Protein AF-A0A914Y088-F1 (afdb_monomer_lite)

Secondary structure (DSSP, 8-state):
--HHHHHHHHHHHHHHTT--PPP-----------------------------------SSHHHHHHHHHHTT----PPPPHHHHHHHHHHHHHHHHHHHHHHHHHHHHTTS-------------------------PPPBPTTT--BGGG-S--S-TT-S-SSHHHHHHHHHHHHHHS-TTPPPEEE-TTSPEEPPTT-----TTTHHHHHHH-TT-EEE--HHHHHHHS--S----HHHHHHHHHHHHHHHHHHHHHHHHHHHHHHT----HHHHHHHHHHHHHHHHHHHS-TT-HHHHHHHHHHHHHHH-SS-THHHHHHTTSS-HHHHHH--TTTT---TTGGG-----------------------PPPPPP--PPPPPTTTTTS-SSSS-GGGGGGG-S--TT-HHHHHHHHHHHHHHHHHHHHHHHHHHHHHHHHHHHHHHHHHHHS------THHHHHHHHHHHHTTS------------------------PPPP-PPPP---------------------------PPPP-PPPPPPP-PPPPPPPP-----

pLDDT: mean 70.46, std 23.75, range [33.97, 98.5]

InterPro domains:
  IPR003618 Transcription elongation factor S-II, central domain [PF07500] (245-339)
  IPR036575 Transcription elongation factor S-II, central domain superfamily [G3DSA:1.10.472.30] (227-340)
  IPR036575 Transcription elongation factor S-II, central domain superfamily [SSF46942] (241-339)

Structure (mmCIF, N/CA/C/O backbone):
data_AF-A0A914Y088-F1
#
_entry.id   AF-A0A914Y088-F1
#
loop_
_atom_site.group_PDB
_atom_site.id
_atom_site.type_symbol
_atom_site.label_atom_id
_atom_site.label_alt_id
_atom_site.label_comp_id
_atom_site.label_asym_id
_atom_site.label_entity_id
_atom_site.label_seq_id
_atom_site.pdbx_PDB_ins_code
_atom_site.Cartn_x
_atom_site.Cartn_y
_atom_site.Cartn_z
_atom_site.occupancy
_atom_site.B_iso_or_equiv
_atom_site.auth_seq_id
_atom_site.auth_comp_id
_atom_site.auth_asym_id
_atom_site.auth_atom_id
_atom_site.pdbx_PDB_model_num
ATOM 1 N N . MET A 1 1 ? -32.982 34.245 6.188 1.00 52.62 1 MET A N 1
ATOM 2 C CA . MET A 1 1 ? -31.551 34.110 6.546 1.00 52.62 1 MET A CA 1
ATOM 3 C C . MET A 1 1 ? -30.838 33.014 5.766 1.00 52.62 1 MET A C 1
ATOM 5 O O . MET A 1 1 ? -29.846 33.351 5.147 1.00 52.62 1 MET A O 1
ATOM 9 N N . GLN A 1 2 ? -31.280 31.748 5.761 1.00 54.53 2 GLN A N 1
ATOM 10 C CA . GLN A 1 2 ? -30.639 30.725 4.911 1.00 54.53 2 GLN A CA 1
ATOM 11 C C . GLN A 1 2 ? -31.173 30.785 3.469 1.00 54.53 2 GLN A C 1
ATOM 13 O O . GLN A 1 2 ? -30.380 30.837 2.538 1.00 54.53 2 GLN A O 1
ATOM 18 N N . ASP A 1 3 ? -32.484 30.988 3.316 1.00 56.72 3 ASP A N 1
ATOM 19 C CA . ASP A 1 3 ? -33.123 31.165 2.003 1.00 56.72 3 ASP A CA 1
ATOM 20 C C . ASP A 1 3 ? -32.678 32.462 1.295 1.00 56.72 3 ASP A C 1
ATOM 22 O O . ASP A 1 3 ? -32.440 32.471 0.097 1.00 56.72 3 ASP A O 1
ATOM 26 N N . GLU A 1 4 ? -32.443 33.546 2.046 1.00 74.44 4 GLU A N 1
ATOM 27 C CA . GLU A 1 4 ? -31.908 34.809 1.495 1.00 74.44 4 GLU A CA 1
ATOM 28 C C . GLU A 1 4 ? -30.444 34.689 1.047 1.00 74.44 4 GLU A C 1
ATOM 30 O O . GLU A 1 4 ? -29.996 35.439 0.184 1.00 74.44 4 GLU A O 1
ATOM 35 N N . PHE A 1 5 ? -29.683 33.762 1.638 1.00 81.25 5 PHE A N 1
ATOM 36 C CA . PHE A 1 5 ? -28.299 33.515 1.241 1.00 81.25 5 PHE A CA 1
ATOM 37 C C . PHE A 1 5 ? -28.235 32.666 -0.031 1.00 81.25 5 PHE A C 1
ATOM 39 O O . PHE A 1 5 ? -27.378 32.898 -0.878 1.00 81.25 5 PHE A O 1
ATOM 46 N N . GLU A 1 6 ? -29.157 31.715 -0.183 1.00 80.69 6 GLU A N 1
ATOM 47 C CA . GLU A 1 6 ? -29.270 30.880 -1.380 1.00 80.69 6 GLU A CA 1
ATOM 48 C C . GLU A 1 6 ? -29.784 31.701 -2.576 1.00 80.69 6 GLU A C 1
ATOM 50 O O . GLU A 1 6 ? -29.189 31.650 -3.651 1.00 80.69 6 GLU A O 1
ATOM 55 N N . GLU A 1 7 ? -30.757 32.592 -2.353 1.00 82.19 7 GLU A N 1
ATOM 56 C CA . GLU A 1 7 ? -31.261 33.512 -3.383 1.00 82.19 7 GLU A CA 1
ATOM 57 C C . GLU A 1 7 ? -30.207 34.547 -3.826 1.00 82.19 7 GLU A C 1
ATOM 59 O O . GLU A 1 7 ? -30.140 34.921 -4.999 1.00 82.19 7 GLU A O 1
ATOM 64 N N . GLN A 1 8 ? -29.333 34.997 -2.916 1.00 81.44 8 GLN A N 1
ATOM 65 C CA . GLN A 1 8 ? -28.230 35.891 -3.278 1.00 81.44 8 GLN A CA 1
ATOM 66 C C . GLN A 1 8 ? -27.146 35.162 -4.088 1.00 81.44 8 GLN A C 1
ATOM 68 O O . GLN A 1 8 ? -26.593 35.733 -5.026 1.00 81.44 8 GLN A O 1
ATOM 73 N N . MET A 1 9 ? -26.879 33.891 -3.776 1.00 82.62 9 MET A N 1
ATOM 74 C CA . MET A 1 9 ? -25.893 33.084 -4.499 1.00 82.62 9 MET A CA 1
ATOM 75 C C . MET A 1 9 ? -26.346 32.766 -5.930 1.00 82.62 9 MET A C 1
ATOM 77 O O . MET A 1 9 ? -25.525 32.773 -6.847 1.00 82.62 9 MET A O 1
ATOM 81 N N . GLU A 1 10 ? -27.646 32.534 -6.138 1.00 81.50 10 GLU A N 1
ATOM 82 C CA . GLU A 1 10 ? -28.207 32.332 -7.478 1.00 81.50 10 GLU A CA 1
ATOM 83 C C . GLU A 1 10 ? -28.177 33.616 -8.320 1.00 81.50 10 GLU A C 1
ATOM 85 O O . GLU A 1 10 ? -27.851 33.550 -9.507 1.00 81.50 10 GLU A O 1
ATOM 90 N N . ARG A 1 11 ? -28.406 34.799 -7.726 1.00 79.25 11 ARG A N 1
ATOM 91 C CA . ARG A 1 11 ? -28.247 36.080 -8.448 1.00 79.25 11 ARG A CA 1
ATOM 92 C C . ARG A 1 11 ? -26.803 36.336 -8.875 1.00 79.25 11 ARG A C 1
ATOM 94 O O . ARG A 1 11 ? -26.570 36.773 -10.002 1.00 79.25 11 ARG A O 1
ATOM 101 N N . ASP A 1 12 ? -25.841 36.025 -8.011 1.00 74.44 12 ASP A N 1
ATOM 102 C CA . ASP A 1 12 ? -24.424 36.249 -8.305 1.00 74.44 12 ASP A CA 1
ATOM 103 C C . ASP A 1 12 ? -23.892 35.254 -9.358 1.00 74.44 12 ASP A C 1
ATOM 105 O O . ASP A 1 12 ? -23.021 35.600 -10.158 1.00 74.44 12 ASP A O 1
ATOM 109 N N . ALA A 1 13 ? -24.453 34.040 -9.430 1.00 69.81 13 ALA A N 1
ATOM 110 C CA . ALA A 1 13 ? -24.103 33.051 -10.452 1.00 69.81 13 ALA A CA 1
ATOM 111 C C . ALA A 1 13 ? -24.585 33.445 -11.862 1.00 69.81 13 ALA A C 1
ATOM 113 O O . ALA A 1 13 ? -23.889 33.182 -12.844 1.00 69.81 13 ALA A O 1
ATOM 114 N N . VAL A 1 14 ? -25.737 34.118 -11.971 1.00 70.56 14 VAL A N 1
ATOM 115 C CA . VAL A 1 14 ? -26.262 34.606 -13.259 1.00 70.56 14 VAL A CA 1
ATOM 116 C C . VAL A 1 14 ? -25.459 35.811 -13.766 1.00 70.56 14 VAL A C 1
ATOM 118 O O . VAL A 1 14 ? -25.165 35.890 -14.957 1.00 70.56 14 VAL A O 1
ATOM 121 N N . ALA A 1 15 ? -24.986 36.688 -12.873 1.00 59.72 15 ALA A N 1
ATOM 122 C CA . ALA A 1 15 ? -24.200 37.870 -13.244 1.00 59.72 15 ALA A CA 1
ATOM 123 C C . ALA A 1 15 ? -22.813 37.549 -13.846 1.00 59.72 15 ALA A C 1
ATOM 125 O O . ALA A 1 15 ? -22.247 38.361 -14.578 1.00 59.72 15 ALA A O 1
ATOM 126 N N . ILE A 1 16 ? -22.261 36.361 -13.572 1.00 57.28 16 ILE A N 1
ATOM 127 C CA . ILE A 1 16 ? -20.964 35.920 -14.118 1.00 57.28 16 ILE A CA 1
ATOM 128 C C . ILE A 1 16 ? -21.120 35.330 -15.534 1.00 57.28 16 ILE A C 1
ATOM 130 O O . ILE A 1 16 ? -20.161 35.305 -16.303 1.00 57.28 16 ILE A O 1
ATOM 134 N N . SER A 1 17 ? -22.332 34.915 -15.919 1.00 50.00 17 SER A N 1
ATOM 135 C CA . SER A 1 17 ? -22.613 34.323 -17.233 1.00 50.00 17 SER A CA 1
ATOM 136 C C . SER A 1 17 ? -22.752 35.348 -18.369 1.00 50.00 17 SER A C 1
ATOM 138 O O . SER A 1 17 ? -22.724 34.949 -19.532 1.00 50.00 17 SER A O 1
ATOM 140 N N . GLU A 1 18 ? -22.910 36.642 -18.071 1.00 48.28 18 GLU A N 1
ATOM 141 C CA . GLU A 1 18 ? -23.184 37.684 -19.079 1.00 48.28 18 GLU A CA 1
ATOM 142 C C . GLU A 1 18 ? -21.977 38.575 -19.423 1.00 48.28 18 GLU A C 1
ATOM 144 O O . GLU A 1 18 ? -22.102 39.524 -20.198 1.00 48.28 18 GLU A O 1
ATOM 149 N N . GLN A 1 19 ? -20.776 38.274 -18.919 1.00 45.19 19 GLN A N 1
ATOM 150 C CA . GLN A 1 19 ? -19.577 39.024 -19.306 1.00 45.19 19 GLN A CA 1
ATOM 151 C C . GLN A 1 19 ? -18.964 38.469 -20.600 1.00 45.19 19 GLN A C 1
ATOM 153 O O . GLN A 1 19 ? -18.194 37.511 -20.618 1.00 45.19 19 GLN A O 1
ATOM 158 N N . SER A 1 20 ? -19.349 39.129 -21.691 1.00 41.34 20 SER A N 1
ATOM 159 C CA . SER A 1 20 ? -18.813 39.056 -23.050 1.00 41.34 20 SER A CA 1
ATOM 160 C C . SER A 1 20 ? -17.281 38.977 -23.117 1.00 41.34 20 SER A C 1
ATOM 162 O O . SER A 1 20 ? -16.577 39.837 -22.583 1.00 41.34 20 SER A O 1
ATOM 164 N N . ILE A 1 21 ? -16.778 37.986 -23.855 1.00 44.25 21 ILE A N 1
ATOM 165 C CA . ILE A 1 21 ? -15.374 37.852 -24.262 1.00 44.25 21 ILE A CA 1
ATOM 166 C C . ILE A 1 21 ? -15.082 38.910 -25.342 1.00 44.25 21 ILE A C 1
ATOM 168 O O . ILE A 1 21 ? -15.785 38.917 -26.353 1.00 44.25 21 ILE A O 1
ATOM 172 N N . PRO A 1 22 ? -14.079 39.794 -25.188 1.00 44.72 22 PRO A N 1
ATOM 173 C CA . PRO A 1 22 ? -13.679 40.685 -26.269 1.00 44.72 22 PRO A CA 1
ATOM 174 C C . PRO A 1 22 ? -12.830 39.944 -27.312 1.00 44.72 22 PRO A C 1
ATOM 176 O O . PRO A 1 22 ? -11.824 39.305 -26.988 1.00 44.72 22 PRO A O 1
ATOM 179 N N . ASP A 1 23 ? -13.244 40.081 -28.571 1.00 40.44 23 ASP A N 1
ATOM 180 C CA . ASP A 1 23 ? -12.515 39.688 -29.775 1.00 40.44 23 ASP A CA 1
ATOM 181 C C . ASP A 1 23 ? -11.099 40.275 -29.788 1.00 40.44 23 ASP A C 1
ATOM 183 O O . ASP A 1 23 ? -10.900 41.490 -29.750 1.00 40.44 23 ASP A O 1
ATOM 187 N N . THR A 1 24 ? -10.099 39.403 -29.909 1.00 36.88 24 THR A N 1
ATOM 188 C CA . THR A 1 24 ? -8.731 39.800 -30.256 1.00 36.88 24 THR A CA 1
ATOM 189 C C . THR A 1 24 ? -8.348 39.155 -31.580 1.00 36.88 24 THR A C 1
ATOM 191 O O . THR A 1 24 ? -7.883 38.022 -31.663 1.00 36.88 24 THR A O 1
ATOM 194 N N . SER A 1 25 ? -8.561 39.915 -32.652 1.00 36.00 25 SER A N 1
ATOM 195 C CA . SER A 1 25 ? -8.020 39.647 -33.978 1.00 36.00 25 SER A CA 1
ATOM 196 C C . SER A 1 25 ? -6.497 39.810 -33.952 1.00 36.00 25 SER A C 1
ATOM 198 O O . SER A 1 25 ? -5.996 40.937 -33.903 1.00 36.00 25 SER A O 1
ATOM 200 N N . PHE A 1 26 ? -5.750 38.706 -34.002 1.00 36.72 26 PHE A N 1
ATOM 201 C CA . PHE A 1 26 ? -4.308 38.745 -34.243 1.00 36.72 26 PHE A CA 1
ATOM 202 C C . PHE A 1 26 ? -4.000 38.422 -35.707 1.00 36.72 26 PHE A C 1
ATOM 204 O O . PHE A 1 26 ? -4.193 37.315 -36.202 1.00 36.72 26 PHE A O 1
ATOM 211 N N . ARG A 1 27 ? -3.532 39.468 -36.382 1.00 39.44 27 ARG A N 1
ATOM 212 C CA . ARG A 1 27 ? -3.046 39.558 -37.756 1.00 39.44 27 ARG A CA 1
ATOM 213 C C . ARG A 1 27 ? -1.782 38.699 -37.905 1.00 39.44 27 ARG A C 1
ATOM 215 O O . ARG A 1 27 ? -0.796 38.963 -37.224 1.00 39.44 27 ARG A O 1
ATOM 222 N N . SER A 1 28 ? -1.804 37.685 -38.769 1.00 37.41 28 SER A N 1
ATOM 223 C CA . SER A 1 28 ? -0.600 36.942 -39.176 1.00 37.41 28 SER A CA 1
ATOM 224 C C . SER A 1 28 ? -0.248 37.347 -40.601 1.00 37.41 28 SER A C 1
ATOM 226 O O . SER A 1 28 ? -1.010 37.103 -41.535 1.00 37.41 28 SER A O 1
ATOM 228 N N . GLU A 1 29 ? 0.877 38.037 -40.743 1.00 39.19 29 GLU A N 1
ATOM 229 C CA . GLU A 1 29 ? 1.436 38.425 -42.030 1.00 39.19 29 GLU A CA 1
ATOM 230 C C . GLU A 1 29 ? 2.183 37.257 -42.683 1.00 39.19 29 GLU A C 1
ATOM 232 O O . GLU A 1 29 ? 2.813 36.433 -42.021 1.00 39.19 29 GLU A O 1
ATOM 237 N N . ASN A 1 30 ? 2.058 37.243 -44.009 1.00 38.03 30 ASN A N 1
ATOM 238 C CA . ASN A 1 30 ? 2.815 36.521 -45.024 1.00 38.03 30 ASN A CA 1
ATOM 239 C C . ASN A 1 30 ? 4.246 36.123 -44.650 1.00 38.03 30 ASN A C 1
ATOM 241 O O . ASN A 1 30 ? 5.026 36.974 -44.240 1.00 38.03 30 ASN A O 1
ATOM 245 N N . LEU A 1 31 ? 4.626 34.905 -45.046 1.00 38.12 31 LEU A N 1
ATOM 246 C CA . LEU A 1 31 ? 5.864 34.654 -45.791 1.00 38.12 31 LEU A CA 1
ATOM 247 C C . LEU A 1 31 ? 5.683 33.393 -46.653 1.00 38.12 31 LEU A C 1
ATOM 249 O O . LEU A 1 31 ? 5.597 32.274 -46.151 1.00 38.12 31 LEU A O 1
ATOM 253 N N . ASN A 1 32 ? 5.582 33.627 -47.962 1.00 36.12 32 ASN A N 1
ATOM 254 C CA . ASN A 1 32 ? 5.768 32.642 -49.021 1.00 36.12 32 ASN A CA 1
ATOM 255 C C . ASN A 1 32 ? 7.254 32.291 -49.105 1.00 36.12 32 ASN A C 1
ATOM 257 O O . ASN A 1 32 ? 8.066 33.199 -49.269 1.00 36.12 32 ASN A O 1
ATOM 261 N N . GLU A 1 33 ? 7.590 31.005 -49.140 1.00 36.22 33 GLU A N 1
ATOM 262 C CA . GLU A 1 33 ? 8.746 30.562 -49.916 1.00 36.22 33 GLU A CA 1
ATOM 263 C C . GLU A 1 33 ? 8.504 29.155 -50.467 1.00 36.22 33 GLU A C 1
ATOM 265 O O . GLU A 1 33 ? 8.215 28.199 -49.746 1.00 36.22 33 GLU A O 1
ATOM 270 N N . SER A 1 34 ? 8.528 29.098 -51.794 1.00 38.25 34 SER A N 1
ATOM 271 C CA . SER A 1 34 ? 8.219 27.968 -52.655 1.00 38.25 34 SER A CA 1
ATOM 272 C C . SER A 1 34 ? 9.339 26.931 -52.644 1.00 38.25 34 SER A C 1
ATOM 274 O O . SER A 1 34 ? 10.502 27.287 -52.810 1.00 38.25 34 SER A O 1
ATOM 276 N N . ILE A 1 35 ? 8.986 25.646 -52.575 1.00 37.09 35 ILE A N 1
ATOM 277 C CA . ILE A 1 35 ? 9.830 24.565 -53.094 1.00 37.09 35 ILE A CA 1
ATOM 278 C C . ILE A 1 35 ? 8.941 23.649 -53.937 1.00 37.09 35 ILE A C 1
ATOM 280 O O . ILE A 1 35 ? 8.073 22.945 -53.423 1.00 37.09 35 ILE A O 1
ATOM 284 N N . GLU A 1 36 ? 9.164 23.714 -55.248 1.00 45.69 36 GLU A N 1
ATOM 285 C CA . GLU A 1 36 ? 8.666 22.792 -56.264 1.00 45.69 36 GLU A CA 1
ATOM 286 C C . GLU A 1 36 ? 9.301 21.411 -56.066 1.00 45.69 36 GLU A C 1
ATOM 288 O O . GLU A 1 36 ? 10.526 21.291 -56.056 1.00 45.69 36 GLU A O 1
ATOM 293 N N . ILE A 1 37 ? 8.480 20.363 -55.961 1.00 36.97 37 ILE A N 1
ATOM 294 C CA . ILE A 1 37 ? 8.893 18.997 -56.301 1.00 36.97 37 ILE A CA 1
ATOM 295 C C . ILE A 1 37 ? 7.746 18.337 -57.069 1.00 36.97 37 ILE A C 1
ATOM 297 O O . ILE A 1 37 ? 6.751 17.899 -56.490 1.00 36.97 37 ILE A O 1
ATOM 301 N N . ASP A 1 38 ? 7.922 18.270 -58.386 1.00 36.81 38 ASP A N 1
ATOM 302 C CA . ASP A 1 38 ? 7.256 17.320 -59.271 1.00 36.81 38 ASP A CA 1
ATOM 303 C C . ASP A 1 38 ? 7.608 15.884 -58.856 1.00 36.81 38 ASP A C 1
ATOM 305 O O . ASP A 1 38 ? 8.783 15.575 -58.647 1.00 36.81 38 ASP A O 1
ATOM 309 N N . ASN A 1 39 ? 6.607 14.999 -58.772 1.00 35.88 39 ASN A N 1
ATOM 310 C CA . ASN A 1 39 ? 6.607 13.698 -59.463 1.00 35.88 39 ASN A CA 1
ATOM 311 C C . ASN A 1 39 ? 5.371 12.841 -59.115 1.00 35.88 39 ASN A C 1
ATOM 313 O O . ASN A 1 39 ? 5.274 12.229 -58.056 1.00 35.88 39 ASN A O 1
ATOM 317 N N . GLN A 1 40 ? 4.446 12.808 -60.079 1.00 35.41 40 GLN A N 1
ATOM 318 C CA . GLN A 1 40 ? 3.777 11.636 -60.666 1.00 35.41 40 GLN A CA 1
ATOM 319 C C . GLN A 1 40 ? 3.453 10.422 -59.766 1.00 35.41 40 GLN A C 1
ATOM 321 O O . GLN A 1 40 ? 4.309 9.586 -59.486 1.00 35.41 40 GLN A O 1
ATOM 326 N N . ILE A 1 41 ? 2.156 10.224 -59.491 1.00 38.78 41 ILE A N 1
ATOM 327 C CA . ILE A 1 41 ? 1.543 8.905 -59.233 1.00 38.78 41 ILE A CA 1
ATOM 328 C C . ILE A 1 41 ? 0.261 8.809 -60.085 1.00 38.78 41 ILE A C 1
ATOM 330 O O . ILE A 1 41 ? -0.500 9.778 -60.120 1.00 38.78 41 ILE A O 1
ATOM 334 N N . PRO A 1 42 ? 0.016 7.691 -60.798 1.00 51.28 42 PRO A N 1
ATOM 335 C CA . PRO A 1 42 ? -1.097 7.581 -61.731 1.00 51.28 42 PRO A CA 1
ATOM 336 C C . PRO A 1 42 ? -2.438 7.294 -61.047 1.00 51.28 42 PRO A C 1
ATOM 338 O O . PRO A 1 42 ? -2.533 6.560 -60.064 1.00 51.28 42 PRO A O 1
ATOM 341 N N . HIS A 1 43 ? -3.470 7.866 -61.664 1.00 36.34 43 HIS A N 1
ATOM 342 C CA . HIS A 1 43 ? -4.889 7.619 -61.457 1.00 36.34 43 HIS A CA 1
ATOM 343 C C . HIS A 1 43 ? -5.259 6.136 -61.597 1.00 36.34 43 HIS A C 1
ATOM 345 O O . HIS A 1 43 ? -4.905 5.491 -62.584 1.00 36.34 43 HIS A O 1
ATOM 351 N N . THR A 1 44 ? -6.094 5.651 -60.681 1.00 36.28 44 THR A N 1
ATOM 352 C CA . THR A 1 44 ? -7.078 4.610 -60.989 1.00 36.28 44 THR A CA 1
ATOM 353 C C . THR A 1 44 ? -8.434 5.058 -60.473 1.00 36.28 44 THR A C 1
ATOM 355 O O . THR A 1 44 ? -8.643 5.179 -59.265 1.00 36.28 44 THR A O 1
ATOM 358 N N . ASP A 1 45 ? -9.317 5.319 -61.429 1.00 37.19 45 ASP A N 1
ATOM 359 C CA . ASP A 1 45 ? -10.744 5.547 -61.268 1.00 37.19 45 ASP A CA 1
ATOM 360 C C . ASP A 1 45 ? -11.422 4.342 -60.615 1.00 37.19 45 ASP A C 1
ATOM 362 O O . ASP A 1 45 ? -11.272 3.220 -61.091 1.00 37.19 45 ASP A O 1
ATOM 366 N N . PHE A 1 46 ? -12.229 4.583 -59.583 1.00 37.22 46 PHE A N 1
ATOM 367 C CA . PHE A 1 46 ? -13.428 3.789 -59.329 1.00 37.22 46 PHE A CA 1
ATOM 368 C C . PHE A 1 46 ? -14.491 4.687 -58.693 1.00 37.22 46 PHE A C 1
ATOM 370 O O . PHE A 1 46 ? -14.384 5.127 -57.549 1.00 37.22 46 PHE A O 1
ATOM 377 N N . SER A 1 47 ? -15.493 4.990 -59.507 1.00 36.53 47 SER A N 1
ATOM 378 C CA . SER A 1 47 ? -16.741 5.656 -59.168 1.00 36.53 47 SER A CA 1
ATOM 379 C C . SER A 1 47 ? -17.754 4.683 -58.552 1.00 36.53 47 SER A C 1
ATOM 381 O O . SER A 1 47 ? -17.686 3.484 -58.811 1.00 36.53 47 SER A O 1
ATOM 383 N N . GLU A 1 48 ? -18.747 5.273 -57.869 1.00 37.81 48 GLU A N 1
ATOM 384 C CA . GLU A 1 48 ? -20.058 4.740 -57.426 1.00 37.81 48 GLU A CA 1
ATOM 385 C C . GLU A 1 48 ? -20.229 4.453 -55.910 1.00 37.81 48 GLU A C 1
ATOM 387 O O . GLU A 1 48 ? -19.253 4.267 -55.189 1.00 37.81 48 GLU A O 1
ATOM 392 N N . PRO A 1 49 ? -21.463 4.532 -55.358 1.00 47.72 49 PRO A N 1
ATOM 393 C CA . PRO A 1 49 ? -22.060 5.806 -54.971 1.00 47.72 49 PRO A CA 1
ATOM 394 C C . PRO A 1 49 ? -22.550 5.814 -53.510 1.00 47.72 49 PRO A C 1
ATOM 396 O O . PRO A 1 49 ? -22.780 4.789 -52.866 1.00 47.72 49 PRO A O 1
ATOM 399 N N . VAL A 1 50 ? -22.761 7.030 -53.012 1.00 37.72 50 VAL A N 1
ATOM 400 C CA . VAL A 1 50 ? -23.325 7.358 -51.700 1.00 37.72 50 VAL A CA 1
ATOM 401 C C . VAL A 1 50 ? -24.718 6.736 -51.530 1.00 37.72 50 VAL A C 1
ATOM 403 O O . VAL A 1 50 ? -25.616 6.968 -52.340 1.00 37.72 50 VAL A O 1
ATOM 406 N N . LYS A 1 51 ? -24.907 5.975 -50.446 1.00 35.50 51 LYS A N 1
ATOM 407 C CA . LYS A 1 51 ? -26.222 5.690 -49.863 1.00 35.50 51 LYS A CA 1
ATOM 408 C C . LYS A 1 51 ? -26.264 6.266 -48.457 1.00 35.50 51 LYS A C 1
ATOM 410 O O . LYS A 1 51 ? -25.634 5.739 -47.542 1.00 35.50 51 LYS A O 1
ATOM 415 N N . ASP A 1 52 ? -27.035 7.335 -48.325 1.00 37.62 52 ASP A N 1
ATOM 416 C CA . ASP A 1 52 ? -27.499 7.877 -47.060 1.00 37.62 52 ASP A CA 1
ATOM 417 C C . ASP A 1 52 ? -28.350 6.835 -46.329 1.00 37.62 52 ASP A C 1
ATOM 419 O O . ASP A 1 52 ? -29.377 6.382 -46.840 1.00 37.62 52 ASP A O 1
ATOM 423 N N . ILE A 1 53 ? -27.937 6.467 -45.116 1.00 34.31 53 ILE A N 1
ATOM 424 C CA . ILE A 1 53 ? -28.815 5.841 -44.128 1.00 34.31 53 ILE A CA 1
ATOM 425 C C . ILE A 1 53 ? -28.634 6.592 -42.815 1.00 34.31 53 ILE A C 1
ATOM 427 O O . ILE A 1 53 ? -27.657 6.437 -42.085 1.00 34.31 53 ILE A O 1
ATOM 431 N N . SER A 1 54 ? -29.630 7.425 -42.542 1.00 41.66 54 SER A N 1
ATOM 432 C CA . SER A 1 54 ? -29.988 7.927 -41.228 1.00 41.66 54 SER A CA 1
ATOM 433 C C . SER A 1 54 ? -30.341 6.770 -40.291 1.00 41.66 54 SER A C 1
ATOM 435 O O . SER A 1 54 ? -31.263 6.014 -40.592 1.00 41.66 54 SER A O 1
ATOM 437 N N . THR A 1 55 ? -29.720 6.700 -39.116 1.00 38.09 55 THR A N 1
ATOM 438 C CA . THR A 1 55 ? -30.319 6.036 -37.947 1.00 38.09 55 THR A CA 1
ATOM 439 C C . THR A 1 55 ? -29.892 6.760 -36.678 1.00 38.09 55 THR A C 1
ATOM 441 O O . THR A 1 55 ? -28.817 6.531 -36.125 1.00 38.09 55 THR A O 1
ATOM 444 N N . ALA A 1 56 ? -30.770 7.655 -36.234 1.00 44.25 56 ALA A N 1
ATOM 445 C CA . ALA A 1 56 ? -30.923 7.994 -34.834 1.00 44.25 56 ALA A CA 1
ATOM 446 C C . ALA A 1 56 ? -31.589 6.796 -34.148 1.00 44.25 56 ALA A C 1
ATOM 448 O O . ALA A 1 56 ? -32.734 6.511 -34.461 1.00 44.25 56 ALA A O 1
ATOM 449 N N . GLU A 1 57 ? -30.871 6.089 -33.275 1.00 43.38 57 GLU A N 1
ATOM 450 C CA . GLU A 1 57 ? -31.422 5.166 -32.269 1.00 43.38 57 GLU A CA 1
ATOM 451 C C . GLU A 1 57 ? -30.263 4.611 -31.425 1.00 43.38 57 GLU A C 1
ATOM 453 O O . GLU A 1 57 ? -29.658 3.594 -31.750 1.00 43.38 57 GLU A O 1
ATOM 458 N N . ASN A 1 58 ? -29.889 5.303 -30.343 1.00 46.94 58 ASN A N 1
ATOM 459 C CA . ASN A 1 58 ? -28.940 4.744 -29.373 1.00 46.94 58 ASN A CA 1
ATOM 460 C C . ASN A 1 58 ? -29.143 5.301 -27.955 1.00 46.94 58 ASN A C 1
ATOM 462 O O . ASN A 1 58 ? -28.235 5.885 -27.371 1.00 46.94 58 ASN A O 1
ATOM 466 N N . ILE A 1 59 ? -30.363 5.166 -27.415 1.00 44.75 59 ILE A N 1
ATOM 467 C CA . ILE A 1 59 ? -30.673 5.530 -26.013 1.00 44.75 59 ILE A CA 1
ATOM 468 C C . ILE A 1 59 ? -31.334 4.375 -25.220 1.00 44.75 59 ILE A C 1
ATOM 470 O O . ILE A 1 59 ? -31.458 4.456 -24.005 1.00 44.75 59 ILE A O 1
ATOM 474 N N . ASN A 1 60 ? -31.657 3.224 -25.828 1.00 49.06 60 ASN A N 1
ATOM 475 C CA . ASN A 1 60 ? -32.391 2.146 -25.131 1.00 49.06 60 ASN A CA 1
ATOM 476 C C . ASN A 1 60 ? -31.581 0.885 -24.757 1.00 49.06 60 ASN A C 1
ATOM 478 O O . ASN A 1 60 ? -32.169 -0.105 -24.323 1.00 49.06 60 ASN A O 1
ATOM 482 N N . SER A 1 61 ? -30.247 0.885 -24.855 1.00 50.38 61 SER A N 1
ATOM 483 C CA . SER A 1 61 ? -29.434 -0.299 -24.507 1.00 50.38 61 SER A CA 1
ATOM 484 C C 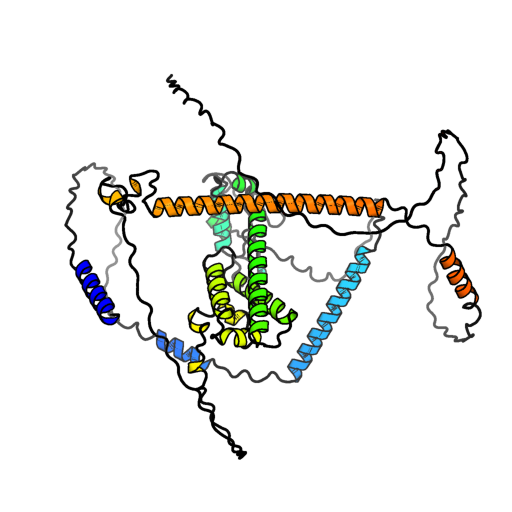. SER A 1 61 ? -29.076 -0.421 -23.018 1.00 50.38 61 SER A C 1
ATOM 486 O O . SER A 1 61 ? -28.757 -1.518 -22.560 1.00 50.38 61 SER A O 1
ATOM 488 N N . GLU A 1 62 ? -29.160 0.655 -22.230 1.00 47.53 62 GLU A N 1
ATOM 489 C CA . GLU A 1 62 ? -28.692 0.642 -20.833 1.00 47.53 62 GLU A CA 1
ATOM 490 C C . GLU A 1 62 ? -29.748 0.095 -19.852 1.00 47.53 62 GLU A C 1
ATOM 492 O O . GLU A 1 62 ? -29.426 -0.647 -18.920 1.00 47.53 62 GLU A O 1
ATOM 497 N N . ALA A 1 63 ? -31.035 0.348 -20.118 1.00 52.38 63 ALA A N 1
ATOM 498 C CA . ALA A 1 63 ? -32.141 -0.181 -19.315 1.00 52.38 63 ALA A CA 1
ATOM 499 C C . ALA A 1 63 ? -32.319 -1.704 -19.479 1.00 52.38 63 ALA A C 1
ATOM 501 O O . ALA A 1 63 ? -32.658 -2.399 -18.519 1.00 52.38 63 ALA A O 1
ATOM 502 N N . ALA A 1 64 ? -32.023 -2.242 -20.667 1.00 50.47 64 ALA A N 1
ATOM 503 C CA . ALA A 1 64 ? -32.083 -3.678 -20.929 1.00 50.47 64 ALA A CA 1
ATOM 504 C C . ALA A 1 64 ? -30.992 -4.450 -20.167 1.00 50.47 64 ALA A C 1
ATOM 506 O O . ALA A 1 64 ? -31.254 -5.534 -19.661 1.00 50.47 64 ALA A O 1
ATOM 507 N N . ILE A 1 65 ? -29.795 -3.875 -20.003 1.00 54.56 65 ILE A N 1
ATOM 508 C CA . ILE A 1 65 ? -28.684 -4.512 -19.275 1.00 54.56 65 ILE A CA 1
ATOM 509 C C . ILE A 1 65 ? -28.957 -4.550 -17.761 1.00 54.56 65 ILE A C 1
ATOM 511 O O . ILE A 1 65 ? -28.624 -5.534 -17.095 1.00 54.56 65 ILE A O 1
ATOM 515 N N . LEU A 1 66 ? -29.617 -3.526 -17.210 1.00 51.75 66 LEU A N 1
ATOM 516 C CA . LEU A 1 66 ? -29.985 -3.491 -15.789 1.00 51.75 66 LEU A CA 1
ATOM 517 C C . LEU A 1 66 ? -31.133 -4.454 -15.442 1.00 51.75 66 LEU A C 1
ATOM 519 O O . LEU A 1 66 ? -31.131 -5.026 -14.348 1.00 51.75 66 LEU A O 1
ATOM 523 N N . ALA A 1 67 ? -32.053 -4.716 -16.377 1.00 49.25 67 ALA A N 1
ATOM 524 C CA . ALA A 1 67 ? -33.088 -5.737 -16.206 1.00 49.25 67 ALA A CA 1
ATOM 525 C C . ALA A 1 67 ? -32.492 -7.160 -16.155 1.00 49.25 67 ALA A C 1
ATOM 527 O O . ALA A 1 67 ? -32.873 -7.957 -15.298 1.00 49.25 67 ALA A O 1
ATOM 528 N N . THR A 1 68 ? -31.474 -7.458 -16.969 1.00 49.88 68 THR A N 1
ATOM 529 C CA . THR A 1 68 ? -30.823 -8.783 -16.985 1.00 49.88 68 THR A CA 1
ATOM 530 C C . THR A 1 68 ? -29.974 -9.057 -15.735 1.00 49.88 68 THR A C 1
ATOM 532 O O . THR A 1 68 ? -29.800 -10.210 -15.342 1.00 49.88 68 THR A O 1
ATOM 535 N N . ILE A 1 69 ? -29.457 -8.017 -15.068 1.00 49.88 69 ILE A N 1
ATOM 536 C CA . ILE A 1 69 ? -28.682 -8.158 -13.819 1.00 49.88 69 ILE A CA 1
ATOM 537 C C . ILE A 1 69 ? -29.606 -8.369 -12.603 1.00 49.88 69 ILE A C 1
ATOM 539 O O . ILE A 1 69 ? -29.221 -9.050 -11.648 1.00 49.88 69 ILE A O 1
ATOM 543 N N . SER A 1 70 ? -30.841 -7.855 -12.647 1.00 43.28 70 SER A N 1
ATOM 544 C CA . SER A 1 70 ? -31.857 -8.039 -11.596 1.00 43.28 70 SER A CA 1
ATOM 545 C C . SER A 1 70 ? -32.300 -9.504 -11.440 1.00 43.28 70 SER A C 1
ATOM 547 O O . SER A 1 70 ? -32.519 -9.963 -10.315 1.00 43.28 70 SER A O 1
ATOM 549 N N . ASP A 1 71 ? -32.341 -10.268 -12.535 1.00 39.00 71 ASP A N 1
ATOM 550 C CA . ASP A 1 71 ? -32.782 -11.672 -12.534 1.00 39.00 71 ASP A CA 1
ATOM 551 C C . ASP A 1 71 ? -31.691 -12.682 -12.134 1.00 39.00 71 ASP A C 1
ATOM 553 O O . ASP A 1 71 ? -31.991 -13.824 -11.783 1.00 39.00 71 ASP A O 1
ATOM 557 N N . TYR A 1 72 ? -30.424 -12.260 -12.037 1.00 41.22 72 TYR A N 1
ATOM 558 C CA . TYR A 1 72 ? -29.330 -13.098 -11.520 1.00 41.22 72 TYR A CA 1
ATOM 559 C C . TYR A 1 72 ? -29.243 -13.145 -9.984 1.00 41.22 72 TYR A C 1
ATOM 561 O O . TYR A 1 72 ? -28.259 -13.631 -9.414 1.00 41.22 72 TYR A O 1
ATOM 569 N N . ARG A 1 73 ? -30.303 -12.726 -9.278 1.00 42.00 73 ARG A N 1
ATOM 570 C CA . ARG A 1 73 ? -30.509 -12.982 -7.842 1.00 42.00 73 ARG A CA 1
ATOM 571 C C . ARG A 1 73 ? -30.914 -14.445 -7.610 1.00 42.00 73 ARG A C 1
ATOM 573 O O . ARG A 1 73 ? -31.963 -14.766 -7.053 1.00 42.00 73 ARG A O 1
ATOM 580 N N . ILE A 1 74 ? -30.035 -15.351 -8.030 1.00 41.66 74 ILE A N 1
ATOM 581 C CA . ILE A 1 74 ? -30.126 -16.780 -7.761 1.00 41.66 74 ILE A CA 1
ATOM 582 C C . ILE A 1 74 ? -30.046 -16.974 -6.246 1.00 41.66 74 ILE A C 1
ATOM 584 O O . ILE A 1 74 ? -29.063 -16.635 -5.583 1.00 41.66 74 ILE A O 1
ATOM 588 N N . ARG A 1 75 ? -31.131 -17.525 -5.704 1.00 42.19 75 ARG A N 1
ATOM 589 C CA . ARG A 1 75 ? -31.241 -18.042 -4.343 1.00 42.19 75 ARG A CA 1
ATOM 590 C C . ARG A 1 75 ? -30.076 -19.003 -4.101 1.00 42.19 75 ARG A C 1
ATOM 592 O O . ARG A 1 75 ? -30.036 -20.085 -4.680 1.00 42.19 75 ARG A O 1
ATOM 599 N N . PHE A 1 76 ? -29.135 -18.627 -3.237 1.00 43.59 76 PHE A N 1
ATOM 600 C CA . PHE A 1 76 ? -28.162 -19.577 -2.704 1.00 43.59 76 PHE A CA 1
ATOM 601 C C . PHE A 1 76 ? -28.913 -20.547 -1.795 1.00 43.59 76 PHE A C 1
ATOM 603 O O . PHE A 1 76 ? -29.122 -20.280 -0.612 1.00 43.59 76 PHE A O 1
ATOM 610 N N . SER A 1 77 ? -29.348 -21.669 -2.365 1.00 52.66 77 SER A N 1
ATOM 611 C CA . SER A 1 77 ? -29.781 -22.815 -1.578 1.00 52.66 77 SER A CA 1
ATOM 612 C C . SER A 1 77 ? -28.629 -23.233 -0.655 1.00 52.66 77 SER A C 1
ATOM 614 O O . SER A 1 77 ? -27.476 -23.284 -1.104 1.00 52.66 77 SER A O 1
ATOM 616 N N . PRO A 1 78 ? -28.892 -23.502 0.636 1.00 64.31 78 PRO A N 1
ATOM 617 C CA . PRO A 1 78 ? -27.863 -23.966 1.552 1.00 64.31 78 PRO A CA 1
ATOM 618 C C . PRO A 1 78 ? -27.212 -25.231 0.986 1.00 64.31 78 PRO A C 1
ATOM 620 O O . PRO A 1 78 ? -27.898 -26.149 0.536 1.00 64.31 78 PRO A O 1
ATOM 623 N N . LEU A 1 79 ? -25.875 -25.252 0.986 1.00 70.06 79 LEU A N 1
ATOM 624 C CA . LEU A 1 79 ? -25.102 -26.398 0.515 1.00 70.06 79 LEU A CA 1
ATOM 625 C C . LEU A 1 79 ? -25.575 -27.670 1.239 1.00 70.06 79 LEU A C 1
ATOM 627 O O . LEU A 1 79 ? -25.736 -27.634 2.466 1.00 70.06 79 LEU A O 1
ATOM 631 N N . PRO A 1 80 ? -25.756 -28.792 0.519 1.00 81.25 80 PRO A N 1
ATOM 632 C CA . PRO A 1 80 ? -26.147 -30.053 1.127 1.00 81.25 80 PRO A CA 1
ATOM 633 C C . PRO A 1 80 ? -25.201 -30.418 2.285 1.00 81.25 80 PRO A C 1
ATOM 635 O O . PRO A 1 80 ? -23.982 -30.234 2.162 1.00 81.25 80 PRO A O 1
ATOM 638 N N . PRO A 1 81 ? -25.710 -30.974 3.399 1.00 76.44 81 PRO A N 1
ATOM 639 C CA . PRO A 1 81 ? -24.886 -31.370 4.544 1.00 76.44 81 PRO A CA 1
ATOM 640 C C . PRO A 1 81 ? -23.715 -32.301 4.184 1.00 76.44 81 PRO A C 1
ATOM 642 O O . PRO A 1 81 ? -22.676 -32.259 4.844 1.00 76.44 81 PRO A O 1
ATOM 645 N N . SER A 1 82 ? -23.850 -33.098 3.117 1.00 78.62 82 SER A N 1
ATOM 646 C CA . SER A 1 82 ? -22.788 -33.953 2.571 1.00 78.62 82 SER A CA 1
ATOM 647 C C . SER A 1 82 ? -21.569 -33.146 2.108 1.00 78.62 82 SER A C 1
ATOM 649 O O . SER A 1 82 ? -20.455 -33.416 2.557 1.00 78.62 82 SER A O 1
ATOM 651 N N . VAL A 1 83 ? -21.781 -32.085 1.323 1.00 78.94 83 VAL A N 1
ATOM 652 C CA . VAL A 1 83 ? -20.720 -31.194 0.816 1.00 78.94 83 VAL A CA 1
ATOM 653 C C . VAL A 1 83 ? -20.046 -30.439 1.964 1.00 78.94 83 VAL A C 1
ATOM 655 O O . VAL A 1 83 ? -18.825 -30.269 1.994 1.00 78.94 83 VAL A O 1
ATOM 658 N N . LEU A 1 84 ? -20.822 -30.030 2.973 1.00 82.12 84 LEU A N 1
ATOM 659 C CA . LEU A 1 84 ? -20.285 -29.367 4.162 1.00 82.12 84 LEU A CA 1
ATOM 660 C C . LEU A 1 84 ? -19.388 -30.305 4.991 1.00 82.12 84 LEU A C 1
ATOM 662 O O . LEU A 1 84 ? -18.360 -29.876 5.528 1.00 82.12 84 LEU A O 1
ATOM 666 N N . ASN A 1 85 ? -19.761 -31.580 5.105 1.00 87.44 85 ASN A N 1
ATOM 667 C CA . ASN A 1 85 ? -18.977 -32.587 5.818 1.00 87.44 85 ASN A CA 1
ATOM 668 C C . ASN A 1 85 ? -17.698 -32.960 5.060 1.00 87.44 85 ASN A C 1
ATOM 670 O O . ASN A 1 85 ? -16.641 -33.095 5.683 1.00 87.44 85 ASN A O 1
ATOM 674 N N . GLU A 1 86 ? -17.755 -33.014 3.732 1.00 87.19 86 GLU A N 1
ATOM 675 C CA . GLU A 1 86 ? -16.589 -33.234 2.879 1.00 87.19 86 GLU A CA 1
ATOM 676 C C . GLU A 1 86 ? -15.588 -32.069 2.970 1.00 87.19 86 GLU A C 1
ATOM 678 O O . GLU A 1 86 ? -14.400 -32.280 3.222 1.00 87.19 86 GLU A O 1
ATOM 683 N N . LEU A 1 87 ? -16.068 -30.820 2.947 1.00 85.38 87 LEU A N 1
ATOM 684 C CA . LEU A 1 87 ? -15.250 -29.624 3.194 1.00 85.38 87 LEU A CA 1
ATOM 685 C C . LEU A 1 87 ? -14.610 -29.617 4.592 1.00 85.38 87 LEU A C 1
ATOM 687 O O . LEU A 1 87 ? -13.458 -29.199 4.762 1.00 85.38 87 LEU A O 1
ATOM 691 N N . LYS A 1 88 ? -15.325 -30.087 5.623 1.00 89.62 88 LYS A N 1
ATOM 692 C CA . LYS A 1 88 ? -14.763 -30.246 6.977 1.00 89.62 88 LYS A CA 1
ATOM 693 C C . LYS A 1 88 ? -13.673 -31.321 7.009 1.00 89.62 88 LYS A C 1
ATOM 695 O O . LYS A 1 88 ? -12.650 -31.114 7.672 1.00 89.62 88 LYS A O 1
ATOM 700 N N . LEU A 1 89 ? -13.852 -32.428 6.287 1.00 93.06 89 LEU A N 1
ATOM 701 C CA . LEU A 1 89 ? -12.863 -33.499 6.180 1.00 93.06 89 LEU A CA 1
ATOM 702 C C . LEU A 1 89 ? -11.604 -33.027 5.439 1.00 93.06 89 LEU A C 1
ATOM 704 O O . LEU A 1 89 ? -10.502 -33.197 5.966 1.00 93.06 89 LEU A O 1
ATOM 708 N N . GLN A 1 90 ? -11.758 -32.326 4.312 1.00 89.12 90 GLN A N 1
ATOM 709 C CA . GLN A 1 90 ? -10.649 -31.723 3.565 1.00 89.12 90 GLN A CA 1
ATOM 710 C C . GLN A 1 90 ? -9.871 -30.711 4.422 1.00 89.12 90 GLN A C 1
ATOM 712 O O . GLN A 1 90 ? -8.642 -30.762 4.501 1.00 89.12 90 GLN A O 1
ATOM 717 N N . ARG A 1 91 ? -10.562 -29.846 5.182 1.00 92.06 91 ARG A N 1
ATOM 718 C CA . ARG A 1 91 ? -9.909 -28.919 6.131 1.00 92.06 91 ARG A CA 1
ATOM 719 C C . ARG A 1 91 ? -9.151 -29.652 7.244 1.00 92.06 91 ARG A C 1
ATOM 721 O O . ARG A 1 91 ? -8.101 -29.175 7.684 1.00 92.06 91 ARG A O 1
ATOM 728 N N . LYS A 1 92 ? -9.652 -30.801 7.715 1.00 92.38 92 LYS A N 1
ATOM 729 C CA . LYS A 1 92 ? -8.980 -31.637 8.727 1.00 92.38 92 LYS A CA 1
ATOM 730 C C . LYS A 1 92 ? -7.735 -32.320 8.151 1.00 92.38 92 LYS A C 1
ATOM 732 O O . LYS A 1 92 ? -6.708 -32.350 8.830 1.00 92.38 92 LYS A O 1
ATOM 737 N N . GLN A 1 93 ? -7.796 -32.806 6.912 1.00 90.88 93 GLN A N 1
ATOM 738 C CA . GLN A 1 93 ? -6.655 -33.395 6.201 1.00 90.88 93 GLN A CA 1
ATOM 739 C C . GLN A 1 93 ? -5.568 -32.347 5.905 1.00 90.88 93 GLN A C 1
ATOM 741 O O . GLN A 1 93 ? -4.408 -32.569 6.248 1.00 90.88 93 GLN A O 1
ATOM 746 N N . ALA A 1 94 ? -5.936 -31.151 5.433 1.00 87.06 94 ALA A N 1
ATOM 747 C CA . ALA A 1 94 ? -4.994 -30.053 5.194 1.00 87.06 94 ALA A CA 1
ATOM 748 C C . ALA A 1 94 ? -4.271 -29.590 6.476 1.00 87.06 94 ALA A C 1
ATOM 750 O O . ALA A 1 94 ? -3.075 -29.294 6.463 1.00 87.06 94 ALA A O 1
ATOM 751 N N . LYS A 1 95 ? -4.969 -29.567 7.623 1.00 91.88 95 LYS A N 1
ATOM 752 C CA . LYS A 1 95 ? -4.346 -29.278 8.929 1.00 91.88 95 LYS A CA 1
ATOM 753 C C . LYS A 1 95 ? -3.364 -30.371 9.368 1.00 91.88 95 LYS A C 1
ATOM 755 O O . LYS A 1 95 ? -2.350 -30.045 9.985 1.00 91.88 95 LYS A O 1
ATOM 760 N N . LYS A 1 96 ? -3.641 -31.646 9.061 1.00 91.50 96 LYS A N 1
ATOM 761 C CA . LYS A 1 96 ? -2.714 -32.758 9.334 1.00 91.50 96 LYS A CA 1
ATOM 762 C C . LYS A 1 96 ? -1.464 -32.677 8.450 1.00 91.50 96 LYS A C 1
ATOM 764 O O . LYS A 1 96 ? -0.370 -32.801 8.993 1.00 91.50 96 LYS A O 1
ATOM 769 N N . ALA A 1 97 ? -1.617 -32.372 7.159 1.00 89.25 97 ALA A N 1
ATOM 770 C CA . ALA A 1 97 ? -0.499 -32.185 6.229 1.00 89.25 97 ALA A CA 1
ATOM 771 C C . ALA A 1 97 ? 0.441 -31.051 6.681 1.00 89.25 97 ALA A C 1
ATOM 773 O O . ALA A 1 97 ? 1.626 -31.281 6.892 1.00 89.25 97 ALA A O 1
ATOM 774 N N . LYS A 1 98 ? -0.100 -29.869 7.018 1.00 88.06 98 LYS A N 1
ATOM 775 C CA . LYS A 1 98 ? 0.712 -28.746 7.534 1.00 88.06 98 LYS A CA 1
ATOM 776 C C . LYS A 1 98 ? 1.456 -29.063 8.838 1.00 88.06 98 LYS A C 1
ATOM 778 O O . LYS A 1 98 ? 2.528 -28.517 9.089 1.00 88.06 98 LYS A O 1
ATOM 783 N N . LYS A 1 99 ? 0.890 -29.916 9.703 1.00 88.31 99 LYS A N 1
ATOM 784 C CA . LYS A 1 99 ? 1.557 -30.360 10.940 1.00 88.31 99 LYS A CA 1
ATOM 785 C C . LYS A 1 99 ? 2.685 -31.356 10.647 1.00 88.31 99 LYS A C 1
ATOM 787 O O . LYS A 1 99 ? 3.670 -31.357 11.381 1.00 88.31 99 LYS A O 1
ATOM 792 N N . HIS A 1 100 ? 2.537 -32.178 9.608 1.00 90.31 100 HIS A N 1
ATOM 793 C CA . HIS A 1 100 ? 3.573 -33.095 9.140 1.00 90.31 100 HIS A CA 1
ATOM 794 C C . HIS A 1 100 ? 4.753 -32.330 8.528 1.00 90.31 100 HIS A C 1
ATOM 796 O O . HIS A 1 100 ? 5.877 -32.524 8.982 1.00 90.31 100 HIS A O 1
ATOM 802 N N . ASP A 1 101 ? 4.494 -31.375 7.630 1.00 85.12 101 ASP A N 1
ATOM 803 C CA . ASP A 1 101 ? 5.544 -30.555 7.002 1.00 85.12 101 ASP A CA 1
ATOM 804 C C . ASP A 1 101 ? 6.362 -29.779 8.033 1.00 85.12 101 ASP A C 1
ATOM 806 O O . ASP A 1 101 ? 7.588 -29.827 8.022 1.00 85.12 101 ASP A O 1
ATOM 810 N N . ARG A 1 102 ? 5.701 -29.152 9.018 1.00 84.06 102 ARG A N 1
ATOM 811 C CA . ARG A 1 102 ? 6.413 -28.503 10.131 1.00 84.06 102 ARG A CA 1
ATOM 812 C C . ARG A 1 102 ? 7.302 -29.477 10.904 1.00 84.06 102 ARG A C 1
ATOM 814 O O . ARG A 1 102 ? 8.351 -29.078 11.394 1.00 84.06 102 ARG A O 1
ATOM 821 N N . ARG A 1 103 ? 6.884 -30.736 11.073 1.00 84.56 103 ARG A N 1
ATOM 822 C CA . ARG A 1 103 ? 7.662 -31.741 11.813 1.00 84.56 103 ARG A CA 1
ATOM 823 C C . ARG A 1 103 ? 8.891 -32.191 11.023 1.00 84.56 103 ARG A C 1
ATOM 825 O O . ARG A 1 103 ? 9.926 -32.406 11.648 1.00 84.56 103 ARG A O 1
ATOM 832 N N . GLU A 1 104 ? 8.788 -32.300 9.702 1.00 82.81 104 GLU A N 1
ATOM 833 C CA . GLU A 1 104 ? 9.925 -32.597 8.821 1.00 82.81 104 GLU A CA 1
ATOM 834 C C . GLU A 1 104 ? 10.903 -31.415 8.747 1.00 82.81 104 GLU A C 1
ATOM 836 O O . GLU A 1 104 ? 12.099 -31.609 8.952 1.00 82.81 104 GLU A O 1
ATOM 841 N N . GLU A 1 105 ? 10.408 -30.176 8.659 1.00 83.62 105 GLU A N 1
ATOM 842 C CA . GLU A 1 105 ? 11.249 -28.968 8.689 1.00 83.62 105 GLU A CA 1
ATOM 843 C C . GLU A 1 105 ? 12.086 -28.868 9.987 1.00 83.62 105 GLU A C 1
ATOM 845 O O . GLU A 1 105 ? 13.256 -28.476 9.977 1.00 83.62 105 GLU A O 1
ATOM 850 N N . TYR A 1 106 ? 11.517 -29.272 11.132 1.00 77.88 106 TYR A N 1
ATOM 851 C CA . TYR A 1 106 ? 12.245 -29.330 12.408 1.00 77.88 106 TYR A CA 1
ATOM 852 C C . TYR A 1 106 ? 13.262 -30.478 12.493 1.00 77.88 106 TYR A C 1
ATOM 854 O O . TYR A 1 106 ? 14.230 -30.361 13.251 1.00 77.88 106 TYR A O 1
ATOM 862 N N . LYS A 1 107 ? 13.058 -31.584 11.765 1.00 78.81 107 LYS A N 1
ATOM 863 C CA . LYS A 1 107 ? 14.043 -32.675 11.683 1.00 78.81 107 LYS A CA 1
ATOM 864 C C . LYS A 1 107 ? 15.215 -32.288 10.788 1.00 78.81 107 LYS A C 1
ATOM 866 O O . LYS A 1 107 ? 16.352 -32.611 11.120 1.00 78.81 107 LYS A O 1
ATOM 871 N N . GLU A 1 108 ? 14.950 -31.567 9.705 1.00 71.75 108 GLU A N 1
ATOM 872 C CA . GLU A 1 108 ? 15.975 -31.126 8.760 1.00 71.75 108 GLU A CA 1
ATOM 873 C C . GLU A 1 108 ? 16.913 -30.085 9.390 1.00 71.75 108 GLU A C 1
ATOM 875 O O . GLU A 1 108 ? 18.130 -30.219 9.308 1.00 71.75 108 GLU A O 1
ATOM 880 N N . LYS A 1 109 ? 16.372 -29.160 10.196 1.00 74.38 109 LYS A N 1
ATOM 881 C CA . LYS A 1 109 ? 17.153 -28.174 10.975 1.00 74.38 109 LYS A CA 1
ATOM 882 C C . LYS A 1 109 ? 17.992 -28.759 12.125 1.00 74.38 109 LYS A C 1
ATOM 884 O O . LYS A 1 109 ? 18.680 -28.007 12.812 1.00 74.38 109 LYS A O 1
ATOM 889 N N . ARG A 1 110 ? 17.918 -30.070 12.390 1.00 64.00 110 ARG A N 1
ATOM 890 C CA . ARG A 1 110 ? 18.673 -30.749 13.462 1.00 64.00 110 ARG A CA 1
ATOM 891 C C . ARG A 1 110 ? 19.767 -31.690 12.965 1.00 64.00 110 ARG A C 1
ATOM 893 O O . ARG A 1 110 ? 20.406 -32.324 13.803 1.00 64.00 110 ARG A O 1
ATOM 900 N N . LYS A 1 111 ? 20.012 -31.788 11.657 1.00 53.31 111 LYS A N 1
ATOM 901 C CA . LYS A 1 111 ? 21.185 -32.514 11.163 1.00 53.31 111 LYS A CA 1
ATOM 902 C C . LYS A 1 111 ? 22.424 -31.618 11.318 1.00 53.31 111 LYS A C 1
ATOM 904 O O . LYS A 1 111 ? 22.441 -30.541 10.732 1.00 53.31 111 LYS A O 1
ATOM 909 N N . PRO A 1 112 ? 23.420 -31.999 12.138 1.00 50.69 112 PRO A N 1
ATOM 910 C CA . PRO A 1 112 ? 24.678 -31.270 12.197 1.00 50.69 112 PRO A CA 1
ATOM 911 C C . PRO A 1 112 ? 25.414 -31.432 10.864 1.00 50.69 112 PRO A C 1
ATOM 913 O O . PRO A 1 112 ? 25.611 -32.556 10.402 1.00 50.69 112 PRO A O 1
ATOM 916 N N . ASP 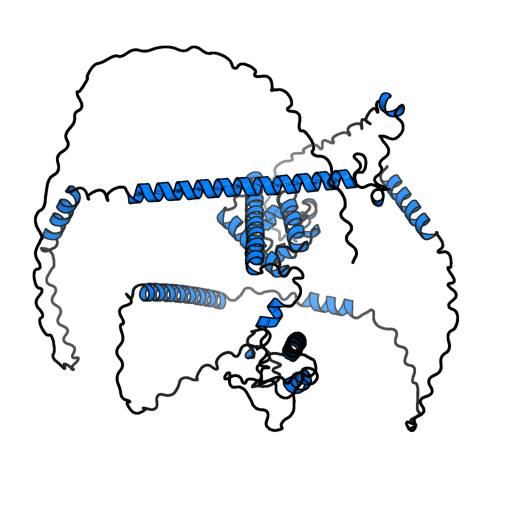A 1 113 ? 25.805 -30.305 10.266 1.00 45.72 113 ASP A N 1
ATOM 917 C CA . ASP A 1 113 ? 26.671 -30.244 9.090 1.00 45.72 113 ASP A CA 1
ATOM 918 C C . ASP A 1 113 ? 28.000 -30.931 9.398 1.00 45.72 113 ASP A C 1
ATOM 920 O O . ASP A 1 113 ? 28.869 -30.389 10.083 1.00 45.72 113 ASP A O 1
ATOM 924 N N . ASN A 1 114 ? 28.151 -32.153 8.900 1.00 52.09 114 ASN A N 1
ATOM 925 C CA . ASN A 1 114 ? 29.421 -32.851 8.886 1.00 52.09 114 ASN A CA 1
ATOM 926 C C . ASN A 1 114 ? 29.555 -33.555 7.536 1.00 52.09 114 ASN A C 1
ATOM 928 O O . ASN A 1 114 ? 29.125 -34.690 7.358 1.00 52.09 114 ASN A O 1
ATOM 932 N N . SER A 1 115 ? 30.100 -32.836 6.558 1.00 41.84 115 SER A N 1
ATOM 933 C CA . SER A 1 115 ? 30.435 -33.386 5.246 1.00 41.84 115 SER A CA 1
ATOM 934 C C . SER A 1 115 ? 31.596 -32.599 4.643 1.00 41.84 115 SER A C 1
ATOM 936 O O . SER A 1 115 ? 31.411 -31.630 3.908 1.00 41.84 115 SER A O 1
ATOM 938 N N . LYS A 1 116 ? 32.812 -33.048 4.971 1.00 45.16 116 LYS A N 1
ATOM 939 C CA . LYS A 1 116 ? 34.003 -32.852 4.145 1.00 45.16 116 LYS A CA 1
ATOM 940 C C . LYS A 1 116 ? 34.015 -33.937 3.059 1.00 45.16 116 LYS A C 1
ATOM 942 O O . LYS A 1 116 ? 34.045 -35.114 3.384 1.00 45.16 116 LYS A O 1
ATOM 947 N N . GLN A 1 117 ? 33.956 -33.490 1.808 1.00 43.41 117 GLN A N 1
ATOM 948 C CA . GLN A 1 117 ? 34.791 -33.878 0.662 1.00 43.41 117 GLN A CA 1
ATOM 949 C C . GLN A 1 117 ? 35.340 -35.324 0.587 1.00 43.41 117 GLN A C 1
ATOM 951 O O . GLN A 1 117 ? 36.270 -35.668 1.310 1.00 43.41 117 GLN A O 1
ATOM 956 N N . SER A 1 118 ? 34.892 -36.088 -0.418 1.00 38.19 118 SER A N 1
ATOM 957 C CA . SER A 1 118 ? 35.761 -36.993 -1.191 1.00 38.19 118 SER A CA 1
ATOM 958 C C . SER A 1 118 ? 35.169 -37.286 -2.575 1.00 38.19 118 SER A C 1
ATOM 960 O O . SER A 1 118 ? 34.057 -37.796 -2.701 1.00 38.19 118 SER A O 1
ATOM 962 N N . THR A 1 119 ? 35.939 -36.932 -3.595 1.00 43.53 119 THR A N 1
ATOM 963 C CA . THR A 1 119 ? 35.914 -37.420 -4.978 1.00 43.53 119 THR A CA 1
ATOM 964 C C . THR A 1 119 ? 36.457 -38.852 -5.029 1.00 43.53 119 THR A C 1
ATOM 966 O O . THR A 1 119 ? 37.509 -39.062 -4.435 1.00 43.53 119 THR A O 1
ATOM 969 N N . ASP A 1 120 ? 35.789 -39.799 -5.702 1.00 35.41 120 ASP A N 1
ATOM 970 C CA . ASP A 1 120 ? 36.384 -40.559 -6.820 1.00 35.41 120 ASP A CA 1
ATOM 971 C C . ASP A 1 120 ? 35.405 -41.524 -7.532 1.00 35.41 120 ASP A C 1
ATOM 973 O O . ASP A 1 120 ? 34.411 -41.973 -6.969 1.00 35.41 120 ASP A O 1
ATOM 977 N N . GLU A 1 121 ? 35.751 -41.750 -8.797 1.00 35.62 121 GLU A N 1
ATOM 978 C CA . GLU A 1 121 ? 35.311 -42.596 -9.919 1.00 35.62 121 GLU A CA 1
ATOM 979 C C . GLU A 1 121 ? 34.206 -43.694 -9.889 1.00 35.62 121 GLU A C 1
ATOM 981 O O . GLU A 1 121 ? 34.163 -44.612 -9.074 1.00 35.62 121 GLU A O 1
ATOM 986 N N . SER A 1 122 ? 33.481 -43.675 -11.026 1.00 38.28 122 SER A N 1
ATOM 987 C CA . SER A 1 122 ? 33.052 -44.781 -11.918 1.00 38.28 122 SER A CA 1
ATOM 988 C C . SER A 1 122 ? 31.591 -45.294 -11.939 1.00 38.28 122 SER A C 1
ATOM 990 O O . SER A 1 122 ? 30.918 -45.354 -10.910 1.00 38.28 122 SER A O 1
ATOM 992 N N . PRO A 1 123 ? 31.051 -45.628 -13.142 1.00 47.59 123 PRO A N 1
ATOM 993 C CA . PRO A 1 123 ? 29.612 -45.595 -13.419 1.00 47.59 123 PRO A CA 1
ATOM 994 C C . PRO A 1 123 ? 28.956 -46.988 -13.525 1.00 47.59 123 PRO A C 1
ATOM 996 O O . PRO A 1 123 ? 29.471 -47.851 -14.238 1.00 47.59 123 PRO A O 1
ATOM 999 N N . PRO A 1 124 ? 27.759 -47.212 -12.943 1.00 42.00 124 PRO A N 1
ATOM 1000 C CA . PRO A 1 124 ? 26.953 -48.386 -13.253 1.00 42.00 124 PRO A CA 1
ATOM 1001 C C . PRO A 1 124 ? 25.892 -48.085 -14.326 1.00 42.00 124 PRO A C 1
ATOM 1003 O O . PRO A 1 124 ? 25.286 -47.012 -14.374 1.00 42.00 124 PRO A O 1
ATOM 1006 N N . GLN A 1 125 ? 25.678 -49.074 -15.193 1.00 43.47 125 GLN A N 1
ATOM 1007 C CA . GLN A 1 125 ? 24.772 -49.062 -16.343 1.00 43.47 125 GLN A CA 1
ATOM 1008 C C . GLN A 1 125 ? 23.294 -48.757 -16.006 1.00 43.47 125 GLN A C 1
ATOM 1010 O O . GLN A 1 125 ? 22.823 -49.048 -14.902 1.00 43.47 125 GLN A O 1
ATOM 1015 N N . PRO A 1 126 ? 22.520 -48.207 -16.966 1.00 48.88 126 PRO A N 1
ATOM 1016 C CA . PRO A 1 126 ? 21.175 -47.716 -16.708 1.00 48.88 126 PRO A CA 1
ATOM 1017 C C . PRO A 1 126 ? 20.131 -48.835 -16.808 1.00 48.88 126 PRO A C 1
ATOM 1019 O O . PRO A 1 126 ? 19.777 -49.282 -17.896 1.00 48.88 126 PRO A O 1
ATOM 1022 N N . GLN A 1 127 ? 19.546 -49.220 -15.674 1.00 42.59 127 GLN A N 1
ATOM 1023 C CA . GLN A 1 127 ? 18.248 -49.892 -15.684 1.00 42.59 127 GLN A CA 1
ATOM 1024 C C . GLN A 1 127 ? 17.136 -48.869 -15.949 1.00 42.59 127 GLN A C 1
ATOM 1026 O O . GLN A 1 127 ? 17.040 -47.834 -15.281 1.00 42.59 127 GLN A O 1
ATOM 1031 N N . LEU A 1 128 ? 16.308 -49.175 -16.950 1.00 51.97 128 LEU A N 1
ATOM 1032 C CA . LEU A 1 128 ? 15.151 -48.415 -17.421 1.00 51.97 128 LEU A CA 1
ATOM 1033 C C . LEU A 1 128 ? 14.105 -48.240 -16.309 1.00 51.97 128 LEU A C 1
ATOM 1035 O O . LEU A 1 128 ? 13.111 -48.955 -16.227 1.00 51.97 128 LEU A O 1
ATOM 1039 N N . LYS A 1 129 ? 14.311 -47.245 -15.447 1.00 45.94 129 LYS A N 1
ATOM 1040 C CA . LYS A 1 129 ? 13.259 -46.710 -14.582 1.00 45.94 129 LYS A CA 1
ATOM 1041 C C . LYS A 1 129 ? 12.385 -45.797 -15.435 1.00 45.94 129 LYS A C 1
ATOM 1043 O O . LYS A 1 129 ? 12.891 -44.810 -15.975 1.00 45.94 129 LYS A O 1
ATOM 1048 N N . LEU A 1 130 ? 11.090 -46.114 -15.540 1.00 54.16 130 LEU A N 1
ATOM 1049 C CA . LEU A 1 130 ? 10.077 -45.221 -16.107 1.00 54.16 130 LEU A CA 1
ATOM 1050 C C . LEU A 1 130 ? 10.264 -43.822 -15.504 1.00 54.16 130 LEU A C 1
ATOM 1052 O O . LEU A 1 130 ? 10.021 -43.591 -14.315 1.00 54.16 130 LEU A O 1
ATOM 1056 N N . LYS A 1 131 ? 10.761 -42.894 -16.326 1.00 42.38 131 LYS A N 1
ATOM 1057 C CA . LYS A 1 131 ? 10.951 -41.499 -15.942 1.00 42.38 131 LYS A CA 1
ATOM 1058 C C . LYS A 1 131 ? 9.564 -40.924 -15.682 1.00 42.38 131 LYS A C 1
ATOM 1060 O O . LYS A 1 131 ? 8.767 -40.795 -16.607 1.00 42.38 131 LYS A O 1
ATOM 1065 N N . LYS A 1 132 ? 9.289 -40.570 -14.422 1.00 48.00 132 LYS A N 1
ATOM 1066 C CA . LYS A 1 132 ? 8.172 -39.684 -14.067 1.00 48.00 132 LYS A CA 1
ATOM 1067 C C . LYS A 1 132 ? 8.176 -38.513 -15.061 1.00 48.00 132 LYS A C 1
ATOM 1069 O O . LYS A 1 132 ? 9.272 -37.996 -15.312 1.00 48.00 132 LYS A O 1
ATOM 1074 N N . PRO A 1 133 ? 7.024 -38.114 -15.631 1.00 48.56 133 PRO A N 1
ATOM 1075 C CA . PRO A 1 133 ? 6.970 -37.007 -16.574 1.00 48.56 133 PRO A CA 1
ATOM 1076 C C . PRO A 1 133 ? 7.662 -35.820 -15.916 1.00 48.56 133 PRO A C 1
ATOM 1078 O O . PRO A 1 133 ? 7.284 -35.379 -14.829 1.00 48.56 133 PRO A O 1
ATOM 1081 N N . ARG A 1 134 ? 8.777 -35.404 -16.519 1.00 51.78 134 ARG A N 1
ATOM 1082 C CA . ARG A 1 134 ? 9.601 -34.300 -16.047 1.00 51.78 134 ARG A CA 1
ATOM 1083 C C . ARG A 1 134 ? 8.690 -33.083 -16.111 1.00 51.78 134 ARG A C 1
ATOM 1085 O O . ARG A 1 134 ? 8.470 -32.582 -17.207 1.00 51.78 134 ARG A O 1
ATOM 1092 N N . LEU A 1 135 ? 8.105 -32.706 -14.966 1.00 51.31 135 LEU A N 1
ATOM 1093 C CA . LEU A 1 135 ? 7.275 -31.513 -14.794 1.00 51.31 135 LEU A CA 1
ATOM 1094 C C . LEU A 1 135 ? 7.922 -30.407 -15.619 1.00 51.31 135 LEU A C 1
ATOM 1096 O O . LEU A 1 135 ? 9.059 -30.016 -15.329 1.00 51.31 135 LEU A O 1
ATOM 1100 N N . GLN A 1 136 ? 7.255 -30.025 -16.711 1.00 63.22 136 GLN A N 1
ATOM 1101 C CA . GLN A 1 136 ? 7.716 -28.961 -17.586 1.00 63.22 136 GLN A CA 1
ATOM 1102 C C . GLN A 1 136 ? 7.968 -27.769 -16.672 1.00 63.22 136 GLN A C 1
ATOM 1104 O O . GLN A 1 136 ? 7.064 -27.325 -15.964 1.00 63.22 136 GLN A O 1
ATOM 1109 N N . ARG A 1 137 ? 9.234 -27.347 -16.573 1.00 69.94 137 ARG A N 1
ATOM 1110 C CA . ARG A 1 137 ? 9.604 -26.203 -15.742 1.00 69.94 137 ARG A CA 1
ATOM 1111 C C . ARG A 1 137 ? 8.715 -25.049 -16.186 1.00 69.94 137 ARG A C 1
ATOM 1113 O O . ARG A 1 137 ? 8.712 -24.722 -17.371 1.00 69.94 137 ARG A O 1
ATOM 1120 N N . LEU A 1 138 ? 7.946 -24.496 -15.250 1.00 76.81 138 LEU A N 1
ATOM 1121 C CA . LEU A 1 138 ? 7.114 -23.325 -15.498 1.00 76.81 138 LEU A CA 1
ATOM 1122 C C . LEU A 1 138 ? 8.012 -22.244 -16.102 1.00 76.81 138 LEU A C 1
ATOM 1124 O O . LEU A 1 138 ? 9.001 -21.834 -15.493 1.00 76.81 138 LEU A O 1
ATOM 1128 N N . ARG A 1 139 ? 7.722 -21.872 -17.348 1.00 86.88 139 ARG A N 1
ATOM 1129 C CA . ARG A 1 139 ? 8.446 -20.819 -18.054 1.00 86.88 139 ARG A CA 1
ATOM 1130 C C . ARG A 1 139 ? 7.853 -19.488 -17.616 1.00 86.88 139 ARG A C 1
ATOM 1132 O O . ARG A 1 139 ? 6.647 -19.281 -17.754 1.00 86.88 139 ARG A O 1
ATOM 1139 N N . ALA A 1 140 ? 8.698 -18.609 -17.091 1.00 93.00 140 ALA A N 1
ATOM 1140 C CA . ALA A 1 140 ? 8.323 -17.246 -16.741 1.00 93.00 140 ALA A CA 1
ATOM 1141 C C . ALA A 1 140 ? 8.564 -16.315 -17.936 1.00 93.00 140 ALA A C 1
ATOM 1143 O O . ALA A 1 140 ? 9.566 -16.437 -18.640 1.00 93.00 140 ALA A O 1
ATOM 1144 N N . CYS A 1 141 ? 7.650 -15.373 -18.155 1.00 95.38 141 CYS A N 1
ATOM 1145 C CA . CYS A 1 141 ? 7.749 -14.369 -19.207 1.00 95.38 141 CYS A CA 1
ATOM 1146 C C . CYS A 1 141 ? 8.983 -13.484 -19.002 1.00 95.38 141 CYS A C 1
ATOM 1148 O O . CYS A 1 141 ? 9.142 -12.888 -17.939 1.00 95.38 141 CYS A O 1
ATOM 1150 N N . ALA A 1 142 ? 9.799 -13.306 -20.042 1.00 94.50 142 ALA A N 1
ATOM 1151 C CA . ALA A 1 142 ? 11.033 -12.524 -19.986 1.00 94.50 142 ALA A CA 1
ATOM 1152 C C . ALA A 1 142 ? 10.825 -11.031 -19.656 1.00 94.50 142 ALA A C 1
ATOM 1154 O O . ALA A 1 142 ? 11.775 -10.361 -19.250 1.00 94.50 142 ALA A O 1
ATOM 1155 N N . THR A 1 143 ? 9.608 -10.502 -19.838 1.00 95.25 143 THR A N 1
ATOM 1156 C CA . THR A 1 143 ? 9.289 -9.085 -19.593 1.00 95.25 143 THR A CA 1
ATOM 1157 C C . THR A 1 143 ? 8.619 -8.845 -18.240 1.00 95.25 143 THR A C 1
ATOM 1159 O O . THR A 1 143 ? 8.961 -7.882 -17.552 1.00 95.25 143 THR A O 1
ATOM 1162 N N . CYS A 1 144 ? 7.639 -9.677 -17.865 1.00 94.69 144 CYS A N 1
ATOM 1163 C CA . CYS A 1 144 ? 6.798 -9.461 -16.679 1.00 94.69 144 CYS A CA 1
ATOM 1164 C C . CYS A 1 144 ? 6.955 -10.527 -15.586 1.00 94.69 144 CYS A C 1
ATOM 1166 O O . CYS A 1 144 ? 6.309 -10.408 -14.552 1.00 94.69 144 CYS A O 1
ATOM 1168 N N . ASN A 1 145 ? 7.782 -11.555 -15.804 1.00 93.44 145 ASN A N 1
ATOM 1169 C CA . ASN A 1 145 ? 8.009 -12.692 -14.903 1.00 93.44 145 ASN A CA 1
ATOM 1170 C C . ASN A 1 145 ? 6.760 -13.517 -14.531 1.00 93.44 145 ASN A C 1
ATOM 1172 O O . ASN A 1 145 ? 6.852 -14.395 -13.678 1.00 93.44 145 ASN A O 1
ATOM 1176 N N . ASN A 1 146 ? 5.608 -13.286 -15.168 1.00 92.38 146 ASN A N 1
ATOM 1177 C CA . ASN A 1 146 ? 4.420 -14.123 -14.981 1.00 92.38 146 ASN A CA 1
ATOM 1178 C C . ASN A 1 146 ? 4.580 -15.473 -15.692 1.00 92.38 146 ASN A C 1
ATOM 1180 O O . ASN A 1 146 ? 5.228 -15.548 -16.738 1.00 92.38 146 ASN A O 1
ATOM 1184 N N . ASP A 1 147 ? 3.930 -16.513 -15.171 1.00 90.69 147 ASP A N 1
ATOM 1185 C CA . ASP A 1 147 ? 3.903 -17.838 -15.796 1.00 90.69 147 ASP A CA 1
ATOM 1186 C C . ASP A 1 147 ? 3.228 -17.783 -17.174 1.00 90.69 147 ASP A C 1
ATOM 1188 O O . ASP A 1 147 ? 2.085 -17.342 -17.311 1.00 90.69 147 ASP A O 1
ATOM 1192 N N . ILE A 1 148 ? 3.938 -18.249 -18.203 1.00 89.50 148 ILE A N 1
ATOM 1193 C CA . ILE A 1 148 ? 3.489 -18.174 -19.600 1.00 89.50 148 ILE A CA 1
ATOM 1194 C C . ILE A 1 148 ? 2.266 -19.078 -19.827 1.00 89.50 148 ILE A C 1
ATOM 1196 O O . ILE A 1 148 ? 1.305 -18.667 -20.469 1.00 89.50 148 ILE A O 1
ATOM 1200 N N . PHE A 1 149 ? 2.240 -20.258 -19.204 1.00 81.31 149 PHE A N 1
ATOM 1201 C CA . PHE A 1 149 ? 1.200 -21.281 -19.384 1.00 81.31 149 PHE A CA 1
ATOM 1202 C C . PHE A 1 149 ? -0.214 -20.887 -18.930 1.00 81.31 149 PHE A C 1
ATOM 1204 O O . PHE A 1 149 ? -1.164 -21.598 -19.240 1.00 81.31 149 PHE A O 1
ATOM 1211 N N . MET A 1 150 ? -0.374 -19.787 -18.190 1.00 75.38 150 MET A N 1
ATOM 1212 C CA . MET A 1 150 ? -1.686 -19.364 -17.685 1.00 75.38 150 MET A CA 1
ATOM 1213 C C . MET A 1 150 ? -2.507 -18.570 -18.711 1.00 75.38 150 MET A C 1
ATOM 1215 O O . MET A 1 150 ? -3.703 -18.377 -18.507 1.00 75.38 150 MET A O 1
ATOM 1219 N N . ASN A 1 151 ? -1.897 -18.114 -19.808 1.00 73.94 151 ASN A N 1
ATOM 1220 C CA . ASN A 1 151 ? -2.607 -17.372 -20.846 1.00 73.94 151 ASN A CA 1
ATOM 1221 C C . ASN A 1 151 ? -3.085 -18.320 -21.949 1.00 73.94 151 ASN A C 1
ATOM 1223 O O . ASN A 1 151 ? -2.275 -18.975 -22.591 1.00 73.94 151 ASN A O 1
ATOM 1227 N N . SER A 1 152 ? -4.389 -18.336 -22.234 1.00 77.25 152 SER A N 1
ATOM 1228 C CA . SER A 1 152 ? -4.962 -19.074 -23.375 1.00 77.25 152 SER A CA 1
ATOM 1229 C C . SER A 1 152 ? -4.481 -18.553 -24.735 1.00 77.25 152 SER A C 1
ATOM 1231 O O . SER A 1 152 ? -4.551 -19.263 -25.730 1.00 77.25 152 SER A O 1
ATOM 1233 N N . ASN A 1 153 ? -3.978 -17.316 -24.773 1.00 82.94 153 ASN A N 1
ATOM 1234 C CA . ASN A 1 153 ? -3.587 -16.606 -25.990 1.00 82.94 153 ASN A CA 1
ATOM 1235 C C . ASN A 1 153 ? -2.060 -16.551 -26.108 1.00 82.94 153 ASN A C 1
ATOM 1237 O O . ASN A 1 153 ? -1.464 -15.472 -26.192 1.00 82.94 153 ASN A O 1
ATOM 1241 N N . LEU A 1 154 ? -1.416 -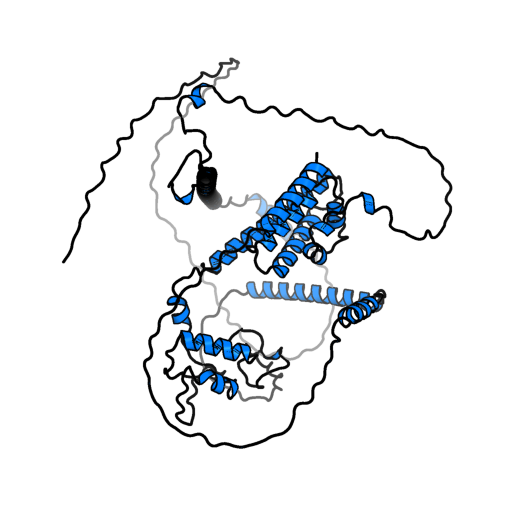17.715 -26.030 1.00 84.75 154 LEU A N 1
ATOM 1242 C CA . LEU A 1 154 ? 0.018 -17.820 -26.272 1.00 84.75 154 LEU A CA 1
ATOM 1243 C C . LEU A 1 154 ? 0.327 -17.395 -27.705 1.00 84.75 154 LEU A C 1
ATOM 1245 O O . LEU A 1 154 ? -0.310 -17.856 -28.644 1.00 84.75 154 LEU A O 1
ATOM 1249 N N . ILE A 1 155 ? 1.337 -16.539 -27.859 1.00 91.06 155 ILE A N 1
ATOM 1250 C CA . ILE A 1 155 ? 1.830 -16.116 -29.177 1.00 91.06 155 ILE A CA 1
ATOM 1251 C C . ILE A 1 155 ? 2.384 -17.332 -29.928 1.00 91.06 155 ILE A C 1
ATOM 1253 O O . ILE A 1 155 ? 2.168 -17.489 -31.123 1.00 91.06 155 ILE A O 1
ATOM 1257 N N . HIS A 1 156 ? 3.106 -18.194 -29.205 1.00 92.19 156 HIS A N 1
ATOM 1258 C CA . HIS A 1 156 ? 3.697 -19.422 -29.718 1.00 92.19 156 HIS A CA 1
ATOM 1259 C C . HIS A 1 156 ? 3.969 -20.396 -28.561 1.00 92.19 156 HIS A C 1
ATOM 1261 O O . HIS A 1 156 ? 4.269 -19.958 -27.448 1.00 92.19 156 HIS A O 1
ATOM 1267 N N . GLU A 1 157 ? 3.939 -21.708 -28.813 1.00 90.62 157 GLU A N 1
ATOM 1268 C CA . GLU A 1 157 ? 4.166 -22.754 -27.794 1.00 90.62 157 GLU A CA 1
ATOM 1269 C C . GLU A 1 157 ? 5.545 -22.633 -27.118 1.00 90.62 157 GLU A C 1
ATOM 1271 O O . GLU A 1 157 ? 5.715 -22.887 -25.926 1.00 90.62 157 GLU A O 1
ATOM 1276 N N . ARG A 1 158 ? 6.540 -22.183 -27.888 1.00 92.62 158 ARG A N 1
ATOM 1277 C CA . ARG A 1 158 ? 7.917 -21.948 -27.422 1.00 92.62 158 ARG A CA 1
ATOM 1278 C C . ARG A 1 158 ? 8.209 -20.496 -27.050 1.00 92.62 158 ARG A C 1
ATOM 1280 O O . ARG A 1 158 ? 9.370 -20.125 -26.952 1.00 92.62 158 ARG A O 1
ATOM 1287 N N . SER A 1 159 ? 7.190 -19.654 -26.910 1.00 94.75 159 SER A N 1
ATOM 1288 C CA . SER A 1 159 ? 7.436 -18.244 -26.633 1.00 94.75 159 SER A CA 1
ATOM 1289 C C . SER A 1 159 ? 8.032 -18.033 -25.240 1.00 94.75 159 SER A C 1
ATOM 1291 O O . SER A 1 159 ? 7.594 -18.645 -24.266 1.00 94.75 159 SER A O 1
ATOM 1293 N N . VAL A 1 160 ? 8.980 -17.098 -25.143 1.00 95.88 160 VAL A N 1
ATOM 1294 C CA . VAL A 1 160 ? 9.481 -16.552 -23.872 1.00 95.88 160 VAL A CA 1
ATOM 1295 C C . VAL A 1 160 ? 8.666 -15.342 -23.394 1.00 95.88 160 VAL A C 1
ATOM 1297 O O . VAL A 1 160 ? 8.975 -14.753 -22.357 1.00 95.88 160 VAL A O 1
ATOM 1300 N N . TYR A 1 161 ? 7.605 -14.970 -24.117 1.00 96.00 161 TYR A N 1
ATOM 1301 C CA . TYR A 1 161 ? 6.723 -13.841 -23.829 1.00 96.00 161 TYR A CA 1
ATOM 1302 C C . TYR A 1 161 ? 5.273 -14.308 -23.662 1.00 96.00 161 TYR A C 1
ATOM 1304 O O . TYR A 1 161 ? 4.758 -15.101 -24.439 1.00 96.00 161 TYR A O 1
ATOM 1312 N N . CYS A 1 162 ? 4.565 -13.776 -22.663 1.00 95.06 162 CYS A N 1
ATOM 1313 C CA . CYS A 1 162 ? 3.174 -14.172 -22.411 1.00 95.06 162 CYS A CA 1
ATOM 1314 C C . CYS A 1 162 ? 2.130 -13.411 -23.252 1.00 95.06 162 CYS A C 1
ATOM 1316 O O . CYS A 1 162 ? 0.950 -13.746 -23.185 1.00 95.06 162 CYS A O 1
ATOM 1318 N N . SER A 1 163 ? 2.522 -12.347 -23.966 1.00 96.00 163 SER A N 1
ATOM 1319 C CA . SER A 1 163 ? 1.637 -11.516 -24.802 1.00 96.00 163 SER A CA 1
ATOM 1320 C C . SER A 1 163 ? 2.430 -10.572 -25.714 1.00 96.00 163 SER A C 1
ATOM 1322 O O . SER A 1 163 ? 3.565 -10.208 -25.395 1.00 96.00 163 SER A O 1
ATOM 1324 N N . ILE A 1 164 ? 1.814 -10.108 -26.807 1.00 96.25 164 ILE A N 1
ATOM 1325 C CA . ILE A 1 164 ? 2.395 -9.091 -27.708 1.00 96.25 164 ILE A CA 1
ATOM 1326 C C . ILE A 1 164 ? 2.726 -7.802 -26.935 1.00 96.25 164 ILE A C 1
ATOM 1328 O O . ILE A 1 164 ? 3.743 -7.163 -27.185 1.00 96.25 164 ILE A O 1
ATOM 1332 N N . ALA A 1 165 ? 1.932 -7.452 -25.918 1.00 96.12 165 ALA A N 1
ATOM 1333 C CA . ALA A 1 165 ? 2.225 -6.322 -25.036 1.00 96.12 165 ALA A CA 1
ATOM 1334 C C . ALA A 1 165 ? 3.568 -6.481 -24.294 1.00 96.12 165 ALA A C 1
ATOM 1336 O O . ALA A 1 165 ? 4.302 -5.510 -24.119 1.00 96.12 165 ALA A O 1
ATOM 1337 N N . CYS A 1 166 ? 3.930 -7.705 -23.890 1.00 96.75 166 CYS A N 1
ATOM 1338 C CA . CYS A 1 166 ? 5.234 -7.980 -23.285 1.00 96.75 166 CYS A CA 1
ATOM 1339 C C . CYS A 1 166 ? 6.388 -7.875 -24.291 1.00 96.75 166 CYS A C 1
ATOM 1341 O O . CYS A 1 166 ? 7.470 -7.442 -23.892 1.00 96.75 166 CYS A O 1
ATOM 1343 N N . ILE A 1 167 ? 6.160 -8.205 -25.566 1.00 97.38 167 ILE A N 1
ATOM 1344 C CA . ILE A 1 167 ? 7.131 -7.967 -26.645 1.00 97.38 167 ILE A CA 1
ATOM 1345 C C . ILE A 1 167 ? 7.344 -6.462 -26.827 1.00 97.38 167 ILE A C 1
ATOM 1347 O O . ILE A 1 167 ? 8.472 -5.992 -26.704 1.00 97.38 167 ILE A O 1
ATOM 1351 N N . LYS A 1 168 ? 6.266 -5.687 -27.007 1.00 97.31 168 LYS A N 1
ATOM 1352 C CA . LYS A 1 168 ? 6.329 -4.221 -27.152 1.00 97.31 168 LYS A CA 1
ATOM 1353 C C . LYS A 1 168 ? 7.071 -3.559 -25.990 1.00 97.31 168 LYS A C 1
ATOM 1355 O O . LYS A 1 168 ? 7.963 -2.743 -26.198 1.00 97.31 168 LYS A O 1
ATOM 1360 N N . ASN A 1 169 ? 6.770 -3.969 -24.758 1.00 96.75 169 ASN A N 1
ATOM 1361 C CA . ASN A 1 169 ? 7.462 -3.471 -23.569 1.00 96.75 169 ASN A CA 1
ATOM 1362 C C . ASN A 1 169 ? 8.955 -3.832 -23.548 1.00 96.75 169 ASN A C 1
ATOM 1364 O O . ASN A 1 169 ? 9.766 -3.016 -23.113 1.00 96.75 169 ASN A O 1
ATOM 1368 N N . MET A 1 170 ? 9.334 -5.023 -24.020 1.00 96.62 170 MET A N 1
ATOM 1369 C CA . MET A 1 170 ? 10.744 -5.395 -24.156 1.00 96.62 170 MET A CA 1
ATOM 1370 C C . MET A 1 170 ? 11.447 -4.520 -25.202 1.00 96.62 170 MET A C 1
ATOM 1372 O O . MET A 1 170 ? 12.521 -3.992 -24.927 1.00 96.62 170 MET A O 1
ATOM 1376 N N . VAL A 1 171 ? 10.816 -4.291 -26.358 1.00 97.25 171 VAL A N 1
ATOM 1377 C CA . VAL A 1 171 ? 11.346 -3.418 -27.420 1.00 97.25 171 VAL A CA 1
ATOM 1378 C C . VAL A 1 171 ? 11.563 -1.997 -26.907 1.00 97.25 171 VAL A C 1
ATOM 1380 O O . VAL A 1 171 ? 12.623 -1.418 -27.134 1.00 97.25 171 VAL A O 1
ATOM 1383 N N . LEU A 1 172 ? 10.596 -1.449 -26.164 1.00 96.06 172 LEU A N 1
ATOM 1384 C CA . LEU A 1 172 ? 10.718 -0.127 -25.548 1.00 96.06 172 LEU A CA 1
ATOM 1385 C C . LEU A 1 172 ? 11.903 -0.052 -24.579 1.00 96.06 172 LEU A C 1
ATOM 1387 O O . LEU A 1 172 ? 12.625 0.942 -24.586 1.00 96.06 172 LEU A O 1
ATOM 1391 N N . ARG A 1 173 ? 12.150 -1.100 -23.780 1.00 95.38 173 ARG A N 1
ATOM 1392 C CA . ARG A 1 173 ? 13.340 -1.163 -22.914 1.00 95.38 173 ARG A CA 1
ATOM 1393 C C . ARG A 1 173 ? 14.632 -1.218 -23.730 1.00 95.38 173 ARG A C 1
ATOM 1395 O O . ARG A 1 173 ? 15.563 -0.487 -23.422 1.00 95.38 173 ARG A O 1
ATOM 1402 N N . CYS A 1 174 ? 14.686 -2.018 -24.794 1.00 95.62 174 CYS A N 1
ATOM 1403 C CA . CYS A 1 174 ? 15.861 -2.078 -25.668 1.00 95.62 174 CYS A CA 1
ATOM 1404 C C . CYS A 1 174 ? 16.144 -0.734 -26.357 1.00 95.62 174 CYS A C 1
ATOM 1406 O O . CYS A 1 174 ? 17.297 -0.323 -26.411 1.00 95.62 174 CYS A O 1
ATOM 1408 N N . ARG A 1 175 ? 15.112 -0.013 -26.820 1.00 95.94 175 ARG A N 1
ATOM 1409 C CA . ARG A 1 175 ? 15.251 1.329 -27.423 1.00 95.94 175 ARG A CA 1
ATOM 1410 C C . ARG A 1 175 ? 15.807 2.375 -26.458 1.00 95.94 175 ARG A C 1
ATOM 1412 O O . ARG A 1 175 ? 16.410 3.340 -26.904 1.00 95.94 175 ARG A O 1
ATOM 1419 N N . LYS A 1 176 ? 15.606 2.192 -25.152 1.00 94.44 176 LYS A N 1
ATOM 1420 C CA . LYS A 1 176 ? 16.214 3.048 -24.129 1.00 94.44 176 LYS A CA 1
ATOM 1421 C C . LYS A 1 176 ? 17.705 2.728 -23.919 1.00 94.44 176 LYS A C 1
ATOM 1423 O O . LYS A 1 176 ? 18.481 3.640 -23.678 1.00 94.44 176 LYS A O 1
ATOM 1428 N N . CYS A 1 177 ? 18.105 1.455 -24.015 1.00 93.50 177 CYS A N 1
ATOM 1429 C CA . CYS A 1 177 ? 19.486 0.997 -23.778 1.00 93.50 177 CYS A CA 1
ATOM 1430 C C . CYS A 1 177 ? 20.411 1.184 -24.981 1.00 93.50 177 CYS A C 1
ATOM 1432 O O . CYS A 1 177 ? 21.623 1.295 -24.818 1.00 93.50 177 CYS A O 1
ATOM 1434 N N . CYS A 1 178 ? 19.862 1.066 -26.185 1.00 94.31 178 CYS A N 1
ATOM 1435 C CA . CYS A 1 178 ? 20.623 0.874 -27.411 1.00 94.31 178 CYS A CA 1
ATOM 1436 C C . CYS A 1 178 ? 20.279 1.976 -28.410 1.00 94.31 178 CYS A C 1
ATOM 1438 O O . CYS A 1 178 ? 19.129 2.414 -28.490 1.00 94.31 178 CYS A O 1
ATOM 1440 N N . LYS A 1 179 ? 21.254 2.397 -29.219 1.00 95.00 179 LYS A N 1
ATOM 1441 C CA . LYS A 1 179 ? 21.011 3.364 -30.295 1.00 95.00 179 LYS A CA 1
ATOM 1442 C C . LYS A 1 179 ? 20.090 2.747 -31.362 1.00 95.00 179 LYS A C 1
ATOM 1444 O O . LYS A 1 179 ? 20.046 1.520 -31.507 1.00 95.00 179 LYS A O 1
ATOM 1449 N N . PRO A 1 180 ? 19.372 3.569 -32.154 1.00 93.88 180 PRO A N 1
ATOM 1450 C CA . PRO A 1 180 ? 18.461 3.099 -33.202 1.00 93.88 180 PRO A CA 1
ATOM 1451 C C . PRO A 1 180 ? 19.082 2.060 -34.149 1.00 93.88 180 PRO A C 1
ATOM 1453 O O . PRO A 1 180 ? 18.405 1.118 -34.550 1.00 93.88 180 PRO A O 1
ATOM 1456 N N . ASN A 1 181 ? 20.382 2.192 -34.433 1.00 95.06 181 ASN A N 1
ATOM 1457 C CA . ASN A 1 181 ? 21.114 1.367 -35.396 1.00 95.06 181 ASN A CA 1
ATOM 1458 C C . ASN A 1 181 ? 22.059 0.338 -34.754 1.00 95.06 181 ASN A C 1
ATOM 1460 O O . ASN A 1 181 ? 22.806 -0.325 -35.471 1.00 95.06 181 ASN A O 1
ATOM 1464 N N . ASP A 1 182 ? 22.050 0.192 -33.426 1.00 94.50 182 ASP A N 1
ATOM 1465 C CA . ASP A 1 182 ? 22.908 -0.793 -32.767 1.00 94.50 182 ASP A CA 1
ATOM 1466 C C . ASP A 1 182 ? 22.423 -2.213 -33.076 1.00 94.50 182 ASP A C 1
ATOM 1468 O O . ASP A 1 182 ? 21.227 -2.519 -33.001 1.00 94.50 182 ASP A O 1
ATOM 1472 N N . LYS A 1 183 ? 23.370 -3.096 -33.411 1.00 94.81 183 LYS A N 1
ATOM 1473 C CA . LYS A 1 183 ? 23.104 -4.520 -33.622 1.00 94.81 183 LYS A CA 1
ATOM 1474 C C . LYS A 1 183 ? 22.780 -5.179 -32.284 1.00 94.81 183 LYS A C 1
ATOM 1476 O O . LYS A 1 183 ? 23.607 -5.181 -31.375 1.00 94.81 183 LYS A O 1
ATOM 1481 N N . ILE A 1 184 ? 21.605 -5.792 -32.195 1.00 95.94 184 ILE A N 1
ATOM 1482 C CA . ILE A 1 184 ? 21.155 -6.491 -30.989 1.00 95.94 184 ILE A CA 1
ATOM 1483 C C . ILE A 1 184 ? 21.545 -7.966 -31.084 1.00 95.94 184 ILE A C 1
ATOM 1485 O O . ILE A 1 184 ? 21.308 -8.623 -32.099 1.00 95.94 184 ILE A O 1
ATOM 1489 N N . THR A 1 185 ? 22.158 -8.495 -30.027 1.00 96.44 185 THR A N 1
ATOM 1490 C CA . THR A 1 185 ? 22.420 -9.931 -29.880 1.00 96.44 185 THR A CA 1
ATOM 1491 C C . THR A 1 185 ? 21.239 -10.611 -29.194 1.00 96.44 185 THR A C 1
ATOM 1493 O O . THR A 1 185 ? 20.523 -9.994 -28.407 1.00 96.44 185 THR A O 1
ATOM 1496 N N . PHE A 1 186 ? 21.008 -11.889 -29.495 1.00 96.56 186 PHE A N 1
ATOM 1497 C CA . PHE A 1 186 ? 19.875 -12.649 -28.966 1.00 96.56 186 PHE A CA 1
ATOM 1498 C C . PHE A 1 186 ? 20.349 -13.881 -28.210 1.00 96.56 186 PHE A C 1
ATOM 1500 O O . PHE A 1 186 ? 21.421 -14.419 -28.478 1.00 96.56 186 PHE A O 1
ATOM 1507 N N . MET A 1 187 ? 19.525 -14.329 -27.275 1.00 96.31 187 MET A N 1
ATOM 1508 C CA . MET A 1 187 ? 19.751 -15.483 -26.422 1.00 96.31 187 MET A CA 1
ATOM 1509 C C . MET A 1 187 ? 18.518 -16.385 -26.454 1.00 96.31 187 MET A C 1
ATOM 1511 O O . MET A 1 187 ? 17.388 -15.892 -26.489 1.00 96.31 187 MET A O 1
ATOM 1515 N N . ASP A 1 188 ? 18.729 -17.695 -26.464 1.00 94.19 188 ASP A N 1
ATOM 1516 C CA . ASP A 1 188 ? 17.652 -18.678 -26.360 1.00 94.19 188 ASP A CA 1
ATOM 1517 C C . ASP A 1 188 ? 17.209 -18.893 -24.896 1.00 94.19 188 ASP A C 1
ATOM 1519 O O . ASP A 1 188 ? 17.741 -18.307 -23.949 1.00 94.19 188 ASP A O 1
ATOM 1523 N N . GLU A 1 189 ? 16.234 -19.778 -24.690 1.00 90.25 189 GLU A N 1
ATOM 1524 C CA . GLU A 1 189 ? 15.803 -20.202 -23.351 1.00 90.25 189 GLU A CA 1
ATOM 1525 C C . GLU A 1 189 ? 16.902 -20.902 -22.536 1.00 90.25 189 GLU A C 1
ATOM 1527 O O . GLU A 1 189 ? 16.816 -20.951 -21.307 1.00 90.25 189 GLU A O 1
ATOM 1532 N N . SER A 1 190 ? 17.905 -21.483 -23.202 1.00 90.81 190 SER A N 1
ATOM 1533 C CA . SER A 1 190 ? 19.009 -22.183 -22.543 1.00 90.81 190 SER A CA 1
ATOM 1534 C C . SER A 1 190 ? 20.084 -21.227 -22.016 1.00 90.81 190 SER A C 1
ATOM 1536 O O . SER A 1 190 ? 20.909 -21.633 -21.199 1.00 90.81 190 SER A O 1
ATOM 1538 N N . GLY A 1 191 ? 20.036 -19.954 -22.421 1.00 91.81 191 GLY A N 1
ATOM 1539 C CA . GLY A 1 191 ? 21.057 -18.957 -22.116 1.00 91.81 191 GLY A CA 1
ATOM 1540 C C . GLY A 1 191 ? 22.178 -18.887 -23.159 1.00 91.81 191 GLY A C 1
ATOM 1541 O O . GLY A 1 191 ? 23.159 -18.172 -22.961 1.00 91.81 191 GLY A O 1
ATOM 1542 N N . THR A 1 192 ? 22.053 -19.613 -24.268 1.00 95.12 192 THR A N 1
ATOM 1543 C CA . THR A 1 192 ? 23.019 -19.641 -25.366 1.00 95.12 192 THR A CA 1
ATOM 1544 C C . THR A 1 192 ? 22.760 -18.480 -26.318 1.00 95.12 192 THR A C 1
ATOM 1546 O O . THR A 1 192 ? 21.624 -18.224 -26.721 1.00 95.12 192 THR A O 1
ATOM 1549 N N . LEU A 1 193 ? 23.820 -17.765 -26.699 1.00 95.06 193 LEU A N 1
ATOM 1550 C CA . LEU A 1 193 ? 23.726 -16.700 -27.694 1.00 95.06 193 LEU A CA 1
ATOM 1551 C C . LEU A 1 193 ? 23.431 -17.300 -29.072 1.00 95.06 193 LEU A C 1
ATOM 1553 O O . LEU A 1 193 ? 24.171 -18.153 -29.560 1.00 95.06 193 LEU A O 1
ATOM 1557 N N . ILE A 1 194 ? 22.355 -16.840 -29.702 1.00 93.62 194 ILE A N 1
ATOM 1558 C CA . ILE A 1 194 ? 21.927 -17.312 -31.017 1.00 93.62 194 ILE A CA 1
ATOM 1559 C C . ILE A 1 194 ? 22.587 -16.440 -32.083 1.00 93.62 194 ILE A C 1
ATOM 1561 O O . ILE A 1 194 ? 22.435 -15.216 -32.084 1.00 93.62 194 ILE A O 1
ATOM 1565 N N . GLN A 1 195 ? 23.285 -17.073 -33.024 1.00 91.56 195 GLN A N 1
ATOM 1566 C CA . GLN A 1 195 ? 23.726 -16.420 -34.253 1.00 91.56 195 GLN A CA 1
ATOM 1567 C C . GLN A 1 195 ? 22.639 -16.592 -35.316 1.00 91.56 195 GLN A C 1
ATOM 1569 O O . GLN A 1 195 ? 22.291 -17.715 -35.674 1.00 91.56 195 GLN A O 1
ATOM 1574 N N . LEU A 1 196 ? 22.070 -15.484 -35.794 1.00 90.00 196 LEU A N 1
ATOM 1575 C CA . LEU A 1 196 ? 21.026 -15.532 -36.815 1.00 90.00 196 LEU A CA 1
ATOM 1576 C C . LEU A 1 196 ? 21.636 -15.948 -38.167 1.00 90.00 196 LEU A C 1
ATOM 1578 O O . LEU A 1 196 ? 22.608 -15.321 -38.596 1.00 90.00 196 LEU A O 1
ATOM 1582 N N . PRO A 1 197 ? 21.076 -16.963 -38.853 1.00 82.25 197 PRO A N 1
ATOM 1583 C CA . PRO A 1 197 ? 21.728 -17.626 -39.987 1.00 82.25 197 PRO A CA 1
ATOM 1584 C C . PRO A 1 197 ? 21.911 -16.768 -41.252 1.00 82.25 197 PRO A C 1
ATOM 1586 O O . PRO A 1 197 ? 22.669 -17.161 -42.128 1.00 82.25 197 PRO A O 1
ATOM 1589 N N . ASN A 1 198 ? 21.305 -15.579 -41.349 1.00 75.62 198 ASN A N 1
ATOM 1590 C CA . ASN A 1 198 ? 21.261 -14.804 -42.601 1.00 75.62 198 ASN A CA 1
ATOM 1591 C C . ASN A 1 198 ? 21.940 -13.430 -42.537 1.00 75.62 198 ASN A C 1
ATOM 1593 O O . ASN A 1 198 ? 21.569 -12.535 -43.291 1.00 75.62 198 ASN A O 1
ATOM 1597 N N . ALA A 1 199 ? 22.878 -13.215 -41.608 1.00 69.88 199 ALA A N 1
ATOM 1598 C CA . ALA A 1 199 ? 23.529 -11.915 -41.383 1.00 69.88 199 ALA A CA 1
ATOM 1599 C C . ALA A 1 199 ? 22.555 -10.723 -41.219 1.00 69.88 199 ALA A C 1
ATOM 1601 O O . ALA A 1 199 ? 22.989 -9.572 -41.248 1.00 69.88 199 ALA A O 1
ATOM 1602 N N . GLN A 1 200 ? 21.255 -10.977 -41.010 1.00 86.81 200 GLN A N 1
ATOM 1603 C CA . GLN A 1 200 ? 20.258 -9.937 -40.815 1.00 86.81 200 GLN A CA 1
ATOM 1604 C C . GLN A 1 200 ? 20.631 -9.157 -39.560 1.00 86.81 200 GLN A C 1
ATOM 1606 O O . GLN A 1 200 ? 20.649 -9.683 -38.443 1.00 86.81 200 GLN A O 1
ATOM 1611 N N . ILE A 1 201 ? 20.989 -7.895 -39.765 1.00 89.56 201 ILE A N 1
ATOM 1612 C CA . ILE A 1 201 ? 21.309 -6.978 -38.684 1.00 89.56 201 ILE A CA 1
ATOM 1613 C C . ILE A 1 201 ? 19.974 -6.526 -38.104 1.00 89.56 201 ILE A C 1
ATOM 1615 O O . ILE A 1 201 ? 19.306 -5.655 -38.656 1.00 89.56 201 ILE A O 1
ATOM 1619 N N . ILE A 1 202 ? 19.567 -7.148 -36.999 1.00 95.19 202 ILE A N 1
ATOM 1620 C CA . ILE A 1 202 ? 18.394 -6.692 -36.258 1.00 95.19 202 ILE A CA 1
ATOM 1621 C C . ILE A 1 202 ? 18.806 -5.493 -35.409 1.00 95.19 202 ILE A C 1
ATOM 1623 O O . ILE A 1 202 ? 19.638 -5.600 -34.503 1.00 95.19 202 ILE A O 1
ATOM 1627 N N . THR A 1 203 ? 18.215 -4.351 -35.732 1.00 96.12 203 THR A N 1
ATOM 1628 C CA . THR A 1 203 ? 18.355 -3.093 -35.000 1.00 96.12 203 THR A CA 1
ATOM 1629 C C . THR A 1 203 ? 17.146 -2.871 -34.089 1.00 96.12 203 THR A C 1
ATOM 1631 O O . THR A 1 203 ? 16.142 -3.584 -34.173 1.00 96.12 203 THR A O 1
ATOM 1634 N N . THR A 1 204 ? 17.193 -1.865 -33.212 1.00 93.94 204 THR A N 1
ATOM 1635 C CA . THR A 1 204 ? 16.061 -1.543 -32.316 1.00 93.94 204 THR A CA 1
ATOM 1636 C C . THR A 1 204 ? 14.806 -1.057 -33.062 1.00 93.94 204 THR A C 1
ATOM 1638 O O . THR A 1 204 ? 13.705 -1.091 -32.497 1.00 93.94 204 THR A O 1
ATOM 1641 N N . MET A 1 205 ? 14.944 -0.621 -34.321 1.00 93.62 205 MET A N 1
ATOM 1642 C CA . MET A 1 205 ? 13.820 -0.236 -35.186 1.00 93.62 205 MET A CA 1
ATOM 1643 C C . MET A 1 205 ? 13.004 -1.456 -35.619 1.00 93.62 205 MET A C 1
ATOM 1645 O O . MET A 1 205 ? 11.789 -1.465 -35.431 1.00 93.62 205 MET A O 1
ATOM 1649 N N . ASN A 1 206 ? 13.678 -2.521 -36.061 1.00 96.62 206 ASN A N 1
ATOM 1650 C CA . ASN A 1 206 ? 13.037 -3.728 -36.602 1.00 96.62 206 ASN A CA 1
ATOM 1651 C C . ASN A 1 206 ? 12.818 -4.828 -35.544 1.00 96.62 206 ASN A C 1
ATOM 1653 O O . ASN A 1 206 ? 12.292 -5.900 -35.843 1.00 96.62 206 ASN A O 1
ATOM 1657 N N . LEU A 1 207 ? 13.217 -4.576 -34.292 1.00 97.06 207 LEU A N 1
ATOM 1658 C CA . LEU A 1 207 ? 13.157 -5.550 -33.202 1.00 97.06 207 LEU A CA 1
ATOM 1659 C C . LEU A 1 207 ? 11.731 -6.037 -32.900 1.00 97.06 207 LEU A C 1
ATOM 1661 O O . LEU A 1 207 ? 11.549 -7.201 -32.557 1.00 97.06 207 LEU A O 1
ATOM 1665 N N . GLU A 1 208 ? 10.722 -5.169 -33.006 1.00 97.62 208 GLU A N 1
ATOM 1666 C CA . GLU A 1 208 ? 9.331 -5.534 -32.705 1.00 97.62 208 GLU A CA 1
ATOM 1667 C C . GLU A 1 208 ? 8.777 -6.559 -33.694 1.00 97.62 208 GLU A C 1
ATOM 1669 O O . GLU A 1 208 ? 8.213 -7.577 -33.285 1.00 97.62 208 GLU A O 1
ATOM 1674 N N . GLU A 1 209 ? 8.982 -6.315 -34.988 1.00 97.38 209 GLU A N 1
ATOM 1675 C CA . GLU A 1 209 ? 8.566 -7.230 -36.046 1.00 97.38 209 GLU A CA 1
ATOM 1676 C C . GLU A 1 209 ? 9.295 -8.572 -35.912 1.00 97.38 209 GLU A C 1
ATOM 1678 O O . GLU A 1 209 ? 8.675 -9.635 -35.980 1.00 97.38 209 GLU A O 1
ATOM 1683 N N . PHE A 1 210 ? 10.599 -8.520 -35.630 1.00 96.94 210 PHE A N 1
ATOM 1684 C CA . PHE A 1 210 ? 11.419 -9.707 -35.441 1.00 96.94 210 PHE A CA 1
ATOM 1685 C C . PHE A 1 210 ? 10.970 -10.552 -34.239 1.00 96.94 210 PHE A C 1
ATOM 1687 O O . PHE A 1 210 ? 10.741 -11.746 -34.395 1.00 96.94 210 PHE A O 1
ATOM 1694 N N . LEU A 1 211 ? 10.768 -9.955 -33.058 1.00 97.06 211 LEU A N 1
ATOM 1695 C CA . LEU A 1 211 ? 10.316 -10.690 -31.865 1.00 97.06 211 LEU A CA 1
ATOM 1696 C C . LEU A 1 211 ? 8.878 -11.208 -31.989 1.00 97.06 211 LEU A C 1
ATOM 1698 O O . LEU A 1 211 ? 8.519 -12.174 -31.321 1.00 97.06 211 LEU A O 1
ATOM 1702 N N . THR A 1 212 ? 8.052 -10.577 -32.824 1.00 96.75 212 THR A N 1
ATOM 1703 C CA . THR A 1 212 ? 6.700 -11.072 -33.117 1.00 96.75 212 THR A CA 1
ATOM 1704 C C . THR A 1 212 ? 6.749 -12.320 -34.000 1.00 96.75 212 THR A C 1
ATOM 1706 O O . THR A 1 212 ? 5.965 -13.241 -33.780 1.00 96.75 212 THR A O 1
ATOM 1709 N N . LYS A 1 213 ? 7.690 -12.377 -34.955 1.00 96.25 213 LYS A N 1
ATOM 1710 C CA . LYS A 1 213 ? 7.940 -13.552 -35.807 1.00 96.25 213 LYS A CA 1
ATOM 1711 C C . LYS A 1 213 ? 8.642 -14.680 -35.045 1.00 96.25 213 LYS A C 1
ATOM 1713 O O . LYS A 1 213 ? 8.237 -15.829 -35.164 1.00 96.25 213 LYS A O 1
ATOM 1718 N N . GLU A 1 214 ? 9.629 -14.339 -34.217 1.00 96.31 214 GLU A N 1
ATOM 1719 C CA . GLU A 1 214 ? 10.477 -15.287 -33.485 1.00 96.31 214 GLU A CA 1
ATOM 1720 C C . GLU A 1 214 ? 10.368 -15.088 -31.959 1.00 96.31 214 GLU A C 1
ATOM 1722 O O . GLU A 1 214 ? 11.318 -14.669 -31.296 1.00 96.31 214 GLU A O 1
ATOM 1727 N N . PRO A 1 215 ? 9.221 -15.394 -31.327 1.00 96.44 215 PRO A N 1
ATOM 1728 C CA . PRO A 1 215 ? 8.960 -15.019 -29.937 1.00 96.44 215 PRO A CA 1
ATOM 1729 C C . PRO A 1 215 ? 9.643 -15.933 -28.905 1.00 96.44 215 PRO A C 1
ATOM 1731 O O . PRO A 1 215 ? 9.332 -15.841 -27.715 1.00 96.44 215 PRO A O 1
ATOM 1734 N N . TYR A 1 216 ? 10.515 -16.847 -29.340 1.00 95.44 216 TYR A N 1
ATOM 1735 C CA . TYR A 1 216 ? 11.307 -17.748 -28.493 1.00 95.44 216 TYR A CA 1
ATOM 1736 C C . TYR A 1 216 ? 12.721 -17.223 -28.200 1.00 95.44 216 TYR A C 1
ATOM 1738 O O . TYR A 1 216 ? 13.445 -17.831 -27.411 1.00 95.44 216 TYR A O 1
ATOM 1746 N N . VAL A 1 217 ? 13.127 -16.110 -28.820 1.00 96.31 217 VAL A N 1
ATOM 1747 C CA . VAL A 1 217 ? 14.427 -15.475 -28.568 1.00 96.31 217 VAL A CA 1
ATOM 1748 C C . VAL A 1 217 ? 14.274 -14.269 -27.648 1.00 96.31 217 VAL A C 1
ATOM 1750 O O . VAL A 1 217 ? 13.278 -13.549 -27.695 1.00 96.31 217 VAL A O 1
ATOM 1753 N N . LYS A 1 218 ? 15.279 -14.027 -26.808 1.00 96.06 218 LYS A N 1
ATOM 1754 C CA . LYS A 1 218 ? 15.348 -12.876 -25.904 1.00 96.06 218 LYS A CA 1
ATOM 1755 C C . LYS A 1 218 ? 16.498 -11.957 -26.328 1.00 96.06 218 LYS A C 1
ATOM 1757 O O . LYS A 1 218 ? 17.608 -12.456 -26.504 1.00 96.06 218 LYS A O 1
ATOM 1762 N N . PRO A 1 219 ? 16.298 -10.634 -26.457 1.00 96.88 219 PRO A N 1
ATOM 1763 C CA . PRO A 1 219 ? 17.401 -9.719 -26.719 1.00 96.88 219 PRO A CA 1
ATOM 1764 C C . PRO A 1 219 ? 18.352 -9.698 -25.514 1.00 96.88 219 PRO A C 1
ATOM 1766 O O . PRO A 1 219 ? 17.928 -9.540 -24.364 1.00 96.88 219 PRO A O 1
ATOM 1769 N N . PHE A 1 220 ? 19.642 -9.880 -25.778 1.00 95.31 220 PHE A N 1
ATOM 1770 C CA . PHE A 1 220 ? 20.710 -9.799 -24.793 1.00 95.31 220 PHE A CA 1
ATOM 1771 C C . PHE A 1 220 ? 21.197 -8.355 -24.714 1.00 95.31 220 PHE A C 1
ATOM 1773 O O . PHE A 1 220 ? 22.094 -7.925 -25.434 1.00 95.31 220 PHE A O 1
ATOM 1780 N N . VAL A 1 221 ? 20.540 -7.590 -23.849 1.00 93.88 221 VAL A N 1
ATOM 1781 C CA . VAL A 1 221 ? 20.867 -6.193 -23.582 1.00 93.88 221 VAL A CA 1
ATOM 1782 C C . VAL A 1 221 ? 21.150 -6.044 -22.095 1.00 93.88 221 VAL A C 1
ATOM 1784 O O . VAL A 1 221 ? 20.432 -6.596 -21.258 1.00 93.88 221 VAL A O 1
ATOM 1787 N N . ASP A 1 222 ? 22.210 -5.312 -21.770 1.00 90.44 222 ASP A N 1
ATOM 1788 C CA . ASP A 1 222 ? 22.581 -5.012 -20.393 1.00 90.44 222 ASP A CA 1
ATOM 1789 C C . ASP A 1 222 ? 21.649 -3.934 -19.822 1.00 90.44 222 ASP A C 1
ATOM 1791 O O . ASP A 1 222 ? 21.941 -2.737 -19.838 1.00 90.44 222 ASP A O 1
ATOM 1795 N N . PHE A 1 223 ? 20.478 -4.371 -19.357 1.00 87.06 223 PHE A N 1
ATOM 1796 C CA . PHE A 1 223 ? 19.486 -3.487 -18.745 1.00 87.06 223 PHE A CA 1
ATOM 1797 C C . PHE A 1 223 ? 19.964 -2.882 -17.419 1.00 87.06 223 PHE A C 1
ATOM 1799 O O . PHE A 1 223 ? 19.374 -1.897 -16.985 1.00 87.06 223 PHE A O 1
ATOM 1806 N N . ALA A 1 224 ? 21.023 -3.418 -16.797 1.00 84.19 224 ALA A N 1
ATOM 1807 C CA . ALA A 1 224 ? 21.538 -2.890 -15.535 1.00 84.19 224 ALA A CA 1
ATOM 1808 C C . ALA A 1 224 ? 22.081 -1.462 -15.703 1.00 84.19 224 ALA A C 1
ATOM 1810 O O . ALA A 1 224 ? 21.882 -0.626 -14.830 1.00 84.19 224 ALA A O 1
ATOM 1811 N N . LYS A 1 225 ? 22.673 -1.150 -16.864 1.00 78.62 225 LYS A N 1
ATOM 1812 C CA . LYS A 1 225 ? 23.189 0.196 -17.170 1.00 78.62 225 LYS A CA 1
ATOM 1813 C C . LYS A 1 225 ? 22.086 1.243 -17.326 1.00 78.62 225 LYS A C 1
ATOM 1815 O O . LYS A 1 225 ? 22.278 2.405 -16.992 1.00 78.62 225 LYS A O 1
ATOM 1820 N N . LEU A 1 226 ? 20.906 0.835 -17.794 1.00 72.88 226 LEU A N 1
ATOM 1821 C CA . LEU A 1 226 ? 19.774 1.750 -17.959 1.00 72.88 226 LEU A CA 1
ATOM 1822 C C . LEU A 1 226 ? 19.169 2.209 -16.634 1.00 72.88 226 LEU A C 1
ATOM 1824 O O . LEU A 1 226 ? 18.565 3.277 -16.575 1.00 72.88 226 LEU A O 1
ATOM 1828 N N . GLU A 1 227 ? 19.293 1.394 -15.587 1.00 70.69 227 GLU A N 1
ATOM 1829 C CA . GLU A 1 227 ? 18.816 1.767 -14.256 1.00 70.69 227 GLU A CA 1
ATOM 1830 C C . GLU A 1 227 ? 19.692 2.863 -13.619 1.00 70.69 227 GLU A C 1
ATOM 1832 O O . GLU A 1 227 ? 19.245 3.528 -12.684 1.00 70.69 227 GLU A O 1
ATOM 1837 N N . GLU A 1 228 ? 20.903 3.096 -14.142 1.00 71.62 228 GLU A N 1
ATOM 1838 C CA . GLU A 1 228 ? 21.849 4.090 -13.622 1.00 71.62 228 GLU A CA 1
ATOM 1839 C C . GLU A 1 228 ? 21.735 5.467 -14.308 1.00 71.62 228 GLU A C 1
ATOM 1841 O O . GLU A 1 228 ? 21.862 6.486 -13.623 1.00 71.62 228 GLU A O 1
ATOM 1846 N N . ASP A 1 229 ? 21.440 5.505 -15.616 1.00 53.81 229 ASP A N 1
ATOM 1847 C CA . ASP A 1 229 ? 21.537 6.718 -16.452 1.00 53.81 229 ASP A CA 1
ATOM 1848 C C . ASP A 1 229 ? 20.222 7.488 -16.681 1.00 53.81 229 ASP A C 1
ATOM 1850 O O . ASP A 1 229 ? 20.261 8.622 -17.168 1.00 53.81 229 ASP A O 1
ATOM 1854 N N . GLU A 1 230 ? 19.043 6.956 -16.321 1.00 53.12 230 GLU A N 1
ATOM 1855 C CA . GLU A 1 230 ? 17.853 7.819 -16.285 1.00 53.12 230 GLU A CA 1
ATOM 1856 C C . GLU A 1 230 ? 18.048 8.878 -15.178 1.00 53.12 230 GLU A C 1
ATOM 1858 O O . GLU A 1 230 ? 18.186 8.514 -14.001 1.00 53.12 230 GLU A O 1
ATOM 1863 N N . PRO A 1 231 ? 18.065 10.195 -15.504 1.00 46.25 231 PRO A N 1
ATOM 1864 C CA . PRO A 1 231 ? 18.217 11.245 -14.508 1.00 46.25 231 PRO A CA 1
ATOM 1865 C C . PRO A 1 231 ? 17.132 11.029 -13.470 1.00 46.25 231 PRO A C 1
ATOM 1867 O O . PRO A 1 231 ? 15.950 11.061 -13.809 1.00 46.25 231 PRO A O 1
ATOM 1870 N N . LYS A 1 232 ? 17.556 10.749 -12.230 1.00 44.72 232 LYS A N 1
ATOM 1871 C CA . LYS A 1 232 ? 16.728 10.393 -11.071 1.00 44.72 232 LYS A CA 1
ATOM 1872 C C . LYS A 1 232 ? 15.566 11.368 -10.893 1.00 44.72 232 LYS A C 1
ATOM 1874 O O . LYS A 1 232 ? 15.566 12.219 -10.004 1.00 44.72 232 LYS A O 1
ATOM 1879 N N . SER A 1 233 ? 14.506 11.181 -11.662 1.00 44.75 233 SER A N 1
ATOM 1880 C CA . SER A 1 233 ? 13.179 11.697 -11.397 1.00 44.75 233 SER A CA 1
ATOM 1881 C C . SER A 1 233 ? 12.620 10.856 -10.253 1.00 44.75 233 SER A C 1
ATOM 1883 O O . SER A 1 233 ? 11.773 9.995 -10.423 1.00 44.75 233 SER A O 1
ATOM 1885 N N . LYS A 1 234 ? 13.177 11.051 -9.050 1.00 45.34 234 LYS A N 1
ATOM 1886 C CA . LYS A 1 234 ? 12.696 10.478 -7.785 1.00 45.34 234 LYS A CA 1
ATOM 1887 C C . LYS A 1 234 ? 12.244 9.011 -7.887 1.00 45.34 234 LYS A C 1
ATOM 1889 O O . LYS A 1 234 ? 11.213 8.648 -7.317 1.00 45.34 234 LYS A O 1
ATOM 1894 N N . VAL A 1 235 ? 13.045 8.139 -8.498 1.00 45.22 235 VAL A N 1
ATOM 1895 C CA . VAL A 1 235 ? 12.996 6.713 -8.154 1.00 45.22 235 VAL A CA 1
ATOM 1896 C C . VAL A 1 235 ? 13.642 6.598 -6.777 1.00 45.22 235 VAL A C 1
ATOM 1898 O O . VAL A 1 235 ? 14.837 6.382 -6.603 1.00 45.22 235 VAL A O 1
ATOM 1901 N N . PHE A 1 236 ? 12.819 6.917 -5.779 1.00 45.62 236 PHE A N 1
ATOM 1902 C CA . PHE A 1 236 ? 13.029 6.626 -4.374 1.00 45.62 236 PHE A CA 1
ATOM 1903 C C . PHE A 1 236 ? 13.522 5.183 -4.265 1.00 45.62 236 PHE A C 1
ATOM 1905 O O . PHE A 1 236 ? 12.881 4.306 -4.841 1.00 45.62 236 PHE A O 1
ATOM 1912 N N . ASP A 1 237 ? 14.591 4.949 -3.497 1.00 43.09 237 ASP A N 1
ATOM 1913 C CA . ASP A 1 237 ? 14.962 3.643 -2.937 1.00 43.09 237 ASP A CA 1
ATOM 1914 C C . ASP A 1 237 ? 13.695 2.803 -2.704 1.00 43.09 237 ASP A C 1
ATOM 1916 O O . ASP A 1 237 ? 12.990 3.008 -1.709 1.00 43.09 237 ASP A O 1
ATOM 1920 N N . SER A 1 238 ? 13.352 1.901 -3.628 1.00 53.03 238 SER A N 1
ATOM 1921 C CA . SER A 1 238 ? 12.059 1.202 -3.580 1.00 53.03 238 SER A CA 1
ATOM 1922 C C . SER A 1 238 ? 11.980 0.312 -2.337 1.00 53.03 238 SER A C 1
ATOM 1924 O O . SER A 1 238 ? 10.921 0.152 -1.735 1.00 53.03 238 SER A O 1
ATOM 1926 N N . GLU A 1 239 ? 13.135 -0.129 -1.840 1.00 55.75 239 GLU A N 1
ATOM 1927 C CA . GLU A 1 239 ? 13.257 -0.870 -0.590 1.00 55.75 239 GLU A CA 1
ATOM 1928 C C . GLU A 1 239 ? 13.023 0.001 0.664 1.00 55.75 239 GLU A C 1
ATOM 1930 O O . GLU A 1 239 ? 12.397 -0.443 1.631 1.00 55.75 239 GLU A O 1
ATOM 1935 N N . LYS A 1 240 ? 13.444 1.278 0.660 1.00 60.03 240 LYS A N 1
ATOM 1936 C CA . LYS A 1 240 ? 13.071 2.229 1.731 1.00 60.03 240 LYS A CA 1
ATOM 1937 C C . LYS A 1 240 ? 11.623 2.697 1.582 1.00 60.03 240 LYS A C 1
ATOM 1939 O O . LYS A 1 240 ? 10.964 2.982 2.583 1.00 60.03 240 LYS A O 1
ATOM 1944 N N . GLY A 1 241 ? 11.117 2.764 0.351 1.00 63.59 241 GLY A N 1
ATOM 1945 C CA . GLY A 1 241 ? 9.733 3.091 0.029 1.00 63.59 241 GLY A CA 1
ATOM 1946 C C . GLY A 1 241 ? 8.745 2.080 0.607 1.00 63.59 241 GLY A C 1
ATOM 1947 O O . GLY A 1 241 ? 7.768 2.504 1.226 1.00 63.59 241 GLY A O 1
ATOM 1948 N N . LEU A 1 242 ? 9.045 0.782 0.480 1.00 74.81 242 LEU A N 1
ATOM 1949 C CA . LEU A 1 242 ? 8.249 -0.317 1.039 1.00 74.81 242 LEU A CA 1
ATOM 1950 C C . LEU A 1 242 ? 8.179 -0.253 2.570 1.00 74.81 242 LEU A C 1
ATOM 1952 O O . LEU A 1 242 ? 7.088 -0.294 3.131 1.00 74.81 242 LEU A O 1
ATOM 1956 N N . LYS A 1 243 ? 9.310 -0.010 3.252 1.00 86.44 243 LYS A N 1
ATOM 1957 C CA . LYS A 1 243 ? 9.335 0.144 4.722 1.00 86.44 243 LYS A CA 1
ATOM 1958 C C . LYS A 1 243 ? 8.447 1.293 5.209 1.00 86.44 243 LYS A C 1
ATOM 1960 O O . LYS A 1 243 ? 7.784 1.167 6.236 1.00 86.44 243 LYS A O 1
ATOM 1965 N N . LYS A 1 244 ? 8.408 2.409 4.470 1.00 91.50 244 LYS A N 1
ATOM 1966 C CA . LYS A 1 244 ? 7.525 3.543 4.790 1.00 91.50 244 LYS A CA 1
ATOM 1967 C C . LYS A 1 244 ? 6.051 3.216 4.542 1.00 91.50 244 LYS A C 1
ATOM 1969 O O . LYS A 1 244 ? 5.209 3.645 5.324 1.00 91.50 244 LYS A O 1
ATOM 1974 N N . GLU A 1 245 ? 5.723 2.477 3.483 1.00 94.12 245 GLU A N 1
ATOM 1975 C CA . GLU A 1 245 ? 4.340 2.042 3.254 1.00 94.12 245 GLU A CA 1
ATOM 1976 C C . GLU A 1 245 ? 3.866 1.072 4.332 1.00 94.12 245 GLU A C 1
ATOM 1978 O O . GLU A 1 245 ? 2.797 1.284 4.898 1.00 94.12 245 GLU A O 1
ATOM 1983 N N . ASP A 1 246 ? 4.675 0.078 4.689 1.00 95.12 246 ASP A N 1
ATOM 1984 C CA . ASP A 1 246 ? 4.332 -0.876 5.743 1.00 95.12 246 ASP A CA 1
ATOM 1985 C C . ASP A 1 246 ? 4.130 -0.195 7.102 1.00 95.12 246 ASP A C 1
ATOM 1987 O O . ASP A 1 246 ? 3.227 -0.575 7.850 1.00 95.12 246 ASP A O 1
ATOM 1991 N N . ALA A 1 247 ? 4.892 0.863 7.398 1.00 96.31 247 ALA A N 1
ATOM 1992 C CA . ALA A 1 247 ? 4.674 1.687 8.585 1.00 96.31 247 ALA A CA 1
ATOM 1993 C C . ALA A 1 247 ? 3.303 2.393 8.565 1.00 96.31 247 ALA A C 1
ATOM 1995 O O . ALA A 1 247 ? 2.582 2.356 9.563 1.00 96.31 247 ALA A O 1
ATOM 1996 N N . ILE A 1 248 ? 2.895 2.973 7.426 1.00 96.50 248 ILE A N 1
ATOM 1997 C CA . ILE A 1 248 ? 1.563 3.590 7.266 1.00 96.50 248 ILE A CA 1
ATOM 1998 C C . ILE A 1 248 ? 0.464 2.536 7.446 1.00 96.50 248 ILE A C 1
ATOM 2000 O O . ILE A 1 248 ? -0.517 2.771 8.148 1.00 96.50 248 ILE A O 1
ATOM 2004 N N . ARG A 1 249 ? 0.632 1.355 6.847 1.00 97.88 249 ARG A N 1
ATOM 2005 C CA . ARG A 1 249 ? -0.327 0.247 6.950 1.00 97.88 249 ARG A CA 1
ATOM 2006 C C . ARG A 1 249 ? -0.467 -0.246 8.388 1.00 97.88 249 ARG A C 1
ATOM 2008 O O . ARG A 1 249 ? -1.582 -0.434 8.869 1.00 97.88 249 ARG A O 1
ATOM 2015 N N . ALA A 1 250 ? 0.648 -0.406 9.099 1.00 97.88 250 ALA A N 1
ATOM 2016 C CA . ALA A 1 250 ? 0.651 -0.769 10.513 1.00 97.88 250 ALA A CA 1
ATOM 2017 C C . ALA A 1 250 ? -0.052 0.292 11.378 1.00 97.88 250 ALA A C 1
ATOM 2019 O O . ALA A 1 250 ? -0.855 -0.065 12.241 1.00 97.88 250 ALA A O 1
ATOM 2020 N N . ALA A 1 251 ? 0.181 1.581 11.107 1.00 97.75 251 ALA A N 1
ATOM 2021 C CA . ALA A 1 251 ? -0.497 2.678 11.794 1.00 97.75 251 ALA A CA 1
ATOM 2022 C C . ALA A 1 251 ? -2.014 2.679 11.533 1.00 97.75 251 ALA A C 1
ATOM 2024 O O . ALA A 1 251 ? -2.795 2.850 12.466 1.00 97.75 251 ALA A O 1
ATOM 2025 N N . VAL A 1 252 ? -2.452 2.419 10.295 1.00 98.31 252 VAL A N 1
ATOM 2026 C CA . VAL A 1 252 ? -3.882 2.302 9.958 1.00 98.31 252 VAL A CA 1
ATOM 2027 C C . VAL A 1 252 ? -4.539 1.131 10.690 1.00 98.31 252 VAL A C 1
ATOM 2029 O O . VAL A 1 252 ? -5.591 1.326 11.299 1.00 98.31 252 VAL A O 1
ATOM 2032 N N . LYS A 1 253 ? -3.911 -0.055 10.714 1.00 98.44 253 LYS A N 1
ATOM 2033 C CA . LYS A 1 253 ? -4.409 -1.214 11.487 1.00 98.44 253 LYS A CA 1
ATOM 2034 C C . LYS A 1 253 ? -4.605 -0.861 12.952 1.00 98.44 253 LYS A C 1
ATOM 2036 O O . LYS A 1 253 ? -5.664 -1.127 13.519 1.00 98.44 253 LYS A O 1
ATOM 2041 N N . GLN A 1 254 ? -3.587 -0.240 13.546 1.00 98.38 254 GLN A N 1
ATOM 2042 C CA . GLN A 1 254 ? -3.600 0.138 14.950 1.00 98.38 254 GLN A CA 1
ATOM 2043 C C . GLN A 1 254 ? -4.690 1.180 15.240 1.00 98.38 254 GLN A C 1
ATOM 2045 O O . GLN A 1 254 ? -5.466 0.992 16.173 1.00 98.38 254 GLN A O 1
ATOM 2050 N N . ASN A 1 255 ? -4.830 2.209 14.398 1.00 98.19 255 ASN A N 1
ATOM 2051 C CA . ASN A 1 255 ? -5.865 3.234 14.545 1.00 98.19 255 ASN A CA 1
ATOM 2052 C C . ASN A 1 255 ? -7.283 2.660 14.431 1.00 98.19 255 ASN A C 1
ATOM 2054 O O . ASN A 1 255 ? -8.138 2.984 15.256 1.00 98.19 255 ASN A O 1
ATOM 2058 N N . ILE A 1 256 ? -7.539 1.783 13.454 1.00 98.50 256 ILE A N 1
ATOM 2059 C CA . ILE A 1 256 ? -8.842 1.116 13.305 1.00 98.50 256 ILE A CA 1
ATOM 2060 C C . ILE A 1 256 ? -9.144 0.269 14.544 1.00 98.50 256 ILE A C 1
ATOM 2062 O O . ILE A 1 256 ? -10.219 0.398 15.133 1.00 98.50 256 ILE A O 1
ATOM 2066 N N . HIS A 1 257 ? -8.193 -0.562 14.978 1.00 98.50 257 HIS A N 1
ATOM 2067 C CA . HIS A 1 257 ? -8.341 -1.379 16.182 1.00 98.50 257 HIS A CA 1
ATOM 2068 C C . HIS A 1 257 ? -8.646 -0.525 17.421 1.00 98.50 257 HIS A C 1
ATOM 2070 O O . HIS A 1 257 ? -9.571 -0.835 18.177 1.00 98.50 257 HIS A O 1
ATOM 2076 N N . ASP A 1 258 ? -7.891 0.554 17.628 1.00 98.38 258 ASP A N 1
ATOM 2077 C CA . ASP A 1 258 ? -7.997 1.380 18.826 1.00 98.38 258 ASP A CA 1
ATOM 2078 C C . ASP A 1 258 ? -9.312 2.161 18.866 1.00 98.38 258 ASP A C 1
ATOM 2080 O O . ASP A 1 258 ? -9.952 2.198 19.921 1.00 98.38 258 ASP A O 1
ATOM 2084 N N . GLN A 1 259 ? -9.780 2.699 17.733 1.00 98.25 259 GLN A N 1
ATOM 2085 C CA . GLN A 1 259 ? -11.078 3.379 17.675 1.00 98.25 259 GLN A CA 1
ATOM 2086 C C . GLN A 1 259 ? -12.248 2.407 17.856 1.00 98.25 259 GLN A C 1
ATOM 2088 O O . GLN A 1 259 ? -13.151 2.692 18.647 1.00 98.25 259 GLN A O 1
ATOM 2093 N N . LEU A 1 260 ? -12.205 1.222 17.233 1.00 98.19 260 LEU A N 1
ATOM 2094 C CA . LEU A 1 260 ? -13.222 0.187 17.452 1.00 98.19 260 LEU A CA 1
ATOM 2095 C C . LEU A 1 260 ? -13.274 -0.242 18.925 1.00 98.19 260 LEU A C 1
ATOM 2097 O O . LEU A 1 260 ? -14.352 -0.336 19.509 1.00 98.19 260 LEU A O 1
ATOM 2101 N N . MET A 1 261 ? -12.119 -0.456 19.564 1.00 98.12 261 MET A N 1
ATOM 2102 C CA . MET A 1 261 ? -12.053 -0.823 20.983 1.00 98.12 261 MET A CA 1
ATOM 2103 C C . MET A 1 261 ? -12.507 0.310 21.910 1.00 98.12 261 MET A C 1
ATOM 2105 O O . MET A 1 261 ? -13.180 0.049 22.911 1.00 98.12 261 MET A O 1
ATOM 2109 N N . LYS A 1 262 ? -12.159 1.565 21.601 1.00 98.12 262 LYS A N 1
ATOM 2110 C CA . LYS A 1 262 ? -12.595 2.745 22.362 1.00 98.12 262 LYS A CA 1
ATOM 2111 C C . LYS A 1 262 ? -14.115 2.893 22.298 1.00 98.12 262 LYS A C 1
ATOM 2113 O O . LYS A 1 262 ? -14.759 3.042 23.339 1.00 98.12 262 LYS A O 1
ATOM 2118 N N . ARG A 1 263 ? -14.695 2.762 21.102 1.00 97.62 263 ARG A N 1
ATOM 2119 C CA . ARG A 1 263 ? -16.143 2.831 20.884 1.00 97.62 263 ARG A CA 1
ATOM 2120 C C . ARG A 1 263 ? -16.886 1.636 21.488 1.00 97.62 263 ARG A C 1
ATOM 2122 O O . ARG A 1 263 ? -17.933 1.837 22.102 1.00 97.62 263 ARG A O 1
ATOM 2129 N N . ALA A 1 264 ? -16.329 0.423 21.428 1.00 97.50 264 ALA A N 1
ATOM 2130 C CA . ALA A 1 264 ? -16.896 -0.769 22.075 1.00 97.50 264 ALA A CA 1
ATOM 2131 C C . ALA A 1 264 ? -17.047 -0.582 23.590 1.00 97.50 264 ALA A C 1
ATOM 2133 O O . ALA A 1 264 ? -18.112 -0.837 24.150 1.00 97.50 264 ALA A O 1
ATOM 2134 N N . LYS A 1 265 ? -16.001 -0.061 24.246 1.00 97.56 265 LYS A N 1
ATOM 2135 C CA . LYS A 1 265 ? -16.030 0.250 25.683 1.00 97.56 265 LYS A CA 1
ATOM 2136 C C . LYS A 1 265 ? -17.079 1.312 26.012 1.00 97.56 265 LYS A C 1
ATOM 2138 O O . LYS A 1 265 ? -17.832 1.139 26.965 1.00 97.56 265 LYS A O 1
ATOM 2143 N N . LYS A 1 266 ? -17.156 2.382 25.211 1.00 97.44 266 LYS A N 1
ATOM 2144 C CA . LYS A 1 266 ? -18.111 3.483 25.414 1.00 97.44 266 LYS A CA 1
ATOM 2145 C C . LYS A 1 266 ? -19.568 3.041 25.239 1.00 97.44 266 LYS A C 1
ATOM 2147 O O . LYS A 1 266 ? -20.423 3.416 26.031 1.00 97.44 266 LYS A O 1
ATOM 2152 N N . SER A 1 267 ? -19.836 2.205 24.238 1.00 96.00 267 SER A N 1
ATOM 2153 C CA . SER A 1 267 ? -21.171 1.672 23.926 1.00 96.00 267 SER A CA 1
ATOM 2154 C C . SER A 1 267 ? -21.562 0.433 24.740 1.00 96.00 267 SER A C 1
ATOM 2156 O O . SER A 1 267 ? -22.670 -0.073 24.570 1.00 96.00 267 SER A O 1
ATOM 2158 N N . LYS A 1 268 ? -20.676 -0.062 25.619 1.00 96.75 268 LYS A N 1
ATOM 2159 C CA . LYS A 1 268 ? -20.847 -1.304 26.397 1.00 96.75 268 LYS A CA 1
ATOM 2160 C C . LYS A 1 268 ? -21.143 -2.535 25.524 1.00 96.75 268 LYS A C 1
ATOM 2162 O O . LYS A 1 268 ? -21.769 -3.487 25.983 1.00 96.75 268 LYS A O 1
ATOM 2167 N N . VAL A 1 269 ? -20.681 -2.540 24.272 1.00 96.50 269 VAL A N 1
ATOM 2168 C CA . VAL A 1 269 ? -20.801 -3.704 23.386 1.00 96.50 269 VAL A CA 1
ATOM 2169 C C . VAL A 1 269 ? -19.692 -4.692 23.747 1.00 96.50 269 VAL A C 1
ATOM 2171 O O . VAL A 1 269 ? -18.506 -4.358 23.712 1.00 96.50 269 VAL A O 1
ATOM 2174 N N . GLY A 1 270 ? -20.076 -5.913 24.121 1.00 96.19 270 GLY A N 1
ATOM 2175 C CA . GLY A 1 270 ? -19.156 -6.975 24.528 1.00 96.19 270 GLY A CA 1
ATOM 2176 C C . GLY A 1 270 ? -18.377 -7.559 23.351 1.00 96.19 270 GLY A C 1
ATOM 2177 O O . GLY A 1 270 ? -18.719 -8.627 22.853 1.00 96.19 270 GLY A O 1
ATOM 2178 N N . VAL A 1 271 ? -17.325 -6.871 22.904 1.00 96.81 271 VAL A N 1
ATOM 2179 C CA . VAL A 1 271 ? -16.465 -7.329 21.801 1.00 96.81 271 VAL A CA 1
ATOM 2180 C C . VAL A 1 271 ? -15.144 -7.863 22.330 1.00 96.81 271 VAL A C 1
ATOM 2182 O O . VAL A 1 271 ? -14.474 -7.233 23.149 1.00 96.81 271 VAL A O 1
ATOM 2185 N N . SER A 1 272 ? -14.722 -9.017 21.816 1.00 97.75 272 SER A N 1
ATOM 2186 C CA . SER A 1 272 ? -13.393 -9.550 22.103 1.00 97.75 272 SER A CA 1
ATOM 2187 C C . SER A 1 272 ? -12.304 -8.705 21.437 1.00 97.75 272 SER A C 1
ATOM 2189 O O . SER A 1 272 ? -12.341 -8.481 20.227 1.00 97.75 272 SER A O 1
ATOM 2191 N N . ARG A 1 273 ? -11.265 -8.334 22.200 1.00 97.00 273 ARG A N 1
ATOM 2192 C CA . ARG A 1 273 ? -10.064 -7.637 21.692 1.00 97.00 273 ARG A CA 1
ATOM 2193 C C . ARG A 1 273 ? -9.387 -8.380 20.536 1.00 97.00 273 ARG A C 1
ATOM 2195 O O . ARG A 1 273 ? -8.781 -7.773 19.662 1.00 97.00 273 ARG A O 1
ATOM 2202 N N . LYS A 1 274 ? -9.463 -9.714 20.536 1.00 97.88 274 LYS A N 1
ATOM 2203 C CA . LYS A 1 274 ? -8.906 -10.526 19.450 1.00 97.88 274 LYS A CA 1
ATOM 2204 C C . LYS A 1 274 ? -9.716 -10.357 18.161 1.00 97.88 274 LYS A C 1
ATOM 2206 O O . LYS A 1 274 ? -9.120 -10.245 17.098 1.00 97.88 274 LYS A O 1
ATOM 2211 N N . ALA A 1 275 ? -11.045 -10.311 18.272 1.00 97.12 275 ALA A N 1
ATOM 2212 C CA . ALA A 1 275 ? -11.939 -10.168 17.127 1.00 97.12 275 ALA A CA 1
ATOM 2213 C C . ALA A 1 275 ? -11.813 -8.783 16.476 1.00 97.12 275 ALA A C 1
ATOM 2215 O O . ALA A 1 275 ? -11.736 -8.696 15.257 1.00 97.12 275 ALA A O 1
ATOM 2216 N N . THR A 1 276 ? -11.706 -7.709 17.267 1.00 97.62 276 THR A N 1
ATOM 2217 C CA . THR A 1 276 ? -11.485 -6.356 16.725 1.00 97.62 276 THR A CA 1
ATOM 2218 C C . THR A 1 276 ? -10.138 -6.217 16.029 1.00 97.62 276 THR A C 1
ATOM 2220 O O . THR A 1 276 ? -10.068 -5.569 14.990 1.00 97.62 276 THR A O 1
ATOM 2223 N N . LYS A 1 277 ? -9.080 -6.847 16.560 1.00 98.19 277 LYS A N 1
ATOM 2224 C CA . LYS A 1 277 ? -7.757 -6.851 15.921 1.00 98.19 277 LYS A CA 1
ATOM 2225 C C . LYS A 1 277 ? -7.765 -7.610 14.592 1.00 98.19 277 LYS A C 1
ATOM 2227 O O . LYS A 1 277 ? -7.203 -7.152 13.606 1.00 98.19 277 LYS A O 1
ATOM 2232 N N . GLU A 1 278 ? -8.420 -8.765 14.553 1.00 97.94 278 GLU A N 1
ATOM 2233 C CA . GLU A 1 278 ? -8.557 -9.535 13.315 1.00 97.94 278 GLU A CA 1
ATOM 2234 C C . GLU A 1 278 ? -9.393 -8.775 12.273 1.00 97.94 278 GLU A C 1
ATOM 2236 O O . GLU A 1 278 ? -9.026 -8.739 11.101 1.00 97.94 278 GLU A O 1
ATOM 2241 N N . LEU A 1 279 ? -10.459 -8.093 12.703 1.00 98.25 279 LEU A N 1
ATOM 2242 C CA . LEU A 1 279 ? -11.268 -7.241 11.836 1.00 98.25 279 LEU A CA 1
ATOM 2243 C C . LEU A 1 279 ? -10.471 -6.044 11.294 1.00 98.25 279 LEU A C 1
ATOM 2245 O O . LEU A 1 279 ? -10.539 -5.773 10.098 1.00 98.25 279 LEU A O 1
ATOM 2249 N N . SER A 1 280 ? -9.674 -5.359 12.125 1.00 98.44 280 SER A N 1
ATOM 2250 C CA . SER A 1 280 ? -8.823 -4.251 11.663 1.00 98.44 280 SER A CA 1
ATOM 2251 C C . SER A 1 280 ? -7.774 -4.706 10.649 1.00 98.44 280 SER A C 1
ATOM 2253 O O . SER A 1 280 ? -7.525 -4.006 9.669 1.00 98.44 280 SER A O 1
ATOM 2255 N N . ASP A 1 281 ? -7.192 -5.893 10.854 1.00 98.38 281 ASP A N 1
ATOM 2256 C CA . ASP A 1 281 ? -6.239 -6.482 9.913 1.00 98.38 281 ASP A CA 1
ATOM 2257 C C . ASP A 1 281 ? -6.920 -6.800 8.572 1.00 98.38 281 ASP A C 1
ATOM 2259 O O . ASP A 1 281 ? -6.372 -6.489 7.516 1.00 98.38 281 ASP A O 1
ATOM 2263 N N . GLN A 1 282 ? -8.127 -7.377 8.598 1.00 98.44 282 GLN A N 1
ATOM 2264 C CA . GLN A 1 282 ? -8.889 -7.702 7.387 1.00 98.44 282 GLN A CA 1
ATOM 2265 C C . GLN A 1 282 ? -9.333 -6.457 6.610 1.00 98.44 282 GLN A C 1
ATOM 2267 O O . GLN A 1 282 ? -9.213 -6.444 5.385 1.00 98.44 282 GLN A O 1
ATOM 2272 N N . ILE A 1 283 ? -9.822 -5.421 7.302 1.00 98.44 283 ILE A N 1
ATOM 2273 C CA . ILE A 1 283 ? -10.214 -4.150 6.676 1.00 98.44 283 ILE A CA 1
ATOM 2274 C C . ILE A 1 283 ? -9.014 -3.534 5.958 1.00 98.44 283 ILE A C 1
ATOM 2276 O O . ILE A 1 283 ? -9.123 -3.175 4.790 1.00 98.44 283 ILE A O 1
ATOM 2280 N N . GLU A 1 284 ? -7.854 -3.464 6.617 1.00 98.38 284 GLU A N 1
ATOM 2281 C CA . GLU A 1 284 ? -6.655 -2.896 6.002 1.00 98.38 284 GLU A CA 1
ATOM 2282 C C . GLU A 1 284 ? -6.181 -3.706 4.790 1.00 98.38 284 GLU A C 1
ATOM 2284 O O . GLU A 1 284 ? -5.832 -3.119 3.767 1.00 98.38 284 GLU A O 1
ATOM 2289 N N . ILE A 1 285 ? -6.194 -5.041 4.870 1.00 98.25 285 ILE A N 1
ATOM 2290 C CA . ILE A 1 285 ? -5.768 -5.904 3.759 1.00 98.25 285 ILE A CA 1
ATOM 2291 C C . ILE A 1 285 ? -6.635 -5.664 2.520 1.00 98.25 285 ILE A C 1
ATOM 2293 O O . ILE A 1 285 ? -6.098 -5.526 1.418 1.00 98.25 285 ILE A O 1
ATOM 2297 N N . GLU A 1 286 ? -7.959 -5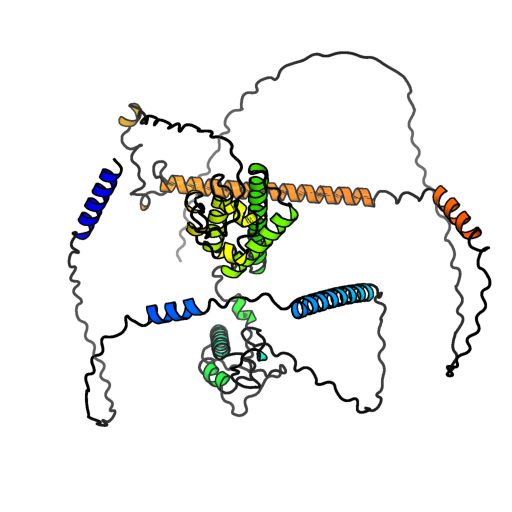.614 2.680 1.00 98.38 286 GLU A N 1
ATOM 2298 C CA . GLU A 1 286 ? -8.866 -5.369 1.554 1.00 98.38 286 GLU A CA 1
ATOM 2299 C C . GLU A 1 286 ? -8.759 -3.919 1.053 1.00 98.38 286 GLU A C 1
ATOM 2301 O O . GLU A 1 286 ? -8.749 -3.693 -0.156 1.00 98.38 286 GLU A O 1
ATOM 2306 N N . LEU A 1 287 ? -8.560 -2.944 1.945 1.00 98.06 287 LEU A N 1
ATOM 2307 C CA . LEU A 1 287 ? -8.335 -1.546 1.572 1.00 98.06 287 LEU A CA 1
ATOM 2308 C C . LEU A 1 287 ? -7.062 -1.370 0.734 1.00 98.06 287 LEU A C 1
ATOM 2310 O O . LEU A 1 287 ? -7.077 -0.721 -0.316 1.00 98.06 287 LEU A O 1
ATOM 2314 N N . TYR A 1 288 ? -5.957 -1.983 1.164 1.00 97.94 288 TYR A N 1
ATOM 2315 C CA . TYR A 1 288 ? -4.701 -1.948 0.422 1.00 97.94 288 TYR A CA 1
ATOM 2316 C C . TYR A 1 288 ? -4.815 -2.700 -0.906 1.00 97.94 288 TYR A C 1
ATOM 2318 O O . TYR A 1 288 ? -4.279 -2.243 -1.912 1.00 97.94 288 TYR A O 1
ATOM 2326 N N . ARG A 1 289 ? -5.562 -3.813 -0.954 1.00 97.69 289 ARG A N 1
ATOM 2327 C CA . ARG A 1 289 ? -5.829 -4.537 -2.207 1.00 97.69 289 ARG A CA 1
ATOM 2328 C C . ARG A 1 289 ? -6.533 -3.649 -3.239 1.00 97.69 289 ARG A C 1
ATOM 2330 O O . ARG A 1 289 ? -6.156 -3.696 -4.408 1.00 97.69 289 ARG A O 1
ATOM 2337 N N . VAL A 1 290 ? -7.527 -2.858 -2.827 1.00 96.75 290 VAL A N 1
ATOM 2338 C CA . VAL A 1 290 ? -8.289 -1.977 -3.731 1.00 96.75 290 VAL A CA 1
ATOM 2339 C C . VAL A 1 290 ? -7.430 -0.817 -4.240 1.00 96.75 290 VAL A C 1
ATOM 2341 O O . VAL A 1 290 ? -7.423 -0.537 -5.437 1.00 96.75 290 VAL A O 1
ATOM 2344 N N . HIS A 1 291 ? -6.672 -0.157 -3.361 1.00 96.38 291 HIS A N 1
ATOM 2345 C CA . HIS A 1 291 ? -5.927 1.053 -3.732 1.00 96.38 291 HIS A CA 1
ATOM 2346 C C . HIS A 1 291 ? -4.482 0.814 -4.186 1.00 96.38 291 HIS A C 1
ATOM 2348 O O . HIS A 1 291 ? -3.871 1.729 -4.733 1.00 96.38 291 HIS A O 1
ATOM 2354 N N . LYS A 1 292 ? -3.925 -0.383 -3.962 1.00 95.31 292 LYS A N 1
ATOM 2355 C CA . LYS A 1 292 ? -2.555 -0.820 -4.308 1.00 95.31 292 LYS A CA 1
ATOM 2356 C C . LYS A 1 292 ? -1.399 0.015 -3.728 1.00 95.31 292 LYS A C 1
ATOM 2358 O O . LYS A 1 292 ? -0.248 -0.363 -3.904 1.00 95.31 292 LYS A O 1
ATOM 2363 N N . SER A 1 293 ? -1.672 1.123 -3.036 1.00 95.88 293 SER A N 1
ATOM 2364 C CA . SER A 1 293 ? -0.678 1.934 -2.329 1.00 95.88 293 SER A CA 1
ATOM 2365 C C . SER A 1 293 ? -1.289 2.599 -1.099 1.00 95.88 293 SER A C 1
ATOM 2367 O O . SER A 1 293 ? -2.346 3.228 -1.166 1.00 95.88 293 SER A O 1
ATOM 2369 N N . ALA A 1 294 ? -0.565 2.538 0.020 1.00 96.69 294 ALA A N 1
ATOM 2370 C CA . ALA A 1 294 ? -0.940 3.198 1.271 1.00 96.69 294 ALA A CA 1
ATOM 2371 C C . ALA A 1 294 ? -0.717 4.723 1.227 1.00 96.69 294 ALA A C 1
ATOM 2373 O O . ALA A 1 294 ? -1.198 5.466 2.086 1.00 96.69 294 ALA A O 1
ATOM 2374 N N . LYS A 1 295 ? 0.028 5.210 0.226 1.00 95.44 295 LYS A N 1
ATOM 2375 C CA . LYS A 1 295 ? 0.266 6.642 0.002 1.00 95.44 295 LYS A CA 1
ATOM 2376 C C . LYS A 1 295 ? -0.844 7.300 -0.810 1.00 95.44 295 LYS A C 1
ATOM 2378 O O . LYS A 1 295 ? -0.927 8.526 -0.797 1.00 95.44 295 LYS A O 1
ATOM 2383 N N . ALA A 1 296 ? -1.684 6.515 -1.488 1.00 96.00 296 ALA A N 1
ATOM 2384 C CA . ALA A 1 296 ? -2.774 7.035 -2.299 1.00 96.00 296 ALA A CA 1
ATOM 2385 C C . ALA A 1 296 ? -3.714 7.917 -1.459 1.00 96.00 296 ALA A C 1
ATOM 2387 O O . ALA A 1 296 ? -4.138 7.532 -0.368 1.00 96.00 296 ALA A O 1
ATOM 2388 N N . ALA A 1 297 ? -4.085 9.088 -1.985 1.00 95.88 297 ALA A N 1
ATOM 2389 C CA . ALA A 1 297 ? -5.002 10.003 -1.302 1.00 95.88 297 ALA A CA 1
ATOM 2390 C C . ALA A 1 297 ? -6.352 9.331 -0.994 1.00 95.88 297 ALA A C 1
ATOM 2392 O O . ALA A 1 297 ? -6.875 9.482 0.106 1.00 95.88 297 ALA A O 1
ATOM 2393 N N . LYS A 1 298 ? -6.852 8.496 -1.919 1.00 96.12 298 LYS A N 1
ATOM 2394 C CA . LYS A 1 298 ? -8.088 7.715 -1.742 1.00 96.12 298 LYS A CA 1
ATOM 2395 C C . LYS A 1 298 ? -8.014 6.754 -0.547 1.00 96.12 298 LYS A C 1
ATOM 2397 O O . LYS A 1 298 ? -8.948 6.711 0.242 1.00 96.12 298 LYS A O 1
ATOM 2402 N N . TYR A 1 299 ? -6.881 6.070 -0.358 1.00 98.00 299 TYR A N 1
ATOM 2403 C CA . TYR A 1 299 ? -6.649 5.168 0.779 1.00 98.00 299 TYR A CA 1
ATOM 2404 C C . TYR A 1 299 ? -6.733 5.919 2.119 1.00 98.00 299 TYR A C 1
ATOM 2406 O O . TYR A 1 299 ? -7.398 5.474 3.055 1.00 98.00 299 TYR A O 1
ATOM 2414 N N . LYS A 1 300 ? -6.093 7.094 2.202 1.00 97.38 300 LYS A N 1
ATOM 2415 C CA . LYS A 1 300 ? -6.098 7.932 3.412 1.00 97.38 300 LYS A CA 1
ATOM 2416 C C . LYS A 1 300 ? -7.457 8.583 3.674 1.00 97.38 300 LYS A C 1
ATOM 2418 O O . LYS A 1 300 ? -7.897 8.585 4.818 1.00 97.38 300 LYS A O 1
ATOM 2423 N N . SER A 1 301 ? -8.116 9.095 2.632 1.00 97.19 301 SER A N 1
ATOM 2424 C CA . SER A 1 301 ? -9.455 9.692 2.726 1.00 97.19 301 SER A CA 1
ATOM 2425 C C . SER A 1 301 ? -10.464 8.674 3.239 1.00 97.19 301 SER A C 1
ATOM 2427 O O . SER A 1 301 ? -11.159 8.953 4.208 1.00 97.19 301 SER A O 1
ATOM 2429 N N . TRP A 1 302 ? -10.467 7.464 2.670 1.00 97.88 302 TRP A N 1
ATOM 2430 C CA . TRP A 1 302 ? -11.348 6.392 3.126 1.00 97.88 302 TRP A CA 1
ATOM 2431 C C . TRP A 1 302 ? -11.098 6.044 4.597 1.00 97.88 302 TRP A C 1
ATOM 2433 O O . TRP A 1 302 ? -12.047 5.924 5.366 1.00 97.88 302 TRP A O 1
ATOM 2443 N N . CYS A 1 303 ? -9.829 5.949 5.026 1.00 98.00 303 CYS A N 1
ATOM 2444 C CA . CYS A 1 303 ? -9.507 5.725 6.439 1.00 98.00 303 CYS A CA 1
ATOM 2445 C C . CYS A 1 303 ? -10.054 6.842 7.336 1.00 98.00 303 CYS A C 1
ATOM 2447 O O . CYS A 1 303 ? -10.598 6.553 8.398 1.00 98.00 303 CYS A O 1
ATOM 2449 N N . ALA A 1 304 ? -9.904 8.106 6.934 1.00 97.88 304 ALA A N 1
ATOM 2450 C CA . ALA A 1 304 ? -10.394 9.245 7.704 1.00 97.88 304 ALA A CA 1
ATOM 2451 C C . ALA A 1 304 ? -11.926 9.232 7.819 1.00 97.88 304 ALA A C 1
ATOM 2453 O O . ALA A 1 304 ? -12.446 9.351 8.928 1.00 97.88 304 ALA A O 1
ATOM 2454 N N . ASP A 1 305 ? -12.633 9.010 6.707 1.00 97.69 305 ASP A N 1
ATOM 2455 C CA . ASP A 1 305 ? -14.094 8.912 6.684 1.00 97.69 305 ASP A CA 1
ATOM 2456 C C . ASP A 1 305 ? -14.586 7.724 7.528 1.00 97.69 305 ASP A C 1
ATOM 2458 O O . ASP A 1 305 ? -15.461 7.891 8.376 1.00 97.69 305 ASP A O 1
ATOM 2462 N N . PHE A 1 306 ? -13.977 6.543 7.384 1.00 98.38 306 PHE A N 1
ATOM 2463 C CA . PHE A 1 306 ? -14.319 5.362 8.180 1.00 98.38 306 PHE A CA 1
ATOM 2464 C C . PHE A 1 306 ? -14.137 5.610 9.683 1.00 98.38 306 PHE A C 1
ATOM 2466 O O . PHE A 1 306 ? -15.029 5.307 10.479 1.00 98.38 306 PHE A O 1
ATOM 2473 N N . LEU A 1 307 ? -12.991 6.169 10.090 1.00 98.06 307 LEU A N 1
ATOM 2474 C CA . LEU A 1 307 ? -12.720 6.449 11.500 1.00 98.06 307 LEU A CA 1
ATOM 2475 C C . LEU A 1 307 ? -13.687 7.497 12.050 1.00 98.06 307 LEU A C 1
ATOM 2477 O O . LEU A 1 307 ? -14.189 7.301 13.153 1.00 98.06 307 LEU A O 1
ATOM 2481 N N . PHE A 1 308 ? -13.999 8.543 11.279 1.00 97.56 308 PHE A N 1
ATOM 2482 C CA . PHE A 1 308 ? -14.984 9.555 11.656 1.00 97.56 308 PHE A CA 1
ATOM 2483 C C . PHE A 1 308 ? -16.345 8.914 11.971 1.00 97.56 308 PHE A C 1
ATOM 2485 O O . PHE A 1 308 ? -16.872 9.105 13.069 1.00 97.56 308 PHE A O 1
ATOM 2492 N N . GLN A 1 309 ? -16.851 8.058 11.076 1.00 97.50 309 GLN A N 1
ATOM 2493 C CA . GLN A 1 309 ? -18.145 7.384 11.255 1.00 97.50 309 GLN A CA 1
ATOM 2494 C C . GLN A 1 309 ? -18.147 6.363 12.402 1.00 97.50 309 GLN A C 1
ATOM 2496 O O . GLN A 1 309 ? -19.152 6.196 13.089 1.00 97.50 309 GLN A O 1
ATOM 2501 N N . VAL A 1 310 ? -17.024 5.684 12.654 1.00 97.62 310 VAL A N 1
ATOM 2502 C CA . VAL A 1 310 ? -16.881 4.763 13.796 1.00 97.62 310 VAL A CA 1
ATOM 2503 C C . VAL A 1 310 ? -16.819 5.510 15.131 1.00 97.62 310 VAL A C 1
ATOM 2505 O O . VAL A 1 310 ? -17.292 4.991 16.146 1.00 97.62 310 VAL A O 1
ATOM 2508 N N . THR A 1 311 ? -16.219 6.703 15.154 1.00 97.19 311 THR A N 1
ATOM 2509 C CA . THR A 1 311 ? -16.115 7.517 16.372 1.00 97.19 311 THR A CA 1
ATOM 2510 C C . THR A 1 311 ? -17.398 8.246 16.739 1.00 97.19 311 THR A C 1
ATOM 2512 O O . THR A 1 311 ? -17.550 8.601 17.909 1.00 97.19 311 THR A O 1
ATOM 2515 N N . ASP A 1 312 ? -18.313 8.437 15.788 1.00 96.50 312 ASP A N 1
ATOM 2516 C CA . ASP A 1 312 ? -19.609 9.050 16.054 1.00 96.50 312 ASP A CA 1
ATOM 2517 C C . ASP A 1 312 ? -20.448 8.166 16.998 1.00 96.50 312 ASP A C 1
ATOM 2519 O O . ASP A 1 312 ? -20.602 6.948 16.830 1.00 96.50 312 ASP A O 1
ATOM 2523 N N . ASP A 1 313 ? -20.966 8.789 18.056 1.00 95.38 313 ASP A N 1
ATOM 2524 C CA . ASP A 1 313 ? -21.777 8.103 19.048 1.00 95.38 313 ASP A CA 1
ATOM 2525 C C . ASP A 1 313 ? -23.207 7.845 18.586 1.00 95.38 313 ASP A C 1
ATOM 2527 O O . ASP A 1 313 ? -23.822 6.876 19.049 1.00 95.38 313 ASP A O 1
ATOM 2531 N N . ASN A 1 314 ? -23.700 8.683 17.676 1.00 94.62 314 ASN A N 1
ATOM 2532 C CA . ASN A 1 314 ? -25.067 8.637 17.176 1.00 94.62 314 ASN A CA 1
ATOM 2533 C C . ASN A 1 314 ? -25.208 7.667 16.002 1.00 94.62 314 ASN A C 1
ATOM 2535 O O . ASN A 1 314 ? -26.277 7.090 15.809 1.00 94.62 314 ASN A O 1
ATOM 2539 N N . ASN A 1 315 ? -24.125 7.444 15.256 1.00 93.62 315 ASN A N 1
ATOM 2540 C CA . ASN A 1 315 ? -24.131 6.549 14.113 1.00 93.62 315 ASN A CA 1
ATOM 2541 C C . ASN A 1 315 ? -24.132 5.070 14.559 1.00 93.62 315 ASN A C 1
ATOM 2543 O O . ASN A 1 315 ? -23.282 4.603 15.330 1.00 93.62 315 ASN A O 1
ATOM 2547 N N . MET A 1 316 ? -25.094 4.299 14.045 1.00 94.62 316 MET A N 1
ATOM 2548 C CA . MET A 1 316 ? -25.223 2.858 14.294 1.00 94.62 316 MET A CA 1
ATOM 2549 C C . MET A 1 316 ? -24.227 2.010 13.486 1.00 94.62 316 MET A C 1
ATOM 2551 O O . MET A 1 316 ? -24.076 0.814 13.757 1.00 94.62 316 MET A O 1
ATOM 2555 N N . PHE A 1 317 ? -23.495 2.619 12.550 1.00 96.62 317 PHE A N 1
ATOM 2556 C CA . PHE A 1 317 ? -22.489 1.981 11.702 1.00 96.62 317 PHE A CA 1
ATOM 2557 C C . PHE A 1 317 ? -21.482 1.136 12.487 1.00 96.62 317 PHE A C 1
ATOM 2559 O O . PHE A 1 317 ? -21.232 -0.018 12.133 1.00 96.62 317 PHE A O 1
ATOM 2566 N N . PHE A 1 318 ? -20.982 1.647 13.617 1.00 97.25 318 PHE A N 1
ATOM 2567 C CA . PHE A 1 318 ? -20.067 0.910 14.493 1.00 97.25 318 PHE A CA 1
ATOM 2568 C C . PHE A 1 318 ? -20.608 -0.472 14.897 1.00 97.25 318 PHE A C 1
ATOM 2570 O O . PHE A 1 318 ? -19.873 -1.463 14.862 1.00 97.25 318 PHE A O 1
ATOM 2577 N N . LYS A 1 319 ? -21.895 -0.565 15.261 1.00 96.50 319 LYS A N 1
ATOM 2578 C CA . LYS A 1 319 ? -22.499 -1.838 15.675 1.00 96.50 319 LYS A CA 1
ATOM 2579 C C . LYS A 1 319 ? -22.542 -2.817 14.509 1.00 96.50 319 LYS A C 1
ATOM 2581 O O . LYS A 1 319 ? -22.205 -3.980 14.707 1.00 96.50 319 LYS A O 1
ATOM 2586 N N . ASN A 1 320 ? -22.874 -2.354 13.305 1.00 96.69 320 ASN A N 1
ATOM 2587 C CA . ASN A 1 320 ? -22.921 -3.195 12.106 1.00 96.69 320 ASN A CA 1
ATOM 2588 C C . ASN A 1 320 ? -21.529 -3.705 11.701 1.00 96.69 320 ASN A C 1
ATOM 2590 O O . ASN A 1 320 ? -21.384 -4.862 11.307 1.00 96.69 320 ASN A O 1
ATOM 2594 N N . VAL A 1 321 ? -20.494 -2.873 11.855 1.00 97.56 321 VAL A N 1
ATOM 2595 C CA . VAL A 1 321 ? -19.093 -3.266 11.635 1.00 97.56 321 VAL A CA 1
ATOM 2596 C C . VAL A 1 321 ? -18.690 -4.371 12.615 1.00 97.56 321 VAL A C 1
ATOM 2598 O O . VAL A 1 321 ? -18.211 -5.426 12.214 1.00 97.56 321 VAL A O 1
ATOM 2601 N N . VAL A 1 322 ? -18.925 -4.159 13.909 1.00 97.06 322 VAL A N 1
ATOM 2602 C CA . VAL A 1 322 ? -18.491 -5.075 14.974 1.00 97.06 322 VAL A CA 1
ATOM 2603 C C . VAL A 1 322 ? -19.276 -6.387 15.011 1.00 97.06 322 VAL A C 1
ATOM 2605 O O . VAL A 1 322 ? -18.728 -7.426 15.377 1.00 97.06 322 VAL A O 1
ATOM 2608 N N . THR A 1 323 ? -20.554 -6.358 14.636 1.00 95.81 323 THR A N 1
ATOM 2609 C CA . THR A 1 323 ? -21.401 -7.558 14.533 1.00 95.81 323 THR A CA 1
ATOM 2610 C C . THR A 1 323 ? -21.186 -8.324 13.224 1.00 95.81 323 THR A C 1
ATOM 2612 O O . THR A 1 323 ? -21.841 -9.340 13.006 1.00 95.81 323 THR A O 1
ATOM 2615 N N . ASN A 1 324 ? -20.241 -7.887 12.379 1.00 94.56 324 ASN A N 1
ATOM 2616 C CA . ASN A 1 324 ? -19.949 -8.455 11.061 1.00 94.56 324 ASN A CA 1
ATOM 2617 C C . ASN A 1 324 ? -21.164 -8.479 10.114 1.00 94.56 324 ASN A C 1
ATOM 2619 O O . ASN A 1 324 ? -21.252 -9.348 9.247 1.00 94.56 324 ASN A O 1
ATOM 2623 N N . VAL A 1 325 ? -22.089 -7.519 10.241 1.00 96.19 325 VAL A N 1
ATOM 2624 C CA . VAL A 1 325 ? -23.163 -7.312 9.247 1.00 96.19 325 VAL A CA 1
ATOM 2625 C C . VAL A 1 325 ? -22.555 -6.945 7.893 1.00 96.19 325 VAL A C 1
ATOM 2627 O O . VAL A 1 325 ? -23.035 -7.370 6.841 1.00 96.19 325 VAL A O 1
ATOM 2630 N N . TYR A 1 326 ? -21.452 -6.197 7.918 1.00 96.44 326 TYR A N 1
ATOM 2631 C CA . TYR A 1 326 ? -20.632 -5.934 6.746 1.00 96.44 326 TYR A CA 1
ATOM 2632 C C . TYR A 1 326 ? -19.367 -6.789 6.777 1.00 96.44 326 TYR A C 1
ATOM 2634 O O . TYR A 1 326 ? -18.627 -6.805 7.760 1.00 96.44 326 TYR A O 1
ATOM 2642 N N . THR A 1 327 ? -19.084 -7.473 5.669 1.00 97.25 327 THR A N 1
ATOM 2643 C CA . THR A 1 327 ? -17.780 -8.111 5.460 1.00 97.25 327 THR A CA 1
ATOM 2644 C C . THR A 1 327 ? -16.716 -7.043 5.201 1.00 97.25 327 THR A C 1
ATOM 2646 O O . THR A 1 327 ? -17.028 -5.988 4.650 1.00 97.25 327 THR A O 1
ATOM 2649 N N . ALA A 1 328 ? -15.447 -7.316 5.527 1.00 97.88 328 ALA A N 1
ATOM 2650 C CA . ALA A 1 328 ? -14.343 -6.377 5.278 1.00 97.88 328 ALA A CA 1
ATOM 2651 C C . ALA A 1 328 ? -14.288 -5.896 3.814 1.00 97.88 328 ALA A C 1
ATOM 2653 O O . ALA A 1 328 ? -14.092 -4.714 3.556 1.00 97.88 328 ALA A O 1
ATOM 2654 N N . LYS A 1 329 ? -14.564 -6.796 2.859 1.00 97.62 329 LYS A N 1
ATOM 2655 C CA . LYS A 1 329 ? -14.677 -6.458 1.432 1.00 97.62 329 LYS A CA 1
ATOM 2656 C C . LYS A 1 329 ? -15.785 -5.445 1.159 1.00 97.62 329 LYS A C 1
ATOM 2658 O O . LYS A 1 329 ? -15.541 -4.463 0.472 1.00 97.62 329 LYS A O 1
ATOM 2663 N N . LYS A 1 330 ? -16.981 -5.677 1.714 1.00 97.69 330 LYS A N 1
ATOM 2664 C CA . LYS A 1 330 ? -18.123 -4.774 1.542 1.00 97.69 330 LYS A CA 1
ATOM 2665 C C . LYS A 1 330 ? -17.873 -3.426 2.216 1.00 97.69 330 LYS A C 1
ATOM 2667 O O . LYS A 1 330 ? -18.224 -2.414 1.634 1.00 97.69 330 LYS A O 1
ATOM 2672 N N . LEU A 1 331 ? -17.236 -3.405 3.392 1.00 97.69 331 LEU A N 1
ATOM 2673 C CA . LEU A 1 331 ? -16.888 -2.168 4.105 1.00 97.69 331 LEU A CA 1
ATOM 2674 C C . LEU A 1 331 ? -16.020 -1.240 3.257 1.00 97.69 331 LEU A C 1
ATOM 2676 O O . LEU A 1 331 ? -16.311 -0.054 3.159 1.00 97.69 331 LEU A O 1
ATOM 2680 N N . VAL A 1 332 ? -14.980 -1.785 2.625 1.00 97.88 332 VAL A N 1
ATOM 2681 C CA . VAL A 1 332 ? -14.037 -1.010 1.804 1.00 97.88 332 VAL A CA 1
ATOM 2682 C C . VAL A 1 332 ? -14.698 -0.427 0.551 1.00 97.88 332 VAL A C 1
ATOM 2684 O O . VAL A 1 332 ? -14.263 0.609 0.059 1.00 97.88 332 VAL A O 1
ATOM 2687 N N . THR A 1 333 ? -15.769 -1.048 0.053 1.00 97.12 333 THR A N 1
ATOM 2688 C CA . THR A 1 333 ? -16.534 -0.541 -1.096 1.00 97.12 333 THR A CA 1
ATOM 2689 C C . THR A 1 333 ? -17.633 0.451 -0.725 1.00 97.12 333 THR A C 1
ATOM 2691 O O . THR A 1 333 ? -18.215 1.031 -1.634 1.00 97.12 333 THR A O 1
ATOM 2694 N N . LEU A 1 334 ? -17.940 0.640 0.566 1.00 97.31 334 LEU A N 1
ATOM 2695 C CA . LEU A 1 334 ? -18.978 1.586 0.973 1.00 97.31 334 LEU A CA 1
ATOM 2696 C C . LEU A 1 334 ? -18.562 3.016 0.636 1.00 97.31 334 LEU A C 1
ATOM 2698 O O . LEU A 1 334 ? -17.444 3.453 0.924 1.00 97.31 334 LEU A O 1
ATOM 2702 N N . THR A 1 335 ? -19.504 3.757 0.076 1.00 96.44 335 THR A N 1
ATOM 2703 C CA . THR A 1 335 ? -19.414 5.205 -0.071 1.00 96.44 335 THR A CA 1
ATOM 2704 C C . THR A 1 335 ? -19.601 5.891 1.282 1.00 96.44 335 THR A C 1
ATOM 2706 O O . THR A 1 335 ? -20.150 5.327 2.231 1.00 96.44 335 THR A O 1
ATOM 2709 N N . LYS A 1 336 ? -19.168 7.152 1.384 1.00 95.81 336 LYS A N 1
ATOM 2710 C CA . LYS A 1 336 ? -19.331 7.954 2.605 1.00 95.81 336 LYS A CA 1
ATOM 2711 C C . LYS A 1 336 ? -20.794 8.053 3.055 1.00 95.81 336 LYS A C 1
ATOM 2713 O O . LYS A 1 336 ? -21.048 8.040 4.253 1.00 95.81 336 LYS A O 1
ATOM 2718 N N . GLN A 1 337 ? -21.732 8.116 2.110 1.00 95.44 337 GLN A N 1
ATOM 2719 C CA . GLN A 1 337 ? -23.169 8.171 2.384 1.00 95.44 337 GLN A CA 1
ATOM 2720 C C . GLN A 1 337 ? -23.681 6.857 2.984 1.00 95.44 337 GLN A C 1
ATOM 2722 O O . GLN A 1 337 ? -24.380 6.881 3.987 1.00 95.44 337 GLN A O 1
ATOM 2727 N N . GLU A 1 338 ? -23.259 5.707 2.455 1.00 94.88 338 GLU A N 1
ATOM 2728 C CA . GLU A 1 338 ? -23.666 4.396 2.985 1.00 94.88 338 GLU A CA 1
ATOM 2729 C C . GLU A 1 338 ? -23.093 4.095 4.380 1.00 94.88 338 GLU A C 1
ATOM 2731 O O . GLU A 1 338 ? -23.639 3.269 5.113 1.00 94.88 338 GLU A O 1
ATOM 2736 N N . MET A 1 339 ? -21.989 4.748 4.767 1.00 96.25 339 MET A N 1
ATOM 2737 C CA . MET A 1 339 ? -21.456 4.663 6.133 1.00 96.25 339 MET A CA 1
ATOM 2738 C C . MET A 1 339 ? -22.259 5.503 7.139 1.00 96.25 339 MET A C 1
ATOM 2740 O O . MET A 1 339 ? -22.137 5.286 8.346 1.00 96.25 339 MET A O 1
ATOM 2744 N N . ILE A 1 340 ? -23.074 6.453 6.674 1.00 94.81 340 ILE A N 1
ATOM 2745 C CA . ILE A 1 340 ? -23.960 7.264 7.514 1.00 94.81 340 ILE A CA 1
ATOM 2746 C C . ILE A 1 340 ? -25.278 6.505 7.652 1.00 94.81 340 ILE A C 1
ATOM 2748 O O . ILE A 1 340 ? -26.206 6.664 6.864 1.00 94.81 340 ILE A O 1
ATOM 2752 N N . ILE A 1 341 ? -25.356 5.634 8.657 1.00 87.62 341 ILE A N 1
ATOM 2753 C CA . ILE A 1 341 ? -26.593 4.916 8.960 1.00 87.62 341 ILE A CA 1
ATOM 2754 C C . ILE A 1 341 ? -27.364 5.760 9.964 1.00 87.62 341 ILE A C 1
ATOM 2756 O O . ILE A 1 341 ? -27.186 5.625 11.179 1.00 87.62 341 ILE A O 1
ATOM 2760 N N . ASN A 1 342 ? -28.207 6.648 9.441 1.00 78.94 342 ASN A N 1
ATOM 2761 C CA . ASN A 1 342 ? -29.122 7.424 10.262 1.00 78.94 342 ASN A CA 1
ATOM 2762 C C . ASN A 1 342 ? -30.132 6.474 10.909 1.00 78.94 342 ASN A C 1
ATOM 2764 O O . ASN A 1 342 ? -30.852 5.729 10.243 1.00 78.94 342 ASN A O 1
ATOM 2768 N N . THR A 1 343 ? -30.167 6.497 12.238 1.00 66.44 343 THR A N 1
ATOM 2769 C CA . THR A 1 343 ? -30.990 5.617 13.076 1.00 66.44 343 THR A CA 1
ATOM 2770 C C . THR A 1 343 ? -32.483 5.687 12.722 1.00 66.44 343 THR A C 1
ATOM 2772 O O . THR A 1 343 ? -33.210 4.722 12.953 1.00 66.44 343 THR A O 1
ATOM 2775 N N . GLU A 1 344 ? -32.930 6.789 12.113 1.00 63.25 344 GLU A N 1
ATOM 2776 C CA . GLU A 1 344 ? -34.338 7.077 11.827 1.00 63.25 344 GLU A CA 1
ATOM 2777 C C . GLU A 1 344 ? -34.951 6.212 10.710 1.00 63.25 344 GLU A C 1
ATOM 2779 O O . GLU A 1 344 ? -36.138 5.898 10.778 1.00 63.25 344 GLU A O 1
ATOM 2784 N N . GLU A 1 345 ? -34.172 5.724 9.737 1.00 57.41 345 GLU A N 1
ATOM 2785 C CA . GLU A 1 345 ? -34.727 4.911 8.636 1.00 57.41 345 GLU A CA 1
ATOM 2786 C C . GLU A 1 345 ? -34.781 3.404 8.940 1.00 57.41 345 GLU A C 1
ATOM 2788 O O . GLU A 1 345 ? -35.515 2.651 8.299 1.00 57.41 345 GLU A O 1
ATOM 2793 N N . SER A 1 346 ? -34.075 2.942 9.977 1.00 50.91 346 SER A N 1
ATOM 2794 C CA . SER A 1 346 ? -33.964 1.509 10.297 1.00 50.91 346 SER A CA 1
ATOM 2795 C C . SER A 1 346 ? -35.204 0.876 10.953 1.00 50.91 346 SER A C 1
ATOM 2797 O O . SER A 1 346 ? -35.198 -0.321 11.236 1.00 50.91 346 SER A O 1
ATOM 2799 N N . VAL A 1 347 ? -36.291 1.633 11.159 1.00 51.25 347 VAL A N 1
ATOM 2800 C CA . VAL A 1 347 ? -37.539 1.132 11.778 1.00 51.25 347 VAL A CA 1
ATOM 2801 C C . VAL A 1 347 ? -38.629 0.784 10.748 1.00 51.25 347 VAL A C 1
ATOM 2803 O O . VAL A 1 347 ? -39.645 0.201 11.111 1.00 51.25 347 VAL A O 1
ATOM 2806 N N . LYS A 1 348 ? -38.427 1.030 9.445 1.00 47.12 348 LYS A N 1
ATOM 2807 C CA . LYS A 1 348 ? -39.402 0.645 8.399 1.00 47.12 348 LYS A CA 1
ATOM 2808 C C . LYS A 1 348 ? -38.971 -0.567 7.571 1.00 47.12 348 LYS A C 1
ATOM 2810 O O . LYS A 1 348 ? -39.232 -0.635 6.372 1.00 47.12 348 LYS A O 1
ATOM 2815 N N . PHE A 1 349 ? -38.331 -1.557 8.196 1.00 45.28 349 PHE A N 1
ATOM 2816 C CA . PHE A 1 349 ? -38.227 -2.869 7.560 1.00 45.28 349 PHE A CA 1
ATOM 2817 C C . PHE A 1 349 ? -39.607 -3.535 7.637 1.00 45.28 349 PHE A C 1
ATOM 2819 O O . PHE A 1 349 ? -39.993 -4.057 8.681 1.00 45.28 349 PHE A O 1
ATOM 2826 N N . ASN A 1 350 ? -40.360 -3.457 6.535 1.00 40.44 350 ASN A N 1
ATOM 2827 C CA . ASN A 1 350 ? -41.653 -4.111 6.315 1.00 40.44 350 ASN A CA 1
ATOM 2828 C C . ASN A 1 350 ? -41.502 -5.643 6.338 1.00 40.44 350 ASN A C 1
ATOM 2830 O O . ASN A 1 350 ? -41.619 -6.317 5.316 1.00 40.44 350 ASN A O 1
ATOM 2834 N N . GLY A 1 351 ? -41.219 -6.205 7.510 1.00 42.00 351 GLY A N 1
ATOM 2835 C CA . GLY A 1 351 ? -41.445 -7.612 7.782 1.00 42.00 351 GLY A CA 1
ATOM 2836 C C . GLY A 1 351 ? -42.944 -7.832 7.898 1.00 42.00 351 GLY A C 1
ATOM 2837 O O . GLY A 1 351 ? -43.561 -7.401 8.869 1.00 42.00 351 GLY A O 1
ATOM 2838 N N . THR A 1 352 ? -43.529 -8.494 6.905 1.00 41.53 352 THR A N 1
ATOM 2839 C CA . THR A 1 352 ? -44.849 -9.114 7.010 1.00 41.53 352 THR A CA 1
ATOM 2840 C C . THR A 1 352 ? -44.890 -9.947 8.297 1.00 41.53 352 THR A C 1
ATOM 2842 O O . THR A 1 352 ? -44.079 -10.866 8.449 1.00 41.53 352 THR A O 1
ATOM 2845 N N . PRO A 1 353 ? -45.778 -9.636 9.256 1.00 42.31 353 PRO A N 1
ATOM 2846 C CA . PRO A 1 353 ? -45.846 -10.376 10.502 1.00 42.31 353 PRO A CA 1
ATOM 2847 C C . PRO A 1 353 ? -46.471 -11.746 10.232 1.00 42.31 353 PRO A C 1
ATOM 2849 O O . PRO A 1 353 ? -47.665 -11.855 9.960 1.00 42.31 353 PRO A O 1
ATOM 2852 N N . ILE A 1 354 ? -45.674 -12.811 10.341 1.00 42.84 354 ILE A N 1
ATOM 2853 C CA . ILE A 1 354 ? -46.221 -14.141 10.612 1.00 42.84 354 ILE A CA 1
ATOM 2854 C C . ILE A 1 354 ? -46.710 -14.099 12.058 1.00 42.84 354 ILE A C 1
ATOM 2856 O O . ILE A 1 354 ? -45.932 -14.017 13.007 1.00 42.84 354 ILE A O 1
ATOM 2860 N N . SER A 1 355 ? -48.031 -14.060 12.190 1.00 38.25 355 SER A N 1
ATOM 2861 C CA . SER A 1 355 ? -48.759 -13.945 13.441 1.00 38.25 355 SER A CA 1
ATOM 2862 C C . SER A 1 355 ? -48.468 -15.110 14.385 1.00 38.25 355 SER A C 1
ATOM 2864 O O . SER A 1 355 ? -48.623 -16.277 14.028 1.00 38.25 355 SER A O 1
ATOM 2866 N N . SER A 1 356 ? -48.181 -14.796 15.641 1.00 43.47 356 SER A N 1
ATOM 2867 C CA . SER A 1 356 ? -48.589 -15.611 16.786 1.00 43.47 356 SER A CA 1
ATOM 2868 C C . SER A 1 356 ? -48.912 -14.655 17.936 1.00 43.47 356 SER A C 1
ATOM 2870 O O . SER A 1 356 ? -48.066 -13.823 18.271 1.00 43.47 356 SER A O 1
ATOM 2872 N N . PRO A 1 357 ? -50.123 -14.702 18.517 1.00 52.03 357 PRO A N 1
ATOM 2873 C CA . PRO A 1 357 ? -50.559 -13.719 19.495 1.00 52.03 357 PRO A CA 1
ATOM 2874 C C . PRO A 1 357 ? -50.083 -14.119 20.892 1.00 52.03 357 PRO A C 1
ATOM 2876 O O . PRO A 1 357 ? -50.534 -15.119 21.445 1.00 52.03 357 PRO A O 1
ATOM 2879 N N . ILE A 1 358 ? -49.222 -13.306 21.503 1.00 43.44 358 ILE A N 1
ATOM 2880 C CA . ILE A 1 358 ? -49.003 -13.342 22.952 1.00 43.44 358 ILE A CA 1
ATOM 2881 C C . ILE A 1 358 ? -49.407 -11.980 23.503 1.00 43.44 358 ILE A C 1
ATOM 2883 O O . ILE A 1 358 ? -48.766 -10.960 23.259 1.00 43.44 358 ILE A O 1
ATOM 2887 N N . LYS A 1 359 ? -50.539 -11.983 24.210 1.00 49.09 359 LYS A N 1
ATOM 2888 C CA . LYS A 1 359 ? -51.073 -10.850 24.962 1.00 49.09 359 LYS A CA 1
ATOM 2889 C C . LYS A 1 359 ? -50.195 -10.608 26.191 1.00 49.09 359 LYS A C 1
ATOM 2891 O O . LYS A 1 359 ? -49.962 -11.527 26.969 1.00 49.09 359 LYS A O 1
ATOM 2896 N N . GLY A 1 360 ? -49.786 -9.362 26.394 1.00 40.47 360 GLY A N 1
ATOM 2897 C CA . GLY A 1 360 ? -49.164 -8.888 27.628 1.00 40.47 360 GLY A CA 1
ATOM 2898 C C . GLY A 1 360 ? -49.168 -7.355 27.667 1.00 40.47 360 GLY A C 1
ATOM 2899 O O . GLY A 1 360 ? -48.602 -6.753 26.756 1.00 40.47 360 GLY A O 1
ATOM 2900 N N . PRO A 1 361 ? -49.817 -6.704 28.652 1.00 55.44 361 PRO A N 1
ATOM 2901 C CA . PRO A 1 361 ? -49.944 -5.250 28.700 1.00 55.44 361 PRO A CA 1
ATOM 2902 C C . PRO A 1 361 ? -48.967 -4.649 29.714 1.00 55.44 361 PRO A C 1
ATOM 2904 O O . PRO A 1 361 ? -49.012 -5.044 30.876 1.00 55.44 361 PRO A O 1
ATOM 2907 N N . THR A 1 362 ? -48.139 -3.660 29.349 1.00 38.59 362 THR A N 1
ATOM 2908 C CA . THR A 1 362 ? -47.680 -2.637 30.322 1.00 38.59 362 THR A CA 1
ATOM 2909 C C . THR A 1 362 ? -46.984 -1.419 29.688 1.00 38.59 362 THR A C 1
ATOM 2911 O O . THR A 1 362 ? -45.858 -1.486 29.217 1.00 38.59 362 THR A O 1
ATOM 2914 N N . GLN A 1 363 ? -47.712 -0.298 29.735 1.00 43.03 363 GLN A N 1
ATOM 2915 C CA . GLN A 1 363 ? -47.325 1.052 30.188 1.00 43.03 363 GLN A CA 1
ATOM 2916 C C . GLN A 1 363 ? -46.126 1.812 29.567 1.00 43.03 363 GLN A C 1
ATOM 2918 O O . GLN A 1 363 ? -44.968 1.641 29.930 1.00 43.03 363 GLN A O 1
ATOM 2923 N N . ASN A 1 364 ? -46.497 2.794 28.733 1.00 45.31 364 ASN A N 1
ATOM 2924 C CA . ASN A 1 364 ? -46.116 4.217 28.733 1.00 45.31 364 ASN A CA 1
ATOM 2925 C C . ASN A 1 364 ? -44.911 4.679 29.576 1.00 45.31 364 ASN A C 1
ATOM 2927 O O . ASN A 1 364 ? -44.970 4.699 30.806 1.00 45.31 364 ASN A O 1
ATOM 2931 N N . ARG A 1 365 ? -43.945 5.330 28.911 1.00 37.19 365 ARG A N 1
ATOM 2932 C CA . ARG A 1 365 ? -43.277 6.514 29.475 1.00 37.19 365 ARG A CA 1
ATOM 2933 C C . ARG A 1 365 ? -42.826 7.496 28.391 1.00 37.19 365 ARG A C 1
ATOM 2935 O O . ARG A 1 365 ? -41.976 7.197 27.561 1.00 37.19 365 ARG A O 1
ATOM 2942 N N . VAL A 1 366 ? -43.440 8.673 28.447 1.00 42.22 366 VAL A N 1
ATOM 2943 C CA . VAL A 1 366 ? -43.145 9.891 27.687 1.00 42.22 366 VAL A CA 1
ATOM 2944 C C . VAL A 1 366 ? -41.868 10.524 28.248 1.00 42.22 366 VAL A C 1
ATOM 2946 O O . VAL A 1 366 ? -41.765 10.686 29.462 1.00 42.22 366 VAL A O 1
ATOM 2949 N N . PHE A 1 367 ? -40.927 10.928 27.389 1.00 40.88 367 PHE A N 1
ATOM 2950 C CA . PHE A 1 367 ? -39.863 11.862 27.765 1.00 40.88 367 PHE A CA 1
ATOM 2951 C C . PHE A 1 367 ? -39.815 13.055 26.813 1.00 40.88 367 PHE A C 1
ATOM 2953 O O . PHE A 1 367 ? -39.881 12.924 25.592 1.00 40.88 367 PHE A O 1
ATOM 2960 N N . ALA A 1 368 ? -39.761 14.223 27.448 1.00 39.56 368 ALA A N 1
ATOM 2961 C CA . ALA A 1 368 ? -39.909 15.549 26.887 1.00 39.56 368 ALA A CA 1
ATOM 2962 C C . ALA A 1 368 ? -38.689 16.013 26.075 1.00 39.56 368 ALA A C 1
ATOM 2964 O O . ALA A 1 368 ? -37.541 15.666 26.346 1.00 39.56 368 ALA A O 1
ATOM 2965 N N . LYS A 1 369 ? -38.993 16.855 25.087 1.00 35.91 369 LYS A N 1
ATOM 2966 C CA . LYS A 1 369 ? -38.111 17.477 24.098 1.00 35.91 369 LYS A CA 1
ATOM 2967 C C . LYS A 1 369 ? -37.635 18.832 24.646 1.00 35.91 369 LYS A C 1
ATOM 2969 O O . LYS A 1 369 ? -38.465 19.704 24.880 1.00 35.91 369 LYS A O 1
ATOM 2974 N N . VAL A 1 370 ? -36.328 19.019 24.840 1.00 36.09 370 VAL A N 1
ATOM 2975 C CA . VAL A 1 370 ? -35.722 20.303 25.254 1.00 36.09 370 VAL A CA 1
ATOM 2976 C C . VAL A 1 370 ? -34.894 20.865 24.094 1.00 36.09 370 VAL A C 1
ATOM 2978 O O . VAL A 1 370 ? -33.985 20.200 23.603 1.00 36.09 370 VAL A O 1
ATOM 2981 N N . LYS A 1 371 ? -35.231 22.082 23.643 1.00 40.84 371 LYS A N 1
ATOM 2982 C CA . LYS A 1 371 ? -34.497 22.870 22.633 1.00 40.84 371 LYS A CA 1
ATOM 2983 C C . LYS A 1 371 ? -33.481 23.802 23.323 1.00 40.84 371 LYS A C 1
ATOM 2985 O O . LYS A 1 371 ? -33.878 24.449 24.291 1.00 40.84 371 LYS A O 1
ATOM 2990 N N . PRO A 1 372 ? -32.238 23.954 22.829 1.00 49.50 372 PRO A N 1
ATOM 2991 C CA . PRO A 1 372 ? -31.341 25.026 23.261 1.00 49.50 372 PRO A CA 1
ATOM 2992 C C . PRO A 1 372 ? -31.447 26.276 22.364 1.00 49.50 372 PRO A C 1
ATOM 2994 O O . PRO A 1 372 ? -31.648 26.178 21.155 1.00 49.50 372 PRO A O 1
ATOM 2997 N N . SER A 1 373 ? -31.312 27.451 22.983 1.00 38.41 373 SER A N 1
ATOM 2998 C CA . SER A 1 373 ? -31.341 28.799 22.393 1.00 38.41 373 SER A CA 1
ATOM 2999 C C . SER A 1 373 ? -29.967 29.263 21.850 1.00 38.41 373 SER A C 1
ATOM 3001 O O . SER A 1 373 ? -28.933 28.751 22.292 1.00 38.41 373 SER A O 1
ATOM 3003 N N . PRO A 1 374 ? -29.921 30.231 20.905 1.00 48.59 374 PRO A N 1
ATOM 3004 C CA . PRO A 1 374 ? -28.690 30.667 20.235 1.00 48.59 374 PRO A CA 1
ATOM 3005 C C . PRO A 1 374 ? -27.920 31.753 21.013 1.00 48.59 374 PRO A C 1
ATOM 3007 O O . PRO A 1 374 ? -28.510 32.648 21.616 1.00 48.59 374 PRO A O 1
ATOM 3010 N N . LYS A 1 375 ? -26.580 31.677 20.976 1.00 39.03 375 LYS A N 1
ATOM 3011 C CA . LYS A 1 375 ? -25.645 32.634 21.595 1.00 39.03 375 LYS A CA 1
ATOM 3012 C C . LYS A 1 375 ? -25.279 33.763 20.624 1.00 39.03 375 LYS A C 1
ATOM 3014 O O . LYS A 1 375 ? -24.992 33.515 19.458 1.00 39.03 375 LYS A O 1
ATOM 3019 N N . LEU A 1 376 ? -25.273 34.981 21.160 1.00 39.47 376 LEU A N 1
ATOM 3020 C CA . LEU A 1 376 ? -24.944 36.253 20.515 1.00 39.47 376 LEU A CA 1
ATOM 3021 C C . LEU A 1 376 ? -23.467 36.337 20.085 1.00 39.47 376 LEU A C 1
ATOM 3023 O O . LEU A 1 376 ? -22.566 35.932 20.816 1.00 39.47 376 LEU A O 1
ATOM 3027 N N . SER A 1 377 ? -23.258 36.901 18.895 1.00 39.84 377 SER A N 1
ATOM 3028 C CA . SER A 1 377 ? -21.975 37.160 18.235 1.00 39.84 377 SER A CA 1
ATOM 3029 C C . SER A 1 377 ? -21.369 38.490 18.706 1.00 39.84 377 SER A C 1
ATOM 3031 O O . SER A 1 377 ? -21.910 39.553 18.402 1.00 39.84 377 SER A O 1
ATOM 3033 N N . SER A 1 378 ? -20.222 38.447 19.385 1.00 42.03 378 SER A N 1
ATOM 3034 C CA . SER A 1 378 ? -19.399 39.619 19.716 1.00 42.03 378 SER A CA 1
ATOM 3035 C C . SER A 1 378 ? -18.372 39.888 18.608 1.00 42.03 378 SER A C 1
ATOM 3037 O O . SER A 1 378 ? -17.450 39.093 18.417 1.00 42.03 378 SER A O 1
ATOM 3039 N N . LYS A 1 379 ? -18.516 41.005 17.886 1.00 40.78 379 LYS A N 1
ATOM 3040 C CA . LYS A 1 379 ? -17.487 41.505 16.958 1.00 40.78 379 LYS A CA 1
ATOM 3041 C C . LYS A 1 379 ? -16.313 42.106 17.756 1.00 40.78 379 LYS A C 1
ATOM 3043 O O . LYS A 1 379 ? -16.572 42.764 18.765 1.00 40.78 379 LYS A O 1
ATOM 3048 N N . PRO A 1 380 ? -15.052 41.891 17.344 1.00 49.69 380 PRO A N 1
ATOM 3049 C CA . PRO A 1 380 ? -13.890 42.438 18.039 1.00 49.69 380 PRO A CA 1
ATOM 3050 C C . PRO A 1 380 ? -13.794 43.959 17.852 1.00 49.69 380 PRO A C 1
ATOM 3052 O O . PRO A 1 380 ? -13.968 44.477 16.751 1.00 49.69 380 PRO A O 1
ATOM 3055 N N . VAL A 1 381 ? -13.526 44.660 18.954 1.00 47.34 381 VAL A N 1
ATOM 3056 C CA . VAL A 1 381 ? -13.266 46.103 19.007 1.00 47.34 381 VAL A CA 1
ATOM 3057 C C . VAL A 1 381 ? -11.848 46.352 18.488 1.00 47.34 381 VAL A C 1
ATOM 3059 O O . VAL A 1 381 ? -10.890 45.826 19.051 1.00 47.34 381 VAL A O 1
ATOM 3062 N N . VAL A 1 382 ? -11.722 47.121 17.406 1.00 48.88 382 VAL A N 1
ATOM 3063 C CA . VAL A 1 382 ? -10.440 47.534 16.814 1.00 48.88 382 VAL A CA 1
ATOM 3064 C C . VAL A 1 382 ? -9.926 48.771 17.562 1.00 48.88 382 VAL A C 1
ATOM 3066 O O . VAL A 1 382 ? -10.697 49.687 17.851 1.00 48.88 382 VAL A O 1
ATOM 3069 N N . SER A 1 383 ? -8.642 48.772 17.924 1.00 56.00 383 SER A N 1
ATOM 3070 C CA . SER A 1 383 ? -7.982 49.831 18.696 1.00 56.00 383 SER A CA 1
ATOM 3071 C C . SER A 1 383 ? -7.760 51.086 17.844 1.00 56.00 383 SER A C 1
ATOM 3073 O O . SER A 1 383 ? -7.233 51.008 16.738 1.00 56.00 383 SER A O 1
ATOM 3075 N N . ALA A 1 384 ? -8.116 52.262 18.370 1.00 61.16 384 ALA A N 1
ATOM 3076 C CA . ALA A 1 384 ? -8.004 53.553 17.678 1.00 61.16 384 ALA A CA 1
ATOM 3077 C C . ALA A 1 384 ? -6.555 53.976 17.352 1.00 61.16 384 ALA A C 1
ATOM 3079 O O . ALA A 1 384 ? -6.344 54.865 16.531 1.00 61.16 384 ALA A O 1
ATOM 3080 N N . VAL A 1 385 ? -5.558 53.337 17.973 1.00 61.12 385 VAL A N 1
ATOM 3081 C CA . VAL A 1 385 ? -4.132 53.580 17.696 1.00 61.12 385 VAL A CA 1
ATOM 3082 C C . VAL A 1 385 ? -3.731 53.018 16.324 1.00 61.12 385 VAL A C 1
ATOM 3084 O O . VAL A 1 385 ? -2.932 53.637 15.623 1.00 61.12 385 VAL A O 1
ATOM 3087 N N . ASP A 1 386 ? -4.371 51.932 15.881 1.00 54.69 386 ASP A N 1
ATOM 3088 C CA . ASP A 1 386 ? -4.059 51.259 14.612 1.00 54.69 386 ASP A CA 1
ATOM 3089 C C . ASP A 1 386 ? -4.618 52.013 13.388 1.00 54.69 386 ASP A C 1
ATOM 3091 O O . ASP A 1 386 ? -4.193 51.782 12.259 1.00 54.69 386 ASP A O 1
ATOM 3095 N N . MET A 1 387 ? -5.540 52.965 13.593 1.00 61.50 387 MET A N 1
ATOM 3096 C CA . MET A 1 387 ? -6.061 53.826 12.521 1.00 61.50 387 MET A CA 1
ATOM 3097 C C . MET A 1 387 ? -5.124 54.988 12.155 1.00 61.50 387 MET A C 1
ATOM 3099 O O . MET A 1 387 ? -5.256 55.541 11.066 1.00 61.50 387 MET A O 1
ATOM 3103 N N . ILE A 1 388 ? -4.195 55.376 13.035 1.00 65.50 388 ILE A N 1
ATOM 3104 C CA . ILE A 1 388 ? -3.341 56.563 12.833 1.00 65.50 388 ILE A CA 1
ATOM 3105 C C . ILE A 1 388 ? -2.053 56.211 12.070 1.00 65.50 388 ILE A C 1
ATOM 3107 O O . ILE A 1 388 ? -1.506 57.062 11.373 1.00 65.50 388 ILE A O 1
ATOM 3111 N N . LEU A 1 389 ? -1.592 54.958 12.145 1.00 62.66 389 LEU A N 1
ATOM 3112 C CA . LEU A 1 389 ? -0.345 54.508 11.512 1.00 62.66 389 LEU A CA 1
ATOM 3113 C C . LEU A 1 389 ? -0.490 54.018 10.066 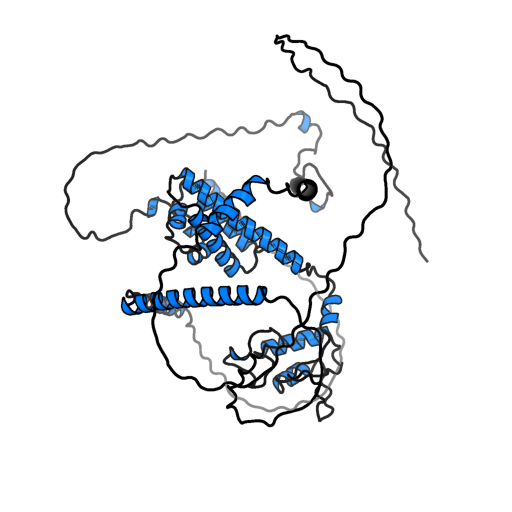1.00 62.66 389 LEU A C 1
ATOM 3115 O O . LEU A 1 389 ? 0.506 53.584 9.511 1.00 62.66 389 LEU A O 1
ATOM 3119 N N . GLY A 1 390 ? -1.684 54.124 9.466 1.00 59.75 390 GLY A N 1
ATOM 3120 C CA . GLY A 1 390 ? -1.920 54.025 8.020 1.00 59.75 390 GLY A CA 1
ATOM 3121 C C . GLY A 1 390 ? -1.137 52.926 7.288 1.00 59.75 390 GLY A C 1
ATOM 3122 O O . GLY A 1 390 ? -0.028 53.177 6.844 1.00 59.75 390 GLY A O 1
ATOM 3123 N N . GLU A 1 391 ? -1.786 51.771 7.082 1.00 56.56 391 GLU A N 1
ATOM 3124 C CA . GLU A 1 391 ? -1.399 50.631 6.210 1.00 56.56 391 GLU A CA 1
ATOM 3125 C C . GLU A 1 391 ? -0.998 49.303 6.888 1.00 56.56 391 GLU A C 1
ATOM 3127 O O . GLU A 1 391 ? -0.789 48.319 6.186 1.00 56.56 391 GLU A O 1
ATOM 3132 N N . GLU A 1 392 ? -1.024 49.164 8.217 1.00 58.78 392 GLU A N 1
ATOM 3133 C CA . GLU A 1 392 ? -0.637 47.883 8.857 1.00 58.78 392 GLU A CA 1
ATOM 3134 C C . GLU A 1 392 ? -1.783 46.876 9.107 1.00 58.78 392 GLU A C 1
ATOM 3136 O O . GLU A 1 392 ? -1.580 45.866 9.774 1.00 58.78 392 GLU A O 1
ATOM 3141 N N . GLY A 1 393 ? -2.984 47.083 8.557 1.00 68.31 393 GLY A N 1
ATOM 3142 C CA . GLY A 1 393 ? -4.130 46.177 8.773 1.00 68.31 393 GLY A CA 1
ATOM 3143 C C . GLY A 1 393 ? -4.761 45.585 7.514 1.00 68.31 393 GLY A C 1
ATOM 3144 O O . GLY A 1 393 ? -5.668 44.758 7.613 1.00 68.31 393 GLY A O 1
ATOM 3145 N N . ALA A 1 394 ? -4.335 46.021 6.327 1.00 76.94 394 ALA A N 1
ATOM 3146 C CA . ALA A 1 394 ? -4.915 45.526 5.088 1.00 76.94 394 ALA A CA 1
ATOM 3147 C C . ALA A 1 394 ? -4.380 44.122 4.795 1.00 76.94 394 ALA A C 1
ATOM 3149 O O . ALA A 1 394 ? -3.171 43.901 4.755 1.00 76.94 394 ALA A O 1
ATOM 3150 N N . ASP A 1 395 ? -5.288 43.175 4.577 1.00 82.19 395 ASP A N 1
ATOM 3151 C CA . ASP A 1 395 ? -4.927 41.826 4.165 1.00 82.19 395 ASP A CA 1
ATOM 3152 C C . ASP A 1 395 ? -4.252 41.879 2.783 1.00 82.19 395 ASP A C 1
ATOM 3154 O O . ASP A 1 395 ? -4.895 42.070 1.746 1.00 82.19 395 ASP A O 1
ATOM 3158 N N . THR A 1 396 ? -2.930 41.718 2.757 1.00 88.81 396 THR A N 1
ATOM 3159 C CA . THR A 1 396 ? -2.122 41.746 1.531 1.00 88.81 396 THR A CA 1
ATOM 3160 C C . THR A 1 396 ? -2.158 40.420 0.770 1.00 88.81 396 THR A C 1
ATOM 3162 O O . THR A 1 396 ? -1.448 40.259 -0.226 1.00 88.81 396 THR A O 1
ATOM 3165 N N . THR A 1 397 ? -3.025 39.477 1.164 1.00 89.62 397 THR A N 1
ATOM 3166 C CA . THR A 1 397 ? -3.161 38.154 0.534 1.00 89.62 397 THR A CA 1
ATOM 3167 C C . THR A 1 397 ? -3.392 38.220 -0.978 1.00 89.62 397 THR A C 1
ATOM 3169 O O . THR A 1 397 ? -2.840 37.396 -1.708 1.00 89.62 397 THR A O 1
ATOM 3172 N N . LEU A 1 398 ? -4.125 39.221 -1.484 1.00 88.25 398 LEU A N 1
ATOM 3173 C CA . LEU A 1 398 ? -4.339 39.396 -2.931 1.00 88.25 398 LEU A CA 1
ATOM 3174 C C . LEU A 1 398 ? -3.044 39.705 -3.703 1.00 88.25 398 LEU A C 1
ATOM 3176 O O . LEU A 1 398 ? -2.931 39.373 -4.880 1.00 88.25 398 LEU A O 1
ATOM 3180 N N . LYS A 1 399 ? -2.049 40.303 -3.041 1.00 89.38 399 LYS A N 1
ATOM 3181 C CA . LYS A 1 399 ? -0.741 40.655 -3.609 1.00 89.38 399 LYS A CA 1
ATOM 3182 C C . LYS A 1 399 ? 0.365 39.691 -3.157 1.00 89.38 399 LYS A C 1
ATOM 3184 O O . LYS A 1 399 ? 1.533 40.063 -3.147 1.00 89.38 399 LYS A O 1
ATOM 3189 N N . HIS A 1 400 ? 0.029 38.447 -2.798 1.00 89.38 400 HIS A N 1
ATOM 3190 C CA . HIS A 1 400 ? 1.004 37.462 -2.303 1.00 89.38 400 HIS A CA 1
ATOM 3191 C C . HIS A 1 400 ? 2.212 37.249 -3.228 1.00 89.38 400 HIS A C 1
ATOM 3193 O O . HIS A 1 400 ? 3.321 37.027 -2.757 1.00 89.38 400 HIS A O 1
ATOM 3199 N N . ASN A 1 401 ? 2.023 37.371 -4.542 1.00 88.75 401 ASN A N 1
ATOM 3200 C CA . ASN A 1 401 ? 3.106 37.170 -5.506 1.00 88.75 401 ASN A CA 1
ATOM 3201 C C . ASN A 1 401 ? 4.098 38.343 -5.585 1.00 88.75 401 ASN A C 1
ATOM 3203 O O . ASN A 1 401 ? 5.130 38.199 -6.233 1.00 88.75 401 ASN A O 1
ATOM 3207 N N . SER A 1 402 ? 3.797 39.497 -4.977 1.00 90.25 402 SER A N 1
ATOM 3208 C CA . SER A 1 402 ? 4.640 40.697 -5.063 1.00 90.25 402 SER A CA 1
ATOM 3209 C C . SER A 1 402 ? 5.441 40.989 -3.794 1.00 90.25 402 SER A C 1
ATOM 3211 O O . SER A 1 402 ? 6.172 41.974 -3.767 1.00 90.25 402 SER A O 1
ATOM 3213 N N . HIS A 1 403 ? 5.301 40.182 -2.742 1.00 84.56 403 HIS A N 1
ATOM 3214 C CA . HIS A 1 403 ? 6.065 40.336 -1.508 1.00 84.56 403 HIS A CA 1
ATOM 3215 C C . HIS A 1 403 ? 6.666 38.997 -1.084 1.00 84.56 403 HIS A C 1
ATOM 3217 O O . HIS A 1 403 ? 6.052 37.944 -1.238 1.00 84.56 403 HIS A O 1
ATOM 3223 N N . GLU A 1 404 ? 7.886 39.024 -0.552 1.00 81.56 404 GLU A N 1
ATOM 3224 C CA . GLU A 1 404 ? 8.592 37.788 -0.205 1.00 81.56 404 GLU A CA 1
ATOM 3225 C C . GLU A 1 404 ? 8.053 37.170 1.091 1.00 81.56 404 GLU A C 1
ATOM 3227 O O . GLU A 1 404 ? 7.846 35.957 1.145 1.00 81.56 404 GLU A O 1
ATOM 3232 N N . PHE A 1 405 ? 7.773 37.996 2.106 1.00 86.12 405 PHE A N 1
ATOM 3233 C CA . PHE A 1 405 ? 7.128 37.611 3.363 1.00 86.12 405 PHE A CA 1
ATOM 3234 C C . PHE A 1 405 ? 6.455 38.831 3.995 1.00 86.12 405 PHE A C 1
ATOM 3236 O O . PHE A 1 405 ? 7.121 39.824 4.267 1.00 86.12 405 PHE A O 1
ATOM 3243 N N . ASP A 1 406 ? 5.155 38.736 4.257 1.00 89.50 406 ASP A N 1
ATOM 3244 C CA . ASP A 1 406 ? 4.377 39.775 4.936 1.00 89.50 406 ASP A CA 1
ATOM 3245 C C . ASP A 1 406 ? 3.621 39.141 6.112 1.00 89.50 406 ASP A C 1
ATOM 3247 O O . ASP A 1 406 ? 3.028 38.063 5.970 1.00 89.50 406 ASP A O 1
ATOM 3251 N N . SER A 1 407 ? 3.680 39.784 7.280 1.00 88.31 407 SER A N 1
ATOM 3252 C CA . SER A 1 407 ? 2.982 39.366 8.498 1.00 88.31 407 SER A CA 1
ATOM 3253 C C . SER A 1 407 ? 1.463 39.462 8.379 1.00 88.31 407 SER A C 1
ATOM 3255 O O . SER A 1 407 ? 0.774 38.752 9.106 1.00 88.31 407 SER A O 1
ATOM 3257 N N . ASN A 1 408 ? 0.947 40.266 7.448 1.00 89.31 408 ASN A N 1
ATOM 3258 C CA . ASN A 1 408 ? -0.489 40.445 7.230 1.00 89.31 408 ASN A CA 1
ATOM 3259 C C . ASN A 1 408 ? -1.050 39.579 6.095 1.00 89.31 408 ASN A C 1
ATOM 3261 O O . ASN A 1 408 ? -2.265 39.453 5.956 1.00 89.31 408 ASN A O 1
ATOM 3265 N N . CYS A 1 409 ? -0.193 38.919 5.312 1.00 92.44 409 CYS A N 1
ATOM 3266 C CA . CYS A 1 409 ? -0.625 38.002 4.264 1.00 92.44 409 CYS A CA 1
ATOM 3267 C C . CYS A 1 409 ? -0.930 36.614 4.847 1.00 92.44 409 CYS A C 1
ATOM 3269 O O . CYS A 1 409 ? -0.030 35.878 5.271 1.00 92.44 409 CYS A O 1
ATOM 3271 N N . GLN A 1 410 ? -2.183 36.165 4.755 1.00 91.19 410 GLN A N 1
ATOM 3272 C CA . GLN A 1 410 ? -2.610 34.864 5.286 1.00 91.19 410 GLN A CA 1
ATOM 3273 C C . GLN A 1 410 ? -1.873 33.678 4.648 1.00 91.19 410 GLN A C 1
ATOM 3275 O O . GLN A 1 410 ? -1.629 32.663 5.307 1.00 91.19 410 GLN A O 1
ATOM 3280 N N . ILE A 1 411 ? -1.486 33.791 3.372 1.00 90.31 411 ILE A N 1
ATOM 3281 C CA . ILE A 1 411 ? -0.714 32.748 2.677 1.00 90.31 411 ILE A CA 1
ATOM 3282 C C . ILE A 1 411 ? 0.701 32.630 3.267 1.00 90.31 411 ILE A C 1
ATOM 3284 O O . ILE A 1 411 ? 1.146 31.519 3.573 1.00 90.31 411 ILE A O 1
ATOM 3288 N N . CYS A 1 412 ? 1.384 33.756 3.498 1.00 93.38 412 CYS A N 1
ATOM 3289 C CA . CYS A 1 412 ? 2.688 33.809 4.164 1.00 93.38 412 CYS A CA 1
ATOM 3290 C C . CYS A 1 412 ? 2.616 33.214 5.575 1.00 93.38 412 CYS A C 1
ATOM 3292 O O . CYS A 1 412 ? 3.404 32.323 5.905 1.00 93.38 412 CYS A O 1
ATOM 3294 N N . LEU A 1 413 ? 1.622 33.619 6.372 1.00 91.50 413 LEU A N 1
ATOM 3295 C CA . LEU A 1 413 ? 1.400 33.088 7.720 1.00 91.50 413 LEU A CA 1
ATOM 3296 C C . LEU A 1 413 ? 1.166 31.572 7.718 1.00 91.50 413 LEU A C 1
ATOM 3298 O O . LEU A 1 413 ? 1.770 30.852 8.517 1.00 91.50 413 LEU A O 1
ATOM 3302 N N . ARG A 1 414 ? 0.352 31.057 6.786 1.00 91.56 414 ARG A N 1
ATOM 3303 C CA . ARG A 1 414 ? 0.111 29.612 6.643 1.00 91.56 414 ARG A CA 1
ATOM 3304 C C . ARG A 1 414 ? 1.396 28.861 6.300 1.00 91.56 414 ARG A C 1
ATOM 3306 O O . ARG A 1 414 ? 1.663 27.816 6.887 1.00 91.56 414 ARG A O 1
ATOM 3313 N N . LYS A 1 415 ? 2.217 29.405 5.401 1.00 93.69 415 LYS A N 1
ATOM 3314 C CA . LYS A 1 415 ? 3.498 28.807 4.997 1.00 93.69 415 LYS A CA 1
ATOM 3315 C C . LYS A 1 415 ? 4.523 28.813 6.135 1.00 93.69 415 LYS A C 1
ATOM 3317 O O . LYS A 1 415 ? 5.278 27.854 6.285 1.00 93.69 415 LYS A O 1
ATOM 3322 N N . VAL A 1 416 ? 4.538 29.859 6.961 1.00 93.44 416 VAL A N 1
ATOM 3323 C CA . VAL A 1 416 ? 5.362 29.922 8.180 1.00 93.44 416 VAL A CA 1
ATOM 3324 C C . VAL A 1 416 ? 4.884 28.898 9.210 1.00 93.44 416 VAL A C 1
ATOM 3326 O O . VAL A 1 416 ? 5.707 28.158 9.749 1.00 93.44 416 VAL A O 1
ATOM 3329 N N . ALA A 1 417 ? 3.573 28.791 9.437 1.00 93.25 417 ALA A N 1
ATOM 3330 C CA . ALA A 1 417 ? 2.997 27.785 10.327 1.00 93.25 417 ALA A CA 1
ATOM 3331 C C . ALA A 1 417 ? 3.305 26.353 9.852 1.00 93.25 417 ALA A C 1
ATOM 3333 O O . ALA A 1 417 ? 3.685 25.506 10.659 1.00 93.25 417 ALA A O 1
ATOM 3334 N N . GLU A 1 418 ? 3.229 26.094 8.544 1.00 92.75 418 GLU A N 1
ATOM 3335 C CA . GLU A 1 418 ? 3.574 24.799 7.954 1.00 92.75 418 GLU A CA 1
ATOM 3336 C C . GLU A 1 418 ? 5.063 24.471 8.122 1.00 92.75 418 GLU A C 1
ATOM 3338 O O . GLU A 1 418 ? 5.406 23.376 8.566 1.00 92.75 418 GLU A O 1
ATOM 3343 N N . ARG A 1 419 ? 5.964 25.425 7.845 1.00 91.94 419 ARG A N 1
ATOM 3344 C CA . ARG A 1 419 ? 7.408 25.245 8.082 1.00 91.94 419 ARG A CA 1
ATOM 3345 C C . ARG A 1 419 ? 7.714 24.992 9.556 1.00 91.94 419 ARG A C 1
ATOM 3347 O O . ARG A 1 419 ? 8.539 24.134 9.861 1.00 91.94 419 ARG A O 1
ATOM 3354 N N . LYS A 1 420 ? 7.041 25.699 10.467 1.00 94.94 420 LYS A N 1
ATOM 3355 C CA . LYS A 1 420 ? 7.190 25.495 11.913 1.00 94.94 420 LYS A CA 1
ATOM 3356 C C . LYS A 1 420 ? 6.743 24.090 12.326 1.00 94.94 420 LYS A C 1
ATOM 3358 O O . LYS A 1 420 ? 7.496 23.406 13.010 1.00 94.94 420 LYS A O 1
ATOM 3363 N N . ALA A 1 421 ? 5.590 23.628 11.843 1.00 92.25 421 ALA A N 1
ATOM 3364 C CA . ALA A 1 421 ? 5.102 22.273 12.101 1.00 92.25 421 ALA A CA 1
ATOM 3365 C C . ALA A 1 421 ? 6.030 21.190 11.517 1.00 92.25 421 ALA A C 1
ATOM 3367 O O . ALA A 1 421 ? 6.241 20.150 12.137 1.00 92.25 421 ALA A O 1
ATOM 3368 N N . GLN A 1 422 ? 6.627 21.431 10.343 1.00 90.31 422 GLN A N 1
ATOM 3369 C CA . GLN A 1 422 ? 7.619 20.521 9.760 1.00 90.31 422 GLN A CA 1
ATOM 3370 C C . GLN A 1 422 ? 8.901 20.448 10.598 1.00 90.31 422 GLN A C 1
ATOM 3372 O O . GLN A 1 422 ? 9.429 19.356 10.805 1.00 90.31 422 GLN A O 1
ATOM 3377 N N . MET A 1 423 ? 9.392 21.583 11.102 1.00 93.06 423 MET A N 1
ATOM 3378 C CA . MET A 1 423 ? 10.568 21.623 11.976 1.00 93.06 423 MET A CA 1
ATOM 3379 C C . MET A 1 423 ? 10.321 20.898 13.303 1.00 93.06 423 MET A C 1
ATOM 3381 O O . MET A 1 423 ? 11.163 20.106 13.716 1.00 93.06 423 MET A O 1
ATOM 3385 N N . GLU A 1 424 ? 9.153 21.096 13.918 1.00 95.69 424 GLU A N 1
ATOM 3386 C CA . GLU A 1 424 ? 8.755 20.406 15.153 1.00 95.69 424 GLU A CA 1
ATOM 3387 C C . GLU A 1 424 ? 8.668 18.882 14.958 1.00 95.69 424 GLU A C 1
ATOM 3389 O O . GLU A 1 424 ? 9.118 18.112 15.805 1.00 95.69 424 GLU A O 1
ATOM 3394 N N . LEU A 1 425 ? 8.170 18.424 13.803 1.00 91.44 425 LEU A N 1
ATOM 3395 C CA . LEU A 1 425 ? 8.139 16.998 13.467 1.00 91.44 425 LEU A CA 1
ATOM 3396 C C . LEU A 1 425 ? 9.556 16.406 13.340 1.00 91.44 425 LEU A C 1
ATOM 3398 O O . LEU A 1 425 ? 9.819 15.319 13.846 1.00 91.44 425 LEU A O 1
ATOM 3402 N N . ILE A 1 426 ? 10.476 17.127 12.687 1.00 91.69 426 ILE A N 1
ATOM 3403 C CA . ILE A 1 426 ? 11.876 16.699 12.528 1.00 91.69 426 ILE A CA 1
ATOM 3404 C C . ILE A 1 426 ? 12.591 16.647 13.884 1.00 91.69 426 ILE A C 1
ATOM 3406 O O . ILE A 1 426 ? 13.403 15.752 14.119 1.00 91.69 426 ILE A O 1
ATOM 3410 N N . GLU A 1 427 ? 12.320 17.607 14.766 1.00 95.44 427 GLU A N 1
ATOM 3411 C CA . GLU A 1 427 ? 12.885 17.636 16.114 1.00 95.44 427 GLU A CA 1
ATOM 3412 C C . GLU A 1 427 ? 12.381 16.457 16.951 1.00 95.44 427 GLU A C 1
ATOM 3414 O O . GLU A 1 427 ? 13.193 15.724 17.517 1.00 95.44 427 GLU A O 1
ATOM 3419 N N . LYS A 1 428 ? 11.075 16.180 16.911 1.00 95.44 428 LYS A N 1
ATOM 3420 C CA . LYS A 1 428 ? 10.483 15.021 17.583 1.00 95.44 428 LYS A CA 1
ATOM 3421 C C . LYS A 1 428 ? 11.051 13.688 17.081 1.00 95.44 428 LYS A C 1
ATOM 3423 O O . LYS A 1 428 ? 11.404 12.834 17.892 1.00 95.44 428 LYS A O 1
ATOM 3428 N N . ASP A 1 429 ? 11.211 13.522 15.767 1.00 89.19 429 ASP A N 1
ATOM 3429 C CA . ASP A 1 429 ? 11.824 12.317 15.186 1.00 89.19 429 ASP A CA 1
ATOM 3430 C C . ASP A 1 429 ? 13.282 12.136 15.662 1.00 89.19 429 ASP A C 1
ATOM 3432 O O . ASP A 1 429 ? 13.719 11.017 15.948 1.00 89.19 429 ASP A O 1
ATOM 3436 N N . ARG A 1 430 ? 14.043 13.234 15.798 1.00 96.19 430 ARG A N 1
ATOM 3437 C CA . ARG A 1 430 ? 15.413 13.202 16.344 1.00 96.19 430 ARG A CA 1
ATOM 3438 C C . ARG A 1 430 ? 15.434 12.834 17.827 1.00 96.19 430 ARG A C 1
ATOM 3440 O O . ARG A 1 430 ? 16.320 12.086 18.246 1.00 96.19 430 ARG A O 1
ATOM 3447 N N . GLU A 1 431 ? 14.494 13.337 18.621 1.00 96.62 431 GLU A N 1
ATOM 3448 C CA . GLU A 1 431 ? 14.375 12.988 20.041 1.00 96.62 431 GLU A CA 1
ATOM 3449 C C . GLU A 1 431 ? 14.040 11.504 20.237 1.00 96.62 431 GLU A C 1
ATOM 3451 O O . GLU A 1 431 ? 14.717 10.824 21.017 1.00 96.62 431 GLU A O 1
ATOM 3456 N N . GLU A 1 432 ? 13.080 10.972 19.474 1.00 95.31 432 GLU A N 1
ATOM 3457 C CA . GLU A 1 432 ? 12.715 9.550 19.503 1.00 95.31 432 GLU A CA 1
ATOM 3458 C C . GLU A 1 432 ? 13.895 8.650 19.082 1.00 95.31 432 GLU A C 1
ATOM 3460 O O . GLU A 1 432 ? 14.150 7.616 19.710 1.00 95.31 432 GLU A O 1
ATOM 3465 N N . GLU A 1 433 ? 14.687 9.054 18.080 1.00 96.44 433 GLU A N 1
ATOM 3466 C CA . GLU A 1 433 ? 15.897 8.325 17.672 1.00 96.44 433 GLU A CA 1
ATOM 3467 C C . GLU A 1 433 ? 16.970 8.317 18.778 1.00 96.44 433 GLU A C 1
ATOM 3469 O O . GLU A 1 433 ? 17.605 7.285 19.047 1.00 96.44 433 GLU A O 1
ATOM 3474 N N . ILE A 1 434 ? 17.172 9.451 19.459 1.00 96.69 434 ILE A N 1
ATOM 3475 C CA . ILE A 1 434 ? 18.097 9.548 20.596 1.00 96.69 434 ILE A CA 1
ATOM 3476 C C . ILE A 1 434 ? 17.626 8.647 21.745 1.00 96.69 434 ILE A C 1
ATOM 3478 O O . ILE A 1 434 ? 18.457 7.975 22.373 1.00 96.69 434 ILE A O 1
ATOM 3482 N N . GLU A 1 435 ? 16.322 8.596 22.018 1.00 97.19 435 GLU A N 1
ATOM 3483 C CA . GLU A 1 435 ? 15.749 7.743 23.058 1.00 97.19 435 GLU A CA 1
ATOM 3484 C C . GLU A 1 435 ? 15.873 6.249 22.718 1.00 97.19 435 GLU A C 1
ATOM 3486 O O . GLU A 1 435 ? 16.353 5.476 23.556 1.00 97.19 435 GLU A O 1
ATOM 3491 N N . ASP A 1 436 ? 15.570 5.823 21.483 1.00 94.25 436 ASP A N 1
ATOM 3492 C CA . ASP A 1 436 ? 15.752 4.421 21.069 1.00 94.25 436 ASP A CA 1
ATOM 3493 C C . ASP A 1 436 ? 17.232 4.016 21.144 1.00 94.25 436 ASP A C 1
ATOM 3495 O O . ASP A 1 436 ? 17.589 2.937 21.634 1.00 94.25 436 ASP A O 1
ATOM 3499 N N . ARG A 1 437 ? 18.143 4.921 20.760 1.00 96.00 437 ARG A N 1
ATOM 3500 C CA . ARG A 1 437 ? 19.587 4.693 20.892 1.00 96.00 437 ARG A CA 1
ATOM 3501 C C . ARG A 1 437 ? 20.015 4.538 22.354 1.00 96.00 437 ARG A C 1
ATOM 3503 O O . ARG A 1 437 ? 20.885 3.705 22.637 1.00 96.00 437 ARG A O 1
ATOM 3510 N N . LYS A 1 438 ? 19.431 5.298 23.290 1.00 97.31 438 LYS A N 1
ATOM 3511 C CA . LYS A 1 438 ? 19.661 5.133 24.739 1.00 97.31 438 LYS A CA 1
ATOM 3512 C C . LYS A 1 438 ? 19.112 3.788 25.228 1.00 97.31 438 LYS A C 1
ATOM 3514 O O . LYS A 1 438 ? 19.868 3.024 25.835 1.00 97.31 438 LYS A O 1
ATOM 3519 N N . ARG A 1 439 ? 17.876 3.433 24.863 1.00 96.06 439 ARG A N 1
ATOM 3520 C CA . ARG A 1 439 ? 17.228 2.161 25.231 1.00 96.06 439 ARG A CA 1
ATOM 3521 C C . ARG A 1 439 ? 18.015 0.944 24.731 1.00 96.06 439 ARG A C 1
ATOM 3523 O O . ARG A 1 439 ? 18.262 0.007 25.492 1.00 96.06 439 ARG A O 1
ATOM 3530 N N . ARG A 1 440 ? 18.517 0.968 23.489 1.00 93.31 440 ARG A N 1
ATOM 3531 C CA . ARG A 1 440 ? 19.388 -0.099 22.951 1.00 93.31 440 ARG A CA 1
ATOM 3532 C C . ARG A 1 440 ? 20.703 -0.229 23.717 1.00 93.31 440 ARG A C 1
ATOM 3534 O O . ARG A 1 440 ? 21.151 -1.349 23.977 1.00 93.31 440 ARG A O 1
ATOM 3541 N N . LYS A 1 441 ? 21.329 0.890 24.101 1.00 96.50 441 LYS A N 1
ATOM 3542 C CA . LYS A 1 441 ? 22.558 0.875 24.913 1.00 96.50 441 LYS A CA 1
ATOM 3543 C C . LYS A 1 441 ? 22.308 0.284 26.303 1.00 96.50 441 LYS A C 1
ATOM 3545 O O . LYS A 1 441 ? 23.152 -0.471 26.785 1.00 96.50 441 LYS A O 1
ATOM 3550 N N . GLU A 1 442 ? 21.172 0.577 26.931 1.00 95.50 442 GLU A N 1
ATOM 3551 C CA . GLU A 1 442 ? 20.797 -0.000 28.229 1.00 95.50 442 GLU A CA 1
ATOM 3552 C C . GLU A 1 442 ? 20.522 -1.502 28.150 1.00 95.50 442 GLU A C 1
ATOM 3554 O O . GLU A 1 442 ? 21.089 -2.266 28.931 1.00 95.50 442 GLU A O 1
ATOM 3559 N N . LEU A 1 443 ? 19.763 -1.954 27.149 1.00 94.12 443 LEU A N 1
ATOM 3560 C CA . LEU A 1 443 ? 19.533 -3.384 26.914 1.00 94.12 443 LEU A CA 1
ATOM 3561 C C . LEU A 1 443 ? 20.846 -4.140 26.661 1.00 94.12 443 LEU A C 1
ATOM 3563 O O . LEU A 1 443 ? 21.055 -5.234 27.189 1.00 94.12 443 LEU A O 1
ATOM 3567 N N . GLY A 1 444 ? 21.771 -3.537 25.908 1.00 95.44 444 GLY A N 1
ATOM 3568 C CA . GLY A 1 444 ? 23.111 -4.086 25.702 1.00 95.44 444 GLY A CA 1
ATOM 3569 C C . GLY A 1 444 ? 23.930 -4.186 26.995 1.00 95.44 444 GLY A C 1
ATOM 3570 O O . GLY A 1 444 ? 24.646 -5.170 27.196 1.00 95.44 444 GLY A O 1
ATOM 3571 N N . LYS A 1 445 ? 23.815 -3.205 27.902 1.00 95.56 445 LYS A N 1
ATOM 3572 C CA . LYS A 1 445 ? 24.454 -3.247 29.228 1.00 95.56 445 LYS A CA 1
ATOM 3573 C C . LYS A 1 445 ? 23.830 -4.320 30.125 1.00 95.56 445 LYS A C 1
ATOM 3575 O O . LYS A 1 445 ? 24.584 -5.048 30.769 1.00 95.56 445 LYS A O 1
ATOM 3580 N N . ASN A 1 446 ? 22.504 -4.471 30.125 1.00 90.62 446 ASN A N 1
ATOM 3581 C CA . ASN A 1 446 ? 21.812 -5.504 30.905 1.00 90.62 446 ASN A CA 1
ATOM 3582 C C . ASN A 1 446 ? 22.180 -6.914 30.435 1.00 90.62 446 ASN A C 1
ATOM 3584 O O . ASN A 1 446 ? 22.598 -7.724 31.257 1.00 90.62 446 ASN A O 1
ATOM 3588 N N . ARG A 1 447 ? 22.195 -7.171 29.121 1.00 90.38 447 ARG A N 1
ATOM 3589 C CA . ARG A 1 447 ? 22.686 -8.449 28.568 1.00 90.38 447 ARG A CA 1
ATOM 3590 C C . ARG A 1 447 ? 24.134 -8.750 28.959 1.00 90.38 447 ARG A C 1
ATOM 3592 O O . ARG A 1 447 ? 24.476 -9.888 29.260 1.00 90.38 447 ARG A O 1
ATOM 3599 N N . LYS A 1 448 ? 25.007 -7.734 28.978 1.00 91.81 448 LYS A N 1
ATOM 3600 C CA . LYS A 1 448 ? 26.395 -7.902 29.443 1.00 91.81 448 LYS A CA 1
ATOM 3601 C C . LYS A 1 448 ? 26.481 -8.197 30.943 1.00 91.81 448 LYS A C 1
ATOM 3603 O O . LYS A 1 448 ? 27.404 -8.900 31.337 1.00 91.81 448 LYS A O 1
ATOM 3608 N N . ARG A 1 449 ? 25.572 -7.666 31.771 1.00 89.19 449 ARG A N 1
ATOM 3609 C CA . ARG A 1 449 ? 25.495 -7.989 33.207 1.00 89.19 449 ARG A CA 1
ATOM 3610 C C . ARG A 1 449 ? 25.010 -9.422 33.418 1.00 89.19 449 ARG A C 1
ATOM 3612 O O . ARG A 1 449 ? 25.678 -10.151 34.137 1.00 89.19 449 ARG A O 1
ATOM 3619 N N . GLU A 1 450 ? 23.954 -9.839 32.720 1.00 85.00 450 GLU A N 1
ATOM 3620 C CA . GLU A 1 450 ? 23.441 -11.218 32.767 1.00 85.00 450 GLU A CA 1
ATOM 3621 C C . GLU A 1 450 ? 24.492 -12.244 32.327 1.00 85.00 450 GLU A C 1
ATOM 3623 O O . GLU A 1 450 ? 24.692 -13.245 33.004 1.00 85.00 450 GLU A O 1
ATOM 3628 N N . ASN A 1 451 ? 25.236 -11.967 31.251 1.00 84.19 451 ASN A N 1
ATOM 3629 C CA . ASN A 1 451 ? 26.292 -12.872 30.783 1.00 84.19 451 ASN A CA 1
ATOM 3630 C C . ASN A 1 451 ? 27.561 -12.854 31.656 1.00 84.19 451 ASN A C 1
ATOM 3632 O O . ASN A 1 451 ? 28.363 -13.781 31.574 1.00 84.19 451 ASN A O 1
ATOM 3636 N N . LYS A 1 452 ? 27.789 -11.799 32.453 1.00 86.56 452 LYS A N 1
ATOM 3637 C CA . LYS A 1 452 ? 28.922 -11.719 33.393 1.00 86.56 452 LYS A CA 1
ATOM 3638 C C . LYS A 1 452 ? 28.610 -12.327 34.755 1.00 86.56 452 LYS A C 1
ATOM 3640 O O . LYS A 1 452 ? 29.549 -12.575 35.509 1.00 86.56 452 LYS A O 1
ATOM 3645 N N . SER A 1 453 ? 27.342 -12.566 35.080 1.00 77.12 453 SER A N 1
ATOM 3646 C CA . SER A 1 453 ? 26.981 -13.378 36.235 1.00 77.12 453 SER A CA 1
ATOM 3647 C C . SER A 1 453 ? 27.550 -14.782 36.008 1.00 77.12 453 SER A C 1
ATOM 3649 O O . SER A 1 453 ? 27.149 -15.441 35.046 1.00 77.12 453 SER A O 1
ATOM 3651 N N . PRO A 1 454 ? 28.501 -15.252 36.840 1.00 73.44 454 PRO A N 1
ATOM 3652 C CA . PRO A 1 454 ? 28.984 -16.621 36.750 1.00 73.44 454 PRO A CA 1
ATOM 3653 C C . PRO A 1 454 ? 27.760 -17.537 36.785 1.00 73.44 454 PRO A C 1
ATOM 3655 O O . PRO A 1 454 ? 26.893 -17.295 37.634 1.00 73.44 454 PRO A O 1
ATOM 3658 N N . PRO A 1 455 ? 27.645 -18.544 35.896 1.00 69.56 455 PRO A N 1
ATOM 3659 C CA . PRO A 1 455 ? 26.547 -19.495 35.970 1.00 69.56 455 PRO A CA 1
ATOM 3660 C C . PRO A 1 455 ? 26.517 -20.004 37.404 1.00 69.56 455 PRO A C 1
ATOM 3662 O O . PRO A 1 455 ? 27.501 -20.582 37.875 1.00 69.56 455 PRO A O 1
ATOM 3665 N N . SER A 1 456 ? 25.441 -19.677 38.126 1.00 59.00 456 SER A N 1
ATOM 3666 C CA . SER A 1 456 ? 25.291 -20.029 39.530 1.00 59.00 456 SER A CA 1
ATOM 3667 C C . SER A 1 456 ? 25.567 -21.519 39.621 1.00 59.00 456 SER A C 1
ATOM 3669 O O . SER A 1 456 ? 24.825 -22.306 39.023 1.00 59.00 456 SER A O 1
ATOM 3671 N N . ARG A 1 457 ? 26.677 -21.895 40.274 1.00 63.78 457 ARG A N 1
ATOM 3672 C CA . ARG A 1 457 ? 27.044 -23.299 40.464 1.00 63.78 457 ARG A CA 1
ATOM 3673 C C . ARG A 1 457 ? 25.775 -24.016 40.922 1.00 63.78 457 ARG A C 1
ATOM 3675 O O . ARG A 1 457 ? 25.207 -23.584 41.928 1.00 63.78 457 ARG A O 1
ATOM 3682 N N . PRO A 1 458 ? 25.279 -25.025 40.184 1.00 58.94 458 PRO A N 1
ATOM 3683 C CA . PRO A 1 458 ? 24.056 -25.705 40.564 1.00 58.94 458 PRO A CA 1
ATOM 3684 C C . PRO A 1 458 ? 24.229 -26.191 41.998 1.00 58.94 458 PRO A C 1
ATOM 3686 O O . PRO A 1 458 ? 25.185 -26.904 42.306 1.00 58.94 458 PRO A O 1
ATOM 3689 N N . SER A 1 459 ? 23.347 -25.713 42.877 1.00 56.09 459 SER A N 1
ATOM 3690 C CA . SER A 1 459 ? 23.318 -26.085 44.286 1.00 56.09 459 SER A CA 1
ATOM 3691 C C . SER A 1 459 ? 23.469 -27.603 44.410 1.00 56.09 459 SER A C 1
ATOM 3693 O O . SER A 1 459 ? 22.704 -28.372 43.816 1.00 56.09 459 SER A O 1
ATOM 3695 N N . ARG A 1 460 ? 24.492 -28.019 45.163 1.00 56.09 460 ARG A N 1
ATOM 3696 C CA . ARG A 1 460 ? 24.934 -29.410 45.345 1.00 56.09 460 ARG A CA 1
ATOM 3697 C C . ARG A 1 460 ? 23.808 -30.336 45.841 1.00 56.09 460 ARG A C 1
ATOM 3699 O O . ARG A 1 460 ? 23.904 -31.542 45.657 1.00 56.09 460 ARG A O 1
ATOM 3706 N N . SER A 1 461 ? 22.706 -29.789 46.364 1.00 55.56 461 SER A N 1
ATOM 3707 C CA . SER A 1 461 ? 21.573 -30.559 46.897 1.00 55.56 461 SER A CA 1
ATOM 3708 C C . SER A 1 461 ? 20.639 -31.177 45.843 1.00 55.56 461 SER A C 1
ATOM 3710 O O . SER A 1 461 ? 19.832 -32.045 46.178 1.00 55.56 461 SER A O 1
ATOM 3712 N N . ARG A 1 462 ? 20.718 -30.783 44.559 1.00 50.97 462 ARG A N 1
ATOM 3713 C CA . ARG A 1 462 ? 19.820 -31.335 43.515 1.00 50.97 462 ARG A CA 1
ATOM 3714 C C . ARG A 1 462 ? 20.317 -32.646 42.891 1.00 50.97 462 ARG A C 1
ATOM 3716 O O . ARG A 1 462 ? 19.508 -33.418 42.374 1.00 50.97 462 ARG A O 1
ATOM 3723 N N . TRP A 1 463 ? 21.620 -32.918 42.963 1.00 55.53 463 TRP A N 1
ATOM 3724 C CA . TRP A 1 463 ? 22.209 -34.159 42.443 1.00 55.53 463 TRP A CA 1
ATOM 3725 C C . TRP A 1 463 ? 21.978 -35.362 43.373 1.00 55.53 463 TRP A C 1
ATOM 3727 O O . TRP A 1 463 ? 21.745 -36.466 42.888 1.00 55.53 463 TRP A O 1
ATOM 3737 N N . GLU A 1 464 ? 21.910 -35.161 44.693 1.00 56.94 464 GLU A N 1
ATOM 3738 C CA . GLU A 1 464 ? 21.616 -36.256 45.637 1.00 56.94 464 GLU A CA 1
ATOM 3739 C C . GLU A 1 464 ? 20.187 -36.800 45.482 1.00 56.94 464 GLU A C 1
ATOM 3741 O O . GLU A 1 464 ? 19.975 -38.013 45.494 1.00 56.94 464 GLU A O 1
ATOM 3746 N N . LYS A 1 465 ? 19.203 -35.932 45.209 1.00 57.47 465 LYS A N 1
ATOM 3747 C CA . LYS A 1 465 ? 17.800 -36.356 45.033 1.00 57.47 465 LYS A CA 1
ATOM 3748 C C . LYS A 1 465 ? 17.521 -37.085 43.714 1.00 57.47 465 LYS A C 1
ATOM 3750 O O . LYS A 1 465 ? 16.530 -37.803 43.619 1.00 57.47 465 LYS A O 1
ATOM 3755 N N . THR A 1 466 ? 18.366 -36.924 42.695 1.00 57.28 466 THR A N 1
ATOM 3756 C CA . THR A 1 466 ? 18.197 -37.611 41.399 1.00 57.28 466 THR A CA 1
ATOM 3757 C C . THR A 1 466 ? 18.971 -38.926 41.312 1.00 57.28 466 THR A C 1
ATOM 3759 O O . THR A 1 466 ? 18.520 -39.834 40.618 1.00 57.28 466 THR A O 1
ATOM 3762 N N . SER A 1 467 ? 20.058 -39.081 42.076 1.00 55.69 467 SER A N 1
ATOM 3763 C CA . SER A 1 467 ? 20.764 -40.364 42.215 1.00 55.69 467 SER A CA 1
ATOM 3764 C C . SER A 1 467 ? 19.915 -41.410 42.954 1.00 55.69 467 SER A C 1
ATOM 3766 O O . SER A 1 467 ? 19.773 -42.540 42.494 1.00 55.69 467 SER A O 1
ATOM 3768 N N . SER A 1 468 ? 19.235 -41.009 44.036 1.00 53.62 468 SER A N 1
ATOM 3769 C CA . SER A 1 468 ? 18.429 -41.928 44.856 1.00 53.62 468 SER A CA 1
ATOM 3770 C C . SER A 1 468 ? 17.206 -42.502 44.113 1.00 53.62 468 SER A C 1
ATOM 3772 O O . SER A 1 468 ? 16.818 -43.647 44.336 1.00 53.62 468 SER A O 1
ATOM 3774 N N . ARG A 1 469 ? 16.645 -41.765 43.141 1.00 54.03 469 ARG A N 1
ATOM 3775 C CA . ARG A 1 469 ? 15.487 -42.224 42.352 1.00 54.03 469 ARG A CA 1
ATOM 3776 C C . ARG A 1 469 ? 15.839 -43.281 41.295 1.00 54.03 469 ARG A C 1
ATOM 3778 O O . ARG A 1 469 ? 14.991 -44.102 40.976 1.00 54.03 469 ARG A O 1
ATOM 3785 N N . ARG A 1 470 ? 17.082 -43.311 40.794 1.00 54.75 470 ARG A N 1
ATOM 3786 C CA . ARG A 1 470 ? 17.525 -44.320 39.808 1.00 54.75 470 ARG A CA 1
ATOM 3787 C C . ARG A 1 470 ? 17.851 -45.685 40.417 1.00 54.75 470 ARG A C 1
ATOM 3789 O O . ARG A 1 470 ? 17.849 -46.664 39.677 1.00 54.75 470 ARG A O 1
ATOM 3796 N N . SER A 1 471 ? 18.094 -45.776 41.726 1.00 52.84 471 SER A N 1
ATOM 3797 C CA . SER A 1 471 ? 18.358 -47.068 42.381 1.00 52.84 471 SER A CA 1
ATOM 3798 C C . SER A 1 471 ? 17.092 -47.867 42.710 1.00 52.84 471 SER A C 1
ATOM 3800 O O . SER A 1 471 ? 17.173 -49.085 42.812 1.00 52.84 471 SER A O 1
ATOM 3802 N N . LEU A 1 472 ? 15.922 -47.226 42.818 1.00 54.38 472 LEU A N 1
ATOM 3803 C CA . LEU A 1 472 ? 14.651 -47.905 43.127 1.00 54.38 472 LEU A CA 1
ATOM 3804 C C . LEU A 1 472 ? 13.890 -48.405 41.887 1.00 54.38 472 LEU A C 1
ATOM 3806 O O . LEU A 1 472 ? 13.074 -49.310 41.994 1.00 54.38 472 LEU A O 1
ATOM 3810 N N . GLU A 1 473 ? 14.190 -47.878 40.700 1.00 49.16 473 GLU A N 1
ATOM 3811 C CA . GLU A 1 473 ? 13.489 -48.231 39.453 1.00 49.16 473 GLU A CA 1
ATOM 3812 C C . GLU A 1 473 ? 14.090 -49.466 38.746 1.00 49.16 473 GLU A C 1
ATOM 3814 O O . GLU A 1 473 ? 13.592 -49.912 37.718 1.00 49.16 473 GLU A O 1
ATOM 3819 N N . ARG A 1 474 ? 15.154 -50.061 39.309 1.00 49.25 474 ARG A N 1
ATOM 3820 C CA . ARG A 1 474 ? 15.788 -51.290 38.794 1.00 49.25 474 ARG A CA 1
ATOM 3821 C C . ARG A 1 474 ? 15.268 -52.594 39.412 1.00 49.25 474 ARG A C 1
ATOM 3823 O O . ARG A 1 474 ? 15.737 -53.650 39.003 1.00 49.25 474 ARG A O 1
ATOM 3830 N N . GLN A 1 475 ? 14.328 -52.550 40.361 1.00 49.28 475 GLN A N 1
ATOM 3831 C CA . GLN A 1 475 ? 13.821 -53.756 41.042 1.00 49.28 475 GLN A CA 1
ATOM 3832 C C . GLN A 1 475 ? 12.400 -54.185 40.644 1.00 49.28 475 GLN A C 1
ATOM 3834 O O . GLN A 1 475 ? 11.910 -55.191 41.145 1.00 49.28 475 GLN A O 1
ATOM 3839 N N . SER A 1 476 ? 11.740 -53.494 39.715 1.00 49.94 476 SER A N 1
ATOM 3840 C CA . SER A 1 476 ? 10.360 -53.809 39.325 1.00 49.94 476 SER A CA 1
ATOM 3841 C C . SER A 1 476 ? 10.179 -53.798 37.809 1.00 49.94 476 SER A C 1
ATOM 3843 O O . SER A 1 476 ? 9.532 -52.925 37.238 1.00 49.94 476 SER A O 1
ATOM 3845 N N . SER A 1 477 ? 10.730 -54.814 37.143 1.00 45.22 477 SER A N 1
ATOM 3846 C CA . SER A 1 477 ? 10.267 -55.198 35.808 1.00 45.22 477 SER A CA 1
ATOM 3847 C C . SER A 1 477 ? 9.860 -56.676 35.827 1.00 45.22 477 SER A C 1
ATOM 3849 O O . SER A 1 477 ? 10.722 -57.537 36.022 1.00 45.22 477 SER A O 1
ATOM 3851 N N . PRO A 1 478 ? 8.554 -56.985 35.711 1.00 49.97 478 PRO A N 1
ATOM 3852 C CA . PRO A 1 478 ? 8.065 -58.352 35.640 1.00 49.97 478 PRO A CA 1
ATOM 3853 C C . PRO A 1 478 ? 8.518 -59.011 34.339 1.00 49.97 478 PRO A C 1
ATOM 3855 O O . PRO A 1 478 ? 8.355 -58.452 33.255 1.00 49.97 478 PRO A O 1
ATOM 3858 N N . ARG A 1 479 ? 9.039 -60.234 34.464 1.00 51.41 479 ARG A N 1
ATOM 3859 C CA . ARG A 1 479 ? 9.138 -61.202 33.371 1.00 51.41 479 ARG A CA 1
ATOM 3860 C C . ARG A 1 479 ? 7.769 -61.328 32.695 1.00 51.41 479 ARG A C 1
ATOM 3862 O O . ARG A 1 479 ? 6.838 -61.834 33.314 1.00 51.41 479 ARG A O 1
ATOM 3869 N N . TYR A 1 480 ? 7.673 -60.928 31.435 1.00 49.09 480 TYR A N 1
ATOM 3870 C CA . TYR A 1 480 ? 6.643 -61.423 30.533 1.00 49.09 480 TYR A CA 1
ATOM 3871 C C . TYR A 1 480 ? 7.357 -61.988 29.311 1.00 49.09 480 TYR A C 1
ATOM 3873 O O . TYR A 1 480 ? 8.004 -61.255 28.564 1.00 49.09 480 TYR A O 1
ATOM 3881 N N . GLY A 1 481 ? 7.329 -63.317 29.219 1.00 48.56 481 GLY A N 1
ATOM 3882 C CA . GLY A 1 481 ? 7.734 -64.060 28.038 1.00 48.56 481 GLY A CA 1
ATOM 3883 C C . GLY A 1 481 ? 6.727 -63.860 26.912 1.00 48.56 481 GLY A C 1
ATOM 3884 O O . GLY A 1 481 ? 5.584 -63.459 27.138 1.00 48.56 481 GLY A O 1
ATOM 3885 N N . GLY A 1 482 ? 7.178 -64.128 25.699 1.00 42.00 482 GLY A N 1
ATOM 3886 C CA . GLY A 1 482 ? 6.366 -64.019 24.502 1.00 42.00 482 GLY A CA 1
ATOM 3887 C C . GLY A 1 482 ? 7.232 -64.262 23.285 1.00 42.00 482 GLY A C 1
ATOM 3888 O O . GLY A 1 482 ? 7.671 -63.305 22.653 1.00 42.00 482 GLY A O 1
ATOM 3889 N N . ASP A 1 483 ? 7.492 -65.545 23.041 1.00 46.06 483 ASP A N 1
ATOM 3890 C CA . ASP A 1 483 ? 7.918 -66.099 21.761 1.00 46.06 483 ASP A CA 1
ATOM 3891 C C . ASP A 1 483 ? 7.088 -65.508 20.624 1.00 46.06 483 ASP A C 1
ATOM 3893 O O . ASP A 1 483 ? 5.865 -65.626 20.637 1.00 46.06 483 ASP A O 1
ATOM 3897 N N . TYR A 1 484 ? 7.762 -64.926 19.638 1.00 47.47 484 TYR A N 1
ATOM 3898 C CA . TYR A 1 484 ? 7.326 -64.965 18.248 1.00 47.47 484 TYR A CA 1
ATOM 3899 C C . TYR A 1 484 ? 8.579 -65.011 17.378 1.00 47.47 484 TYR A C 1
ATOM 3901 O O . TYR A 1 484 ? 9.168 -63.981 17.044 1.00 47.47 484 TYR A O 1
ATOM 3909 N N . ASP A 1 485 ? 8.969 -66.239 17.047 1.00 49.53 485 ASP A N 1
ATOM 3910 C CA . ASP A 1 485 ? 9.713 -66.558 15.838 1.00 49.53 485 ASP A CA 1
ATOM 3911 C C . ASP A 1 485 ? 8.861 -66.151 14.627 1.00 49.53 485 ASP A C 1
ATOM 3913 O O . ASP A 1 485 ? 7.753 -66.657 14.427 1.00 49.53 485 ASP A O 1
ATOM 3917 N N . PHE A 1 486 ? 9.363 -65.219 13.821 1.00 42.66 486 PHE A N 1
ATOM 3918 C CA . PHE A 1 486 ? 8.976 -65.123 12.420 1.00 42.66 486 PHE A CA 1
ATOM 3919 C C . PHE A 1 486 ? 10.200 -64.702 11.613 1.00 42.66 486 PHE A C 1
ATOM 3921 O O . PHE A 1 486 ? 10.750 -63.615 11.802 1.00 42.66 486 PHE A O 1
ATOM 3928 N N . ASP A 1 487 ? 10.632 -65.638 10.778 1.00 43.91 487 ASP A N 1
ATOM 3929 C CA . ASP A 1 487 ? 11.805 -65.620 9.923 1.00 43.91 487 ASP A CA 1
ATOM 3930 C C . ASP A 1 487 ? 11.938 -64.339 9.089 1.00 43.91 487 ASP A C 1
ATOM 3932 O O . ASP A 1 487 ? 11.032 -63.978 8.337 1.00 43.91 487 ASP A O 1
ATOM 3936 N N . ASP A 1 488 ? 13.116 -63.711 9.133 1.00 39.41 488 ASP A N 1
ATOM 3937 C CA . ASP A 1 488 ? 13.607 -62.946 7.985 1.00 39.41 488 ASP A CA 1
ATOM 3938 C C . ASP A 1 488 ? 15.119 -63.203 7.806 1.00 39.41 488 ASP A C 1
ATOM 3940 O O . ASP A 1 488 ? 15.948 -62.707 8.583 1.00 39.41 488 ASP A O 1
ATOM 3944 N N . PRO A 1 489 ? 15.507 -64.060 6.844 1.00 54.69 489 PRO A N 1
ATOM 3945 C CA . PRO A 1 489 ? 16.883 -64.460 6.626 1.00 54.69 489 PRO A CA 1
ATOM 3946 C C . PRO A 1 489 ? 17.534 -63.494 5.640 1.00 54.69 489 PRO A C 1
ATOM 3948 O O . PRO A 1 489 ? 17.199 -63.533 4.473 1.00 54.69 489 PRO A O 1
ATOM 3951 N N . PHE A 1 490 ? 18.487 -62.670 6.073 1.00 40.72 490 PHE A N 1
ATOM 3952 C CA . PHE A 1 490 ? 19.695 -62.334 5.299 1.00 40.72 490 PHE A CA 1
ATOM 3953 C C . PHE A 1 490 ? 20.682 -61.606 6.217 1.00 40.72 490 PHE A C 1
ATOM 3955 O O . PHE A 1 490 ? 20.711 -60.382 6.331 1.00 40.72 490 PHE A O 1
ATOM 3962 N N . SER A 1 491 ? 21.504 -62.411 6.889 1.00 43.62 491 SER A N 1
ATOM 3963 C CA . SER A 1 491 ? 22.757 -61.970 7.494 1.00 43.62 491 SER A CA 1
ATOM 3964 C C . SER A 1 491 ? 23.847 -61.947 6.422 1.00 43.62 491 SER A C 1
ATOM 3966 O O . SER A 1 491 ? 24.063 -62.956 5.759 1.00 43.62 491 SER A O 1
ATOM 3968 N N . ASN A 1 492 ? 24.519 -60.809 6.265 1.00 40.25 492 ASN A N 1
ATOM 3969 C CA . ASN A 1 492 ? 25.889 -60.670 5.757 1.00 40.25 492 ASN A CA 1
ATOM 3970 C C . ASN A 1 492 ? 26.290 -59.198 5.971 1.00 40.25 492 ASN A C 1
ATOM 3972 O O . ASN A 1 492 ? 25.511 -58.305 5.665 1.00 40.25 492 ASN A O 1
ATOM 3976 N N . ASP A 1 493 ? 27.454 -58.804 6.457 1.00 38.81 493 ASP A N 1
ATOM 3977 C CA . ASP A 1 493 ? 28.584 -59.508 7.036 1.00 38.81 493 ASP A CA 1
ATOM 3978 C C . ASP A 1 493 ? 29.433 -58.430 7.747 1.00 38.81 493 ASP A C 1
ATOM 3980 O O . ASP A 1 493 ? 29.360 -57.238 7.437 1.00 38.81 493 ASP A O 1
ATOM 3984 N N . GLN A 1 494 ? 30.185 -58.883 8.739 1.00 41.12 494 GLN A N 1
ATOM 3985 C CA . GLN A 1 494 ? 31.416 -58.337 9.319 1.00 41.12 494 GLN A CA 1
ATOM 3986 C C . GLN A 1 494 ? 31.905 -56.919 8.938 1.00 41.12 494 GLN A C 1
ATOM 3988 O O . GLN A 1 494 ? 32.349 -56.671 7.822 1.00 41.12 494 GLN A O 1
ATOM 3993 N N . ASN A 1 495 ? 32.018 -56.036 9.945 1.00 39.84 495 ASN A N 1
ATOM 3994 C CA . ASN A 1 495 ? 33.302 -55.441 10.372 1.00 39.84 495 ASN A CA 1
ATOM 3995 C C . ASN A 1 495 ? 33.101 -54.359 11.448 1.00 39.84 495 ASN A C 1
ATOM 3997 O O . ASN A 1 495 ? 32.689 -53.235 11.172 1.00 39.84 495 ASN A O 1
ATOM 4001 N N . SER A 1 496 ? 33.466 -54.676 12.691 1.00 37.78 496 SER A N 1
ATOM 4002 C CA . SER A 1 496 ? 33.675 -53.692 13.759 1.00 37.78 496 SER A CA 1
ATOM 4003 C C . SER A 1 496 ? 35.132 -53.745 14.205 1.00 37.78 496 SER A C 1
ATOM 4005 O O . SER A 1 496 ? 35.520 -54.724 14.844 1.00 37.78 496 SER A O 1
ATOM 4007 N N . PRO A 1 497 ? 35.948 -52.706 13.957 1.00 49.78 497 PRO A N 1
ATOM 4008 C CA . PRO A 1 497 ? 37.194 -52.559 14.671 1.00 49.78 497 PRO A CA 1
ATOM 4009 C C . PRO A 1 497 ? 36.947 -51.769 15.957 1.00 49.78 497 PRO A C 1
ATOM 4011 O O . PRO A 1 497 ? 36.546 -50.604 15.961 1.00 49.78 497 PRO A O 1
ATOM 4014 N N . ARG A 1 498 ? 37.258 -52.437 17.067 1.00 47.12 498 ARG A N 1
ATOM 4015 C CA . ARG A 1 498 ? 37.668 -51.824 18.330 1.00 47.12 498 ARG A CA 1
ATOM 4016 C C . ARG A 1 498 ? 38.648 -50.677 18.056 1.00 47.12 498 ARG A C 1
ATOM 4018 O O . ARG A 1 498 ? 39.638 -50.892 17.358 1.00 47.12 498 ARG A O 1
ATOM 4025 N N . ARG A 1 499 ? 38.438 -49.502 18.659 1.00 39.53 499 ARG A N 1
ATOM 4026 C CA . ARG A 1 499 ? 39.534 -48.561 18.932 1.00 39.53 499 ARG A CA 1
ATOM 4027 C C . ARG A 1 499 ? 39.399 -47.904 20.296 1.00 39.53 499 ARG A C 1
ATOM 4029 O O . ARG A 1 499 ? 38.379 -47.316 20.649 1.00 39.53 499 ARG A O 1
ATOM 4036 N N . ASP A 1 500 ? 40.497 -48.055 21.015 1.00 37.88 500 ASP A N 1
ATOM 4037 C CA . ASP A 1 500 ? 40.810 -47.594 22.350 1.00 37.88 500 ASP A CA 1
ATOM 4038 C C . ASP A 1 500 ? 40.759 -46.071 22.495 1.00 37.88 500 ASP A C 1
ATOM 4040 O O . ASP A 1 500 ? 41.177 -45.313 21.619 1.00 37.88 500 ASP A O 1
ATOM 4044 N N . SER A 1 501 ? 40.283 -45.622 23.655 1.00 37.56 501 SER A N 1
ATOM 4045 C CA . SER A 1 501 ? 40.365 -44.227 24.087 1.00 37.56 501 SER A CA 1
ATOM 4046 C C . SER A 1 501 ? 41.667 -43.996 24.864 1.00 37.56 501 SER A C 1
ATOM 4048 O O . SER A 1 501 ? 41.829 -44.581 25.938 1.00 37.56 501 SER A O 1
ATOM 4050 N N . PRO A 1 502 ? 42.584 -43.118 24.415 1.00 49.44 502 PRO A N 1
ATOM 4051 C CA . PRO A 1 502 ? 43.728 -42.737 25.225 1.00 49.44 502 PRO A CA 1
ATOM 4052 C C . PRO A 1 502 ? 43.337 -41.659 26.245 1.00 49.44 502 PRO A C 1
ATOM 4054 O O . PRO A 1 502 ? 42.857 -40.574 25.910 1.00 49.44 502 PRO A O 1
ATOM 4057 N N . ARG A 1 503 ? 43.614 -41.961 27.518 1.00 46.78 503 ARG A N 1
ATOM 4058 C CA . ARG A 1 503 ? 43.757 -40.988 28.607 1.00 46.78 503 ARG A CA 1
ATOM 4059 C C . ARG A 1 503 ? 44.767 -39.909 28.196 1.00 46.78 503 ARG A C 1
ATOM 4061 O O . ARG A 1 503 ? 45.902 -40.235 27.859 1.00 46.78 503 ARG A O 1
ATOM 4068 N N . ARG A 1 504 ? 44.406 -38.628 28.310 1.00 42.69 504 ARG A N 1
ATOM 4069 C CA . ARG A 1 504 ? 45.368 -37.514 28.315 1.00 42.69 504 ARG A CA 1
ATOM 4070 C C . ARG A 1 504 ? 45.204 -36.687 29.578 1.00 42.69 504 ARG A C 1
ATOM 4072 O O . ARG A 1 504 ? 44.092 -36.431 30.031 1.00 42.69 504 ARG A O 1
ATOM 4079 N N . GLY A 1 505 ? 46.357 -36.387 30.164 1.00 34.56 505 GLY A N 1
ATOM 4080 C CA . GLY A 1 505 ? 46.531 -35.936 31.531 1.00 34.56 505 GLY A CA 1
ATOM 4081 C C . GLY A 1 505 ? 46.205 -34.467 31.765 1.00 34.56 505 GLY A C 1
ATOM 4082 O O . GLY A 1 505 ? 46.166 -33.641 30.854 1.00 34.56 505 GLY A O 1
ATOM 4083 N N . SER A 1 506 ? 46.008 -34.171 33.044 1.00 45.81 506 SER A N 1
ATOM 4084 C CA . SER A 1 506 ? 46.055 -32.832 33.617 1.00 45.81 506 SER A CA 1
ATOM 4085 C C . SER A 1 506 ? 47.431 -32.186 33.444 1.00 45.81 506 SER A C 1
ATOM 4087 O O . SER A 1 506 ? 48.440 -32.864 33.641 1.00 45.81 506 SER A O 1
ATOM 4089 N N . PRO A 1 507 ? 47.482 -30.861 33.250 1.00 51.75 507 PRO A N 1
ATOM 4090 C CA . PRO A 1 507 ? 48.636 -30.069 33.644 1.00 51.75 507 PRO A CA 1
ATOM 4091 C C . PRO A 1 507 ? 48.388 -29.394 34.996 1.00 51.75 507 PRO A C 1
ATOM 4093 O O . PRO A 1 507 ? 47.372 -28.733 35.222 1.00 51.75 507 PRO A O 1
ATOM 4096 N N . ARG A 1 508 ? 49.356 -29.604 35.882 1.00 47.31 508 ARG A N 1
ATOM 4097 C CA . ARG A 1 508 ? 49.569 -28.942 37.166 1.00 47.31 508 ARG A CA 1
ATOM 4098 C C . ARG A 1 508 ? 50.414 -27.675 36.958 1.00 47.31 508 ARG A C 1
ATOM 4100 O O . ARG A 1 508 ? 51.206 -27.615 36.027 1.00 47.31 508 ARG A O 1
ATOM 4107 N N . ASP A 1 509 ? 50.259 -26.761 37.913 1.00 41.97 509 ASP A N 1
ATOM 4108 C CA . ASP A 1 509 ? 51.248 -25.817 38.455 1.00 41.97 509 ASP A CA 1
ATOM 4109 C C . ASP A 1 509 ? 51.778 -24.647 37.607 1.00 41.97 509 ASP A C 1
ATOM 4111 O O . ASP A 1 509 ? 52.520 -24.836 36.649 1.00 41.97 509 ASP A O 1
ATOM 4115 N N . SER A 1 510 ? 51.509 -23.415 38.087 1.00 39.12 510 SER A N 1
ATOM 4116 C CA . SER A 1 510 ? 52.511 -22.342 38.325 1.00 39.12 510 SER A CA 1
ATOM 4117 C C . SER A 1 510 ? 51.873 -21.007 38.794 1.00 39.12 510 SER A C 1
ATOM 4119 O O . SER A 1 510 ? 50.663 -20.837 38.660 1.00 39.12 510 SER A O 1
ATOM 4121 N N . PRO A 1 511 ? 52.609 -20.090 39.470 1.00 53.59 511 PRO A N 1
ATOM 4122 C CA . PRO A 1 511 ? 52.279 -19.747 40.854 1.00 53.59 511 PRO A CA 1
ATOM 4123 C C . PRO A 1 511 ? 51.939 -18.268 41.149 1.00 53.59 511 PRO A C 1
ATOM 4125 O O . PRO A 1 511 ? 52.398 -17.333 40.508 1.00 53.59 511 PRO A O 1
ATOM 4128 N N . ARG A 1 512 ? 51.180 -18.092 42.241 1.00 48.31 512 ARG A N 1
ATOM 4129 C CA . ARG A 1 512 ? 51.439 -17.187 43.385 1.00 48.31 512 ARG A CA 1
ATOM 4130 C C . ARG A 1 512 ? 52.035 -15.791 43.074 1.00 48.31 512 ARG A C 1
ATOM 4132 O O . ARG A 1 512 ? 53.248 -15.618 43.038 1.00 48.31 512 ARG A O 1
ATOM 4139 N N . ARG A 1 513 ? 51.199 -14.746 43.132 1.00 41.97 513 ARG A N 1
ATOM 4140 C CA . ARG A 1 513 ? 51.614 -13.429 43.656 1.00 41.97 513 ARG A CA 1
ATOM 4141 C C . ARG A 1 513 ? 50.585 -12.893 44.650 1.00 41.97 513 ARG A C 1
ATOM 4143 O O . ARG A 1 513 ? 49.418 -12.697 44.331 1.00 41.97 51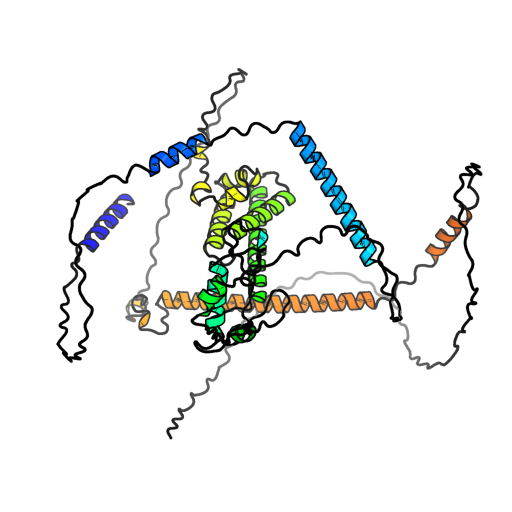3 ARG A O 1
ATOM 4150 N N . ARG A 1 514 ? 51.055 -12.720 45.887 1.00 47.81 514 ARG A N 1
ATOM 4151 C CA . ARG A 1 514 ? 50.379 -12.037 46.993 1.00 47.81 514 ARG A CA 1
ATOM 4152 C C . ARG A 1 514 ? 50.347 -10.539 46.692 1.00 47.81 514 ARG A C 1
ATOM 4154 O O . ARG A 1 514 ? 51.381 -9.994 46.326 1.00 47.81 514 ARG A O 1
ATOM 4161 N N . ASN A 1 515 ? 49.237 -9.872 46.991 1.00 41.28 515 ASN A N 1
ATOM 4162 C CA . ASN A 1 515 ? 49.336 -8.585 47.668 1.00 41.28 515 ASN A CA 1
ATOM 4163 C C . ASN A 1 515 ? 48.142 -8.397 48.611 1.00 41.28 515 ASN A C 1
ATOM 4165 O O . ASN A 1 515 ? 46.988 -8.406 48.192 1.00 41.28 515 ASN A O 1
ATOM 4169 N N . ARG A 1 516 ? 48.458 -8.327 49.905 1.00 44.91 516 ARG A N 1
ATOM 4170 C CA . ARG A 1 516 ? 47.564 -8.069 51.037 1.00 44.91 516 ARG A CA 1
ATOM 4171 C C . ARG A 1 516 ? 47.927 -6.671 51.535 1.00 44.91 516 ARG A C 1
ATOM 4173 O O . ARG A 1 516 ? 49.032 -6.503 52.029 1.00 44.91 516 ARG A O 1
ATOM 4180 N N . GLN A 1 517 ? 46.998 -5.733 51.448 1.00 41.88 517 GLN A N 1
ATOM 4181 C CA . GLN A 1 517 ? 46.799 -4.611 52.373 1.00 41.88 517 GLN A CA 1
ATOM 4182 C C . GLN A 1 517 ? 45.281 -4.373 52.316 1.00 41.88 517 GLN A C 1
ATOM 4184 O O . GLN A 1 517 ? 44.724 -4.352 51.227 1.00 41.88 517 GLN A O 1
ATOM 4189 N N . GLY A 1 518 ? 44.489 -4.350 53.378 1.00 33.97 518 GLY A N 1
ATOM 4190 C CA . GLY A 1 518 ? 44.736 -3.995 54.765 1.00 33.97 518 GLY A CA 1
ATOM 4191 C C . GLY A 1 518 ? 43.550 -3.105 55.137 1.00 33.97 518 GLY A C 1
ATOM 4192 O O . GLY A 1 518 ? 43.560 -1.923 54.823 1.00 33.97 518 GLY A O 1
ATOM 4193 N N . SER A 1 519 ? 42.495 -3.681 55.710 1.00 43.06 519 SER A N 1
ATOM 4194 C CA . SER A 1 519 ? 41.352 -2.930 56.241 1.00 43.06 519 SER A CA 1
ATOM 4195 C C . SER A 1 519 ? 41.255 -3.220 57.734 1.00 43.06 519 SER A C 1
ATOM 4197 O O . SER A 1 519 ? 41.248 -4.401 58.091 1.00 43.06 519 SER A O 1
ATOM 4199 N N . PRO A 1 520 ? 41.173 -2.203 58.606 1.00 54.50 520 PRO A N 1
ATOM 4200 C CA . PRO A 1 520 ? 40.765 -2.412 59.982 1.00 54.50 520 PRO A CA 1
ATOM 4201 C C . PRO A 1 520 ? 39.236 -2.266 60.122 1.00 54.50 520 PRO A C 1
ATOM 4203 O O . PRO A 1 520 ? 38.608 -1.556 59.330 1.00 54.50 520 PRO A O 1
ATOM 4206 N N . PRO A 1 521 ? 38.629 -2.928 61.120 1.00 57.47 521 PRO A N 1
ATOM 4207 C CA . PRO A 1 521 ? 37.199 -2.870 61.377 1.00 57.47 521 PRO A CA 1
ATOM 4208 C C . PRO A 1 521 ? 36.865 -1.713 62.326 1.00 57.47 521 PRO A C 1
ATOM 4210 O O . PRO A 1 521 ? 37.665 -1.353 63.192 1.00 57.47 521 PRO A O 1
ATOM 4213 N N . ARG A 1 522 ? 35.656 -1.160 62.209 1.00 42.22 522 ARG A N 1
ATOM 4214 C CA . ARG A 1 522 ? 35.029 -0.408 63.298 1.00 42.22 522 ARG A CA 1
ATOM 4215 C C . ARG A 1 522 ? 33.552 -0.760 63.398 1.00 42.22 522 ARG A C 1
ATOM 4217 O O . ARG A 1 522 ? 32.758 -0.401 62.534 1.00 42.22 522 ARG A O 1
ATOM 4224 N N . ASP A 1 523 ? 33.237 -1.434 64.493 1.00 47.75 523 ASP A N 1
ATOM 4225 C CA . ASP A 1 523 ? 31.935 -1.432 65.143 1.00 47.75 523 ASP A CA 1
ATOM 4226 C C . ASP A 1 523 ? 31.678 -0.052 65.774 1.00 47.75 523 ASP A C 1
ATOM 4228 O O . ASP A 1 523 ? 32.611 0.567 66.285 1.00 47.75 523 ASP A O 1
ATOM 4232 N N . PHE A 1 524 ? 30.433 0.434 65.741 1.00 35.84 524 PHE A N 1
ATOM 4233 C CA . PHE A 1 524 ? 29.605 0.725 66.928 1.00 35.84 524 PHE A CA 1
ATOM 4234 C C . PHE A 1 524 ? 28.336 1.528 66.574 1.00 35.84 524 PHE A C 1
ATOM 4236 O O . PHE A 1 524 ? 28.340 2.435 65.747 1.00 35.84 524 PHE A O 1
ATOM 4243 N N . HIS A 1 525 ? 27.261 1.149 67.268 1.00 42.62 525 HIS A N 1
ATOM 4244 C CA . HIS A 1 525 ? 25.942 1.765 67.453 1.00 42.62 525 HIS A CA 1
ATOM 4245 C C . HIS A 1 525 ? 25.790 3.281 67.219 1.00 42.62 525 HIS A C 1
ATOM 4247 O O . HIS A 1 525 ? 26.552 4.059 67.784 1.00 42.62 525 HIS A O 1
ATOM 4253 N N . ARG A 1 526 ? 24.641 3.698 66.653 1.00 41.22 526 ARG A N 1
ATOM 4254 C CA . ARG A 1 526 ? 23.699 4.594 67.365 1.00 41.22 526 ARG A CA 1
ATOM 4255 C C . ARG A 1 526 ? 22.331 4.704 66.684 1.00 41.22 526 ARG A C 1
ATOM 4257 O O . ARG A 1 526 ? 22.213 5.054 65.517 1.00 41.22 526 ARG A O 1
ATOM 4264 N N . SER A 1 527 ? 21.306 4.428 67.473 1.00 43.16 527 SER A N 1
ATOM 4265 C CA . SER A 1 527 ? 19.909 4.820 67.309 1.00 43.16 527 SER A CA 1
ATOM 4266 C C . SER A 1 527 ? 19.739 6.346 67.383 1.00 43.16 527 SER A C 1
ATOM 4268 O O . SER A 1 527 ? 20.479 6.988 68.125 1.00 43.16 527 SER A O 1
ATOM 4270 N N . GLN A 1 528 ? 18.746 6.904 66.676 1.00 37.66 528 GLN A N 1
ATOM 4271 C CA . GLN A 1 528 ? 17.707 7.819 67.193 1.00 37.66 528 GLN A CA 1
ATOM 4272 C C . GLN A 1 528 ? 16.866 8.451 66.063 1.00 37.66 528 GLN A C 1
ATOM 4274 O O . GLN A 1 528 ? 17.182 8.368 64.882 1.00 37.66 528 GLN A O 1
ATOM 4279 N N . SER A 1 529 ? 15.732 8.985 66.491 1.00 45.38 529 SER A N 1
ATOM 4280 C CA . SER A 1 529 ? 14.443 9.220 65.841 1.00 45.38 529 SER A CA 1
ATOM 4281 C C . SER A 1 529 ? 14.112 10.715 65.655 1.00 45.38 529 SER A C 1
ATOM 4283 O O . SER A 1 529 ? 14.769 11.548 66.269 1.00 45.38 529 SER A O 1
ATOM 4285 N N . PHE A 1 530 ? 13.004 10.996 64.935 1.00 37.69 530 PHE A N 1
ATOM 4286 C CA . PHE A 1 530 ? 12.250 12.277 64.830 1.00 37.69 530 PHE A CA 1
ATOM 4287 C C . PHE A 1 530 ? 12.952 13.402 64.023 1.00 37.69 530 PHE A C 1
ATOM 4289 O O . PHE A 1 530 ? 14.168 13.445 63.966 1.00 37.69 530 PHE A O 1
ATOM 4296 N N . THR A 1 531 ? 12.323 14.341 63.303 1.00 35.34 531 THR A N 1
ATOM 4297 C CA . THR A 1 531 ? 10.931 14.791 63.109 1.00 35.34 531 THR A CA 1
ATOM 4298 C C . THR A 1 531 ? 10.867 15.665 61.842 1.00 35.34 531 THR A C 1
ATOM 4300 O O . THR A 1 531 ? 11.869 16.208 61.387 1.00 35.34 531 THR A O 1
ATOM 4303 N N . THR A 1 532 ? 9.651 15.816 61.326 1.00 41.97 532 THR A N 1
ATOM 4304 C CA . THR A 1 532 ? 9.117 16.830 60.397 1.00 41.97 532 THR A CA 1
ATOM 4305 C C . THR A 1 532 ? 9.744 18.233 60.457 1.00 41.97 532 THR A C 1
ATOM 4307 O O . THR A 1 532 ? 9.926 18.743 61.556 1.00 41.97 532 THR A O 1
ATOM 4310 N N . THR A 1 533 ? 9.912 18.913 59.308 1.00 35.69 533 THR A N 1
ATOM 4311 C CA . THR A 1 533 ? 9.540 20.338 59.093 1.00 35.69 533 THR A CA 1
ATOM 4312 C C . THR A 1 533 ? 9.569 20.687 57.596 1.00 35.69 533 THR A C 1
ATOM 4314 O O . THR A 1 533 ? 10.523 20.395 56.881 1.00 35.69 533 THR A O 1
ATOM 4317 N N . SER A 1 534 ? 8.476 21.299 57.146 1.00 38.62 534 SER A N 1
ATOM 4318 C CA . SER A 1 534 ? 8.200 21.864 55.824 1.00 38.62 534 SER A CA 1
ATOM 4319 C C . SER A 1 534 ? 8.979 23.153 55.538 1.00 38.62 534 SER A C 1
ATOM 4321 O O . SER A 1 534 ? 9.050 24.015 56.411 1.00 38.62 534 SER A O 1
ATOM 4323 N N . MET A 1 535 ? 9.424 23.356 54.294 1.00 39.12 535 MET A N 1
ATOM 4324 C CA . MET A 1 535 ? 9.833 24.663 53.752 1.00 39.12 535 MET A CA 1
ATOM 4325 C C . MET A 1 535 ? 9.370 24.801 52.280 1.00 39.12 535 MET A C 1
ATOM 4327 O O . MET A 1 535 ? 9.395 23.803 51.556 1.00 39.12 535 MET A O 1
ATOM 4331 N N . PRO A 1 536 ? 8.916 25.997 51.843 1.00 54.31 536 PRO A N 1
ATOM 4332 C CA . PRO A 1 536 ? 8.269 26.236 50.543 1.00 54.31 536 PRO A CA 1
ATOM 4333 C C . PRO A 1 536 ? 9.259 26.589 49.407 1.00 54.31 536 PRO A C 1
ATOM 4335 O O . PRO A 1 536 ? 10.414 26.922 49.686 1.00 54.31 536 PRO A O 1
ATOM 4338 N N . PRO A 1 537 ? 8.829 26.556 48.125 1.00 57.12 537 PRO A N 1
ATOM 4339 C CA . PRO A 1 537 ? 9.700 26.842 46.989 1.00 57.12 537 PRO A CA 1
ATOM 4340 C C . PRO A 1 537 ? 9.870 28.350 46.751 1.00 57.12 537 PRO A C 1
ATOM 4342 O O . PRO A 1 537 ? 8.917 29.126 46.817 1.00 57.12 537 PRO A O 1
ATOM 4345 N N . ARG A 1 538 ? 11.109 28.748 46.446 1.00 41.81 538 ARG A N 1
ATOM 4346 C CA . ARG A 1 538 ? 11.483 30.094 45.999 1.00 41.81 538 ARG A CA 1
ATOM 4347 C C . ARG A 1 538 ? 11.234 30.242 44.495 1.00 41.81 538 ARG A C 1
ATOM 4349 O O . ARG A 1 538 ? 11.522 29.331 43.725 1.00 41.81 538 ARG A O 1
ATOM 4356 N N . HIS A 1 539 ? 10.698 31.400 44.121 1.00 43.62 539 HIS A N 1
ATOM 4357 C CA . HIS A 1 539 ? 10.618 31.909 42.755 1.00 43.62 539 HIS A CA 1
ATOM 4358 C C . HIS A 1 539 ? 12.018 32.284 42.252 1.00 43.62 539 HIS A C 1
ATOM 4360 O O . HIS A 1 539 ? 12.673 33.113 42.882 1.00 43.62 539 HIS A O 1
ATOM 4366 N N . ASP A 1 540 ? 12.424 31.735 41.106 1.00 45.72 540 ASP A N 1
ATOM 4367 C CA . ASP A 1 540 ? 13.592 32.191 40.351 1.00 45.72 540 ASP A CA 1
ATOM 4368 C C . ASP A 1 540 ? 13.142 32.948 39.093 1.00 45.72 540 ASP A C 1
ATOM 4370 O O . ASP A 1 540 ? 12.380 32.446 38.262 1.00 45.72 540 ASP A O 1
ATOM 4374 N N . SER A 1 541 ? 13.618 34.187 39.001 1.00 46.06 541 SER A N 1
ATOM 4375 C CA . SER A 1 541 ? 13.499 35.103 37.867 1.00 46.06 541 SER A CA 1
ATOM 4376 C C . SER A 1 541 ? 14.421 34.695 36.701 1.00 46.06 541 SER A C 1
ATOM 4378 O O . SER A 1 541 ? 15.457 34.067 36.931 1.00 46.06 541 SER A O 1
ATOM 4380 N N . PRO A 1 542 ? 14.101 35.075 35.448 1.00 58.25 542 PRO A N 1
ATOM 4381 C CA . PRO A 1 542 ? 14.896 34.720 34.270 1.00 58.25 542 PRO A CA 1
ATOM 4382 C C . PRO A 1 542 ? 16.141 35.619 34.076 1.00 58.25 542 PRO A C 1
ATOM 4384 O O . PRO A 1 542 ? 16.122 36.785 34.479 1.00 58.25 542 PRO A O 1
ATOM 4387 N N . PRO A 1 543 ? 17.216 35.116 33.429 1.00 61.69 543 PRO A N 1
ATOM 4388 C CA . PRO A 1 543 ? 18.425 35.889 33.136 1.00 61.69 543 PRO A CA 1
ATOM 4389 C C . PRO A 1 543 ? 18.320 36.727 31.839 1.00 61.69 543 PRO A C 1
ATOM 4391 O O . PRO A 1 543 ? 17.487 36.431 30.978 1.00 61.69 543 PRO A O 1
ATOM 4394 N N . PRO A 1 544 ? 19.173 37.762 31.677 1.00 55.88 544 PRO A N 1
ATOM 4395 C CA . PRO A 1 544 ? 19.057 38.763 30.618 1.00 55.88 544 PRO A CA 1
ATOM 4396 C C . PRO A 1 544 ? 19.703 38.358 29.282 1.00 55.88 544 PRO A C 1
ATOM 4398 O O . PRO A 1 544 ? 20.614 37.534 29.205 1.00 55.88 544 PRO A O 1
ATOM 4401 N N . HIS A 1 545 ? 19.208 39.013 28.230 1.00 43.06 545 HIS A N 1
ATOM 4402 C CA . HIS A 1 545 ? 19.554 38.877 26.817 1.00 43.06 545 HIS A CA 1
ATOM 4403 C C . HIS A 1 545 ? 21.056 39.008 26.507 1.00 43.06 545 HIS A C 1
ATOM 4405 O O . HIS A 1 545 ? 21.691 40.015 26.819 1.00 43.06 545 HIS A O 1
ATOM 4411 N N . GLY A 1 546 ? 21.592 38.011 25.796 1.00 42.09 546 GLY A N 1
ATOM 4412 C CA . GLY A 1 546 ? 22.900 38.055 25.145 1.00 42.09 546 GLY A CA 1
ATOM 4413 C C . GLY A 1 546 ? 22.811 38.637 23.731 1.00 42.09 546 GLY A C 1
ATOM 4414 O O . GLY A 1 546 ? 22.023 38.182 22.904 1.00 42.09 546 GLY A O 1
ATOM 4415 N N . LEU A 1 547 ? 23.645 39.642 23.471 1.00 41.03 547 LEU A N 1
ATOM 4416 C CA . LEU A 1 547 ? 23.848 40.317 22.189 1.00 41.03 547 LEU A CA 1
ATOM 4417 C C . LEU A 1 547 ? 24.460 39.361 21.148 1.00 41.03 547 LEU A C 1
ATOM 4419 O O . LEU A 1 547 ? 25.574 38.870 21.337 1.00 41.03 547 LEU A O 1
ATOM 4423 N N . ILE A 1 548 ? 23.773 39.145 20.023 1.00 45.38 548 ILE A N 1
ATOM 4424 C CA . ILE A 1 548 ? 24.324 38.446 18.853 1.00 45.38 548 ILE A CA 1
ATOM 4425 C C . ILE A 1 548 ? 24.849 39.492 17.866 1.00 45.38 548 ILE A C 1
ATOM 4427 O O . ILE A 1 548 ? 24.089 40.269 17.294 1.00 45.38 548 ILE A O 1
ATOM 4431 N N . ARG A 1 549 ? 26.172 39.497 17.669 1.00 40.28 549 ARG A N 1
ATOM 4432 C CA . ARG A 1 549 ? 26.861 40.223 16.595 1.00 40.28 549 ARG A CA 1
ATOM 4433 C C . ARG A 1 549 ? 26.626 39.510 15.261 1.00 40.28 549 ARG A C 1
ATOM 4435 O O . ARG A 1 549 ? 26.995 38.348 15.110 1.00 40.28 549 ARG A O 1
ATOM 4442 N N . THR A 1 550 ? 26.069 40.220 14.289 1.00 54.25 550 THR A N 1
ATOM 4443 C CA . THR A 1 550 ? 25.996 39.814 12.878 1.00 54.25 550 THR A CA 1
ATOM 4444 C C . THR A 1 550 ? 27.323 40.095 12.156 1.00 54.25 550 THR A C 1
ATOM 4446 O O . THR A 1 550 ? 27.898 41.166 12.368 1.00 54.25 550 THR A O 1
ATOM 4449 N N . PRO A 1 551 ? 27.824 39.198 11.285 1.00 51.25 551 PRO A N 1
ATOM 4450 C CA . PRO A 1 551 ? 28.947 39.494 10.395 1.00 51.25 551 PRO A CA 1
ATOM 4451 C C . PRO A 1 551 ? 28.485 40.232 9.117 1.00 51.25 551 PRO A C 1
ATOM 4453 O O . PRO A 1 551 ? 27.344 40.044 8.690 1.00 51.25 551 PRO A O 1
ATOM 4456 N N . PRO A 1 552 ? 29.342 41.063 8.489 1.00 55.31 552 PRO A N 1
ATOM 4457 C CA . PRO A 1 552 ? 28.987 41.832 7.295 1.00 55.31 552 PRO A CA 1
ATOM 4458 C C . PRO A 1 552 ? 29.009 40.982 6.006 1.00 55.31 552 PRO A C 1
ATOM 4460 O O . PRO A 1 552 ? 29.749 39.996 5.933 1.00 55.31 552 PRO A O 1
ATOM 4463 N N . PRO A 1 553 ? 28.238 41.368 4.970 1.00 55.38 553 PRO A N 1
ATOM 4464 C CA . PRO A 1 553 ? 28.146 40.631 3.714 1.00 55.38 553 PRO A CA 1
ATOM 4465 C C . PRO A 1 553 ? 29.406 40.784 2.848 1.00 55.38 553 PRO A C 1
ATOM 4467 O O . PRO A 1 553 ? 29.926 41.880 2.629 1.00 55.38 553 PRO A O 1
ATOM 4470 N N . GLY A 1 554 ? 29.886 39.638 2.363 1.00 45.28 554 GLY A N 1
ATOM 4471 C CA . GLY A 1 554 ? 31.036 39.497 1.479 1.00 45.28 554 GLY A CA 1
ATOM 4472 C C . GLY A 1 554 ? 30.760 39.963 0.049 1.00 45.28 554 GLY A C 1
ATOM 4473 O O . GLY A 1 554 ? 29.662 39.826 -0.484 1.00 45.28 554 GLY A O 1
ATOM 4474 N N . LYS A 1 555 ? 31.816 40.520 -0.538 1.00 44.53 555 LYS A N 1
ATOM 4475 C CA . LYS A 1 555 ? 31.901 41.152 -1.852 1.00 44.53 555 LYS A CA 1
ATOM 4476 C C . LYS A 1 555 ? 31.759 40.142 -2.996 1.00 44.53 555 LYS A C 1
ATOM 4478 O O . LYS A 1 555 ? 32.318 39.049 -2.955 1.00 44.53 555 LYS A O 1
ATOM 4483 N N . SER A 1 556 ? 31.068 40.588 -4.036 1.00 44.12 556 SER A N 1
ATOM 4484 C CA . SER A 1 556 ? 31.013 40.032 -5.386 1.00 44.12 556 SER A CA 1
ATOM 4485 C C . SER A 1 556 ? 32.405 39.859 -6.005 1.00 44.12 556 SER A C 1
ATOM 4487 O O . SER A 1 556 ? 33.171 40.822 -6.063 1.00 44.12 556 SER A O 1
ATOM 4489 N N . PHE A 1 557 ? 32.692 38.671 -6.540 1.00 45.34 557 PHE A N 1
ATOM 4490 C CA . PHE A 1 557 ? 33.762 38.458 -7.515 1.00 45.34 557 PHE A CA 1
ATOM 4491 C C . PHE A 1 557 ? 33.144 38.175 -8.882 1.00 45.34 557 PHE A C 1
ATOM 4493 O O . PHE A 1 557 ? 32.559 37.123 -9.125 1.00 45.34 557 PHE A O 1
ATOM 4500 N N . THR A 1 558 ? 33.280 39.155 -9.766 1.00 51.22 558 THR A N 1
ATOM 4501 C CA . THR A 1 558 ? 33.220 39.005 -11.216 1.00 51.22 558 THR A CA 1
ATOM 4502 C C . THR A 1 558 ? 34.554 38.444 -11.702 1.00 51.22 558 THR A C 1
ATOM 4504 O O . THR A 1 558 ? 35.596 39.043 -11.440 1.00 51.22 558 THR A O 1
ATOM 4507 N N . THR A 1 559 ? 34.533 37.357 -12.466 1.00 49.72 559 THR A N 1
ATOM 4508 C CA . THR A 1 559 ? 35.649 36.975 -13.343 1.00 49.72 559 THR A CA 1
ATOM 4509 C C . THR A 1 559 ? 35.092 36.639 -14.715 1.00 49.72 559 THR A C 1
ATOM 4511 O O . THR A 1 559 ? 34.420 35.627 -14.890 1.00 49.72 559 THR A O 1
ATOM 4514 N N . PHE A 1 560 ? 35.376 37.533 -15.661 1.00 39.75 560 PHE A N 1
ATOM 4515 C CA . PHE A 1 560 ? 35.332 37.313 -17.101 1.00 39.75 560 PHE A CA 1
ATOM 4516 C C . PHE A 1 560 ? 36.784 37.168 -17.568 1.00 39.75 560 PHE A C 1
ATOM 4518 O O . PHE A 1 560 ? 37.566 38.110 -17.409 1.00 39.75 560 PHE A O 1
ATOM 4525 N N . LYS A 1 561 ? 37.126 36.006 -18.120 1.00 45.47 561 LYS A N 1
ATOM 4526 C CA . LYS A 1 561 ? 37.883 35.827 -19.367 1.00 45.47 561 LYS A CA 1
ATOM 4527 C C . LYS A 1 561 ? 37.902 34.354 -19.736 1.00 45.47 561 LYS A C 1
ATOM 4529 O O . LYS A 1 561 ? 38.205 33.543 -18.834 1.00 45.47 561 LYS A O 1
#

Radius of gyration: 43.42 Å; chains: 1; bounding box: 104×123×129 Å

Organism: NCBI:txid310955

Foldseek 3Di:
DVVVVVVVVVVVVVVVVPDDDDDDDDDDDDDDDDDDDDDDDDDDDDDDDDDDDDDDDDDPPPVVVVVVVVVPPPPPDPDPVVVVVVVVVVVVVVVVVVVVVVVVVVVVVPDPDDDDDDDDDDDDDDDDDPDDPPPPPQQAAPQPRHGLVVAPDRLDPLASHNDLVSLVNLLVLCVLQDPQQDQWWKAAPVRDTDDDPPPPRDGSVCSSVVCSVVRRIHTDTPSVVSVVPPPCPPPDPVVVVVVVQVVLLVVLLVLQLVLLVVLCVVVVPDADSVLSSVLSNLLSVLLCVVVVTSPDPLSVVLSVLLSVLSNDPQACLSVCSRVPVDDSNRSSVDDSVNSRPHPVVVPPPPDPDPDDDDDDDDDDDDDDDDDDDDDDDDDDDDDPVVVVVPDLADACCVVVVVDPADPNDPVNVVVVVVVVVVVVVVVVVVVVVVVVVVVVVVVVVVVVVVVPPDPPPPPPVVVVVVVVVVVVVVPDDDDDDDDDDDDDDDDDDDDDDDDDDDDDDDDDDDDDDDDDDDDDDDDDDDDDDDDDDDDDDDDDDDDDDDDDDDDDDDDDDDDDD

Sequence (561 aa):
MQDEFEEQMERDAVAISEQSIPDTSFRSENLNESIEIDNQIPHTDFSEPVKDISTAENINSEAAILATISDYRIRFSPLPPSVLNELKLQRKQAKKAKKHDRREEYKEKRKPDNSKQSTDESPPQPQLKLKKPRLQRLRACATCNNDIFMNSNLIHERSVYCSIACIKNMVLRCRKCCKPNDKITFMDESGTLIQLPNAQIITTMNLEEFLTKEPYVKPFVDFAKLEEDEPKSKVFDSEKGLKKEDAIRAAVKQNIHDQLMKRAKKSKVGVSRKATKELSDQIEIELYRVHKSAKAAKYKSWCADFLFQVTDDNNMFFKNVVTNVYTAKKLVTLTKQEMIINTEESVKFNGTPISSPIKGPTQNRVFAKVKPSPKLSSKPVVSAVDMILGEEGADTTLKHNSHEFDSNCQICLRKVAERKAQMELIEKDREEEIEDRKRRKELGKNRKRENKSPPSRPSRSRWEKTSSRRSLERQSSPRYGGDYDFDDPFSNDQNSPRRDSPRRGSPRDSPRRRNRQGSPPRDFHRSQSFTTTSMPPRHDSPPPHGLIRTPPPGKSFTTFK